Protein AF-0000000071013964 (afdb_homodimer)

Structure (mmCIF, N/CA/C/O backbone):
data_AF-0000000071013964-model_v1
#
loop_
_entity.id
_entity.type
_entity.pdbx_description
1 polymer Inositol-1-monophosphatase
#
loop_
_atom_site.group_PDB
_atom_site.id
_atom_site.type_symbol
_atom_site.label_atom_id
_atom_site.label_alt_id
_atom_site.label_comp_id
_atom_site.label_asym_id
_atom_site.label_entity_id
_atom_site.label_seq_id
_atom_site.pdbx_PDB_ins_code
_atom_site.Cartn_x
_atom_site.Cartn_y
_atom_site.Cartn_z
_atom_site.occupancy
_atom_site.B_iso_or_equiv
_atom_site.auth_seq_id
_atom_site.auth_comp_id
_atom_site.auth_asym_id
_atom_site.auth_atom_id
_atom_site.pdbx_PDB_model_num
ATOM 1 N N . MET A 1 1 ? 22.219 12.531 20.406 1 72.5 1 MET A N 1
ATOM 2 C CA . MET A 1 1 ? 20.984 11.828 20.094 1 72.5 1 MET A CA 1
ATOM 3 C C . MET A 1 1 ? 19.781 12.781 20.141 1 72.5 1 MET A C 1
ATOM 5 O O . MET A 1 1 ? 19.688 13.617 21.031 1 72.5 1 MET A O 1
ATOM 9 N N . VAL A 1 2 ? 19.031 12.922 19.094 1 85 2 VAL A N 1
ATOM 10 C CA . VAL A 1 2 ? 17.922 13.859 19.062 1 85 2 VAL A CA 1
ATOM 11 C C . VAL A 1 2 ? 16.906 13.484 20.141 1 85 2 VAL A C 1
ATOM 13 O O . VAL A 1 2 ? 16.688 12.297 20.406 1 85 2 VAL A O 1
ATOM 16 N N . SER A 1 3 ? 16.5 14.57 20.844 1 89.25 3 SER A N 1
ATOM 17 C CA . SER A 1 3 ? 15.508 14.32 21.875 1 89.25 3 SER A CA 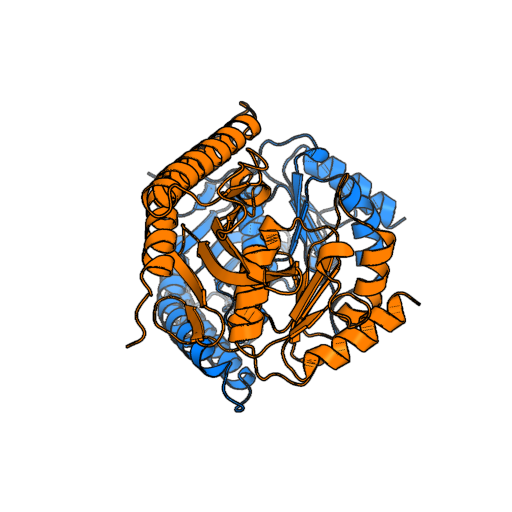1
ATOM 18 C C . SER A 1 3 ? 14.234 15.117 21.625 1 89.25 3 SER A C 1
ATOM 20 O O . SER A 1 3 ? 14.281 16.203 21.031 1 89.25 3 SER A O 1
ATOM 22 N N . HIS A 1 4 ? 13.141 14.602 22.031 1 92.69 4 HIS A N 1
ATOM 23 C CA . HIS A 1 4 ? 11.852 15.289 21.953 1 92.69 4 HIS A CA 1
ATOM 24 C C . HIS A 1 4 ? 11.836 16.547 22.812 1 92.69 4 HIS A C 1
ATOM 26 O O . HIS A 1 4 ? 12.352 16.531 23.938 1 92.69 4 HIS A O 1
ATOM 32 N N . SER A 1 5 ? 11.234 17.578 22.219 1 95.56 5 SER A N 1
ATOM 33 C CA . SER A 1 5 ? 10.836 18.703 23.078 1 95.56 5 SER A CA 1
ATOM 34 C C . SER A 1 5 ? 9.719 18.297 24.031 1 95.56 5 SER A C 1
ATOM 36 O O . SER A 1 5 ? 9.18 17.188 23.922 1 95.56 5 SER A O 1
ATOM 38 N N . GLY A 1 6 ? 9.445 19.188 24.922 1 96.75 6 GLY A N 1
ATOM 39 C CA . GLY A 1 6 ? 8.305 18.953 25.797 1 96.75 6 GLY A CA 1
ATOM 40 C C . GLY A 1 6 ? 7.008 18.734 25.031 1 96.75 6 GLY A C 1
ATOM 41 O O . GLY A 1 6 ? 6.234 17.828 25.344 1 96.75 6 GLY A O 1
ATOM 42 N N . LEU A 1 7 ? 6.816 19.562 24.047 1 97.62 7 LEU A N 1
ATOM 43 C CA . LEU A 1 7 ? 5.609 19.469 23.219 1 97.62 7 LEU A CA 1
ATOM 44 C C . LEU A 1 7 ? 5.562 18.156 22.453 1 97.62 7 LEU A C 1
ATOM 46 O O . LEU A 1 7 ? 4.523 17.5 22.406 1 97.62 7 LEU A O 1
ATOM 50 N N . MET A 1 8 ? 6.66 17.75 21.828 1 98.25 8 MET A N 1
ATOM 51 C CA . MET A 1 8 ? 6.719 16.5 21.062 1 98.25 8 MET A CA 1
ATOM 52 C C . MET A 1 8 ? 6.508 15.305 21.984 1 98.25 8 MET A C 1
ATOM 54 O O . MET A 1 8 ? 5.895 14.312 21.578 1 98.25 8 MET A O 1
ATOM 58 N N . THR A 1 9 ? 7 15.422 23.203 1 98.25 9 THR A N 1
ATOM 59 C CA . THR A 1 9 ? 6.801 14.359 24.172 1 98.25 9 THR A CA 1
ATOM 60 C C . THR A 1 9 ? 5.316 14.172 24.484 1 98.25 9 THR A C 1
ATOM 62 O O . THR A 1 9 ? 4.832 13.047 24.578 1 98.25 9 THR A O 1
ATOM 65 N N . ILE A 1 10 ? 4.641 15.297 24.625 1 98.38 10 ILE A N 1
ATOM 66 C CA . ILE A 1 10 ? 3.205 15.266 24.891 1 98.38 10 ILE A CA 1
ATOM 67 C C . ILE A 1 10 ? 2.484 14.609 23.719 1 98.38 10 ILE A C 1
ATOM 69 O O . ILE A 1 10 ? 1.631 13.742 23.906 1 98.38 10 ILE A O 1
ATOM 73 N N . MET A 1 11 ? 2.805 14.953 22.5 1 98.81 11 MET A N 1
ATOM 74 C CA . MET A 1 11 ? 2.178 14.414 21.297 1 98.81 11 MET A CA 1
ATOM 75 C C . MET A 1 11 ? 2.465 12.922 21.156 1 98.81 11 MET A C 1
ATOM 77 O O . MET A 1 11 ? 1.562 12.133 20.859 1 98.81 11 MET A O 1
ATOM 81 N N . ASP A 1 12 ? 3.713 12.578 21.375 1 98.56 12 ASP A N 1
ATOM 82 C CA . ASP A 1 12 ? 4.109 11.18 21.25 1 98.56 12 ASP A CA 1
ATOM 83 C C . ASP A 1 12 ? 3.4 10.32 22.297 1 98.56 12 ASP A C 1
ATOM 85 O O . ASP A 1 12 ? 2.951 9.211 21.984 1 98.56 12 ASP A O 1
ATOM 89 N N . ARG A 1 13 ? 3.338 10.789 23.5 1 98.38 13 ARG A N 1
ATOM 90 C CA . ARG A 1 13 ? 2.646 10.078 24.562 1 98.38 13 ARG A CA 1
ATOM 91 C C . ARG A 1 13 ? 1.179 9.859 24.219 1 98.38 13 ARG A C 1
ATOM 93 O O . ARG A 1 13 ? 0.635 8.773 24.453 1 98.38 13 ARG A O 1
ATOM 100 N N . ALA A 1 14 ? 0.566 10.883 23.688 1 98.81 14 ALA A N 1
ATOM 101 C CA . ALA A 1 14 ? -0.839 10.789 23.312 1 98.81 14 ALA A CA 1
ATOM 102 C C . ALA A 1 14 ? -1.042 9.719 22.234 1 98.81 14 ALA A C 1
ATOM 104 O O . ALA A 1 14 ? -1.934 8.875 22.359 1 98.81 14 ALA A O 1
ATOM 105 N N . ALA A 1 15 ? -0.219 9.719 21.203 1 98.81 15 ALA A N 1
ATOM 106 C CA . ALA A 1 15 ? -0.314 8.75 20.109 1 98.81 15 ALA A CA 1
ATOM 107 C C . ALA A 1 15 ? -0.082 7.328 20.625 1 98.81 15 ALA A C 1
ATOM 109 O O . ALA A 1 15 ? -0.814 6.406 20.25 1 98.81 15 ALA A O 1
ATOM 110 N N . ARG A 1 16 ? 0.883 7.195 21.5 1 98.31 16 ARG A N 1
ATOM 111 C CA . ARG A 1 16 ? 1.249 5.879 22 1 98.31 16 ARG A CA 1
ATOM 112 C C . ARG A 1 16 ? 0.186 5.34 22.953 1 98.31 16 ARG A C 1
ATOM 114 O O . ARG A 1 16 ? 0.039 4.125 23.109 1 98.31 16 ARG A O 1
ATOM 121 N N . LYS A 1 17 ? -0.471 6.219 23.578 1 98.44 17 LYS A N 1
ATOM 122 C CA . LYS A 1 17 ? -1.571 5.793 24.438 1 98.44 17 LYS A CA 1
ATOM 123 C C . LYS A 1 17 ? -2.771 5.336 23.609 1 98.44 17 LYS A C 1
ATOM 125 O O . LYS A 1 17 ? -3.479 4.402 23.984 1 98.44 17 LYS A O 1
ATOM 130 N N . ALA A 1 18 ? -3.027 5.973 22.484 1 98.56 18 ALA A N 1
ATOM 131 C CA . ALA A 1 18 ? -4.152 5.629 21.609 1 98.56 18 ALA A CA 1
ATOM 132 C C . ALA A 1 18 ? -3.84 4.398 20.766 1 98.56 18 ALA A C 1
ATOM 134 O O . ALA A 1 18 ? -4.742 3.635 20.406 1 98.56 18 ALA A O 1
ATOM 135 N N . GLY A 1 19 ? -2.607 4.125 20.453 1 98.31 19 GLY A N 1
ATOM 136 C CA . GLY A 1 19 ? -2.117 3.133 19.516 1 98.31 19 GLY A CA 1
ATOM 137 C C . GLY A 1 19 ? -2.527 1.717 19.875 1 98.31 19 GLY A C 1
ATOM 138 O O . GLY A 1 19 ? -3.072 0.993 19.031 1 98.31 19 GLY A O 1
ATOM 139 N N . PRO A 1 20 ? -2.359 1.321 21.141 1 97.94 20 PRO A N 1
ATOM 140 C CA . PRO A 1 20 ? -2.639 -0.063 21.531 1 97.94 20 PRO A CA 1
ATOM 141 C C . PRO A 1 20 ? -4.098 -0.454 21.312 1 97.94 20 PRO A C 1
ATOM 143 O O . PRO A 1 20 ? -4.383 -1.561 20.844 1 97.94 20 PRO A O 1
ATOM 146 N N . ARG A 1 21 ? -4.973 0.424 21.641 1 96.88 21 ARG A N 1
ATOM 147 C CA . ARG A 1 21 ? -6.379 0.096 21.453 1 96.88 21 ARG A CA 1
ATOM 148 C C . ARG A 1 21 ? -6.711 -0.008 19.969 1 96.88 21 ARG A C 1
ATOM 150 O O . ARG A 1 21 ? -7.492 -0.871 19.547 1 96.88 21 ARG A O 1
ATOM 157 N N . LEU A 1 22 ? -6.176 0.871 19.125 1 97.25 22 LEU A N 1
ATOM 158 C CA . LEU A 1 22 ? -6.367 0.771 17.672 1 97.25 22 LEU A CA 1
ATOM 159 C C . LEU A 1 22 ? -5.852 -0.565 17.156 1 97.25 22 LEU A C 1
ATOM 161 O O . LEU A 1 22 ? -6.488 -1.188 16.297 1 97.25 22 LEU A O 1
ATOM 165 N N . ARG A 1 23 ? -4.684 -1.005 17.672 1 96.88 23 ARG A N 1
ATOM 166 C CA . ARG A 1 23 ? -4.121 -2.293 17.266 1 96.88 23 ARG A CA 1
ATOM 167 C C . ARG A 1 23 ? -5.066 -3.436 17.625 1 96.88 23 ARG A C 1
ATOM 169 O O . ARG A 1 23 ? -5.277 -4.348 16.828 1 96.88 23 ARG A O 1
ATOM 176 N N . ARG A 1 24 ? -5.562 -3.365 18.828 1 95.38 24 ARG A N 1
ATOM 177 C CA . ARG A 1 24 ? -6.484 -4.398 19.281 1 95.38 24 ARG A CA 1
ATOM 178 C C . ARG A 1 24 ? -7.742 -4.426 18.422 1 95.38 24 ARG A C 1
ATOM 180 O O . ARG A 1 24 ? -8.195 -5.496 18 1 95.38 24 ARG A O 1
ATOM 187 N N . ASP A 1 25 ? -8.281 -3.238 18.234 1 94.44 25 ASP A N 1
ATOM 188 C CA . ASP A 1 25 ? -9.484 -3.137 17.422 1 94.44 25 ASP A CA 1
ATOM 189 C C . ASP A 1 25 ? -9.227 -3.643 16 1 94.44 25 ASP A C 1
ATOM 191 O O . ASP A 1 25 ? -10.094 -4.285 15.398 1 94.44 25 ASP A O 1
ATOM 195 N N . PHE A 1 26 ? -8.094 -3.381 15.43 1 95.62 26 PHE A N 1
ATOM 196 C CA . PHE A 1 26 ? -7.727 -3.838 14.094 1 95.62 26 PHE A CA 1
ATOM 197 C C . PHE A 1 26 ? -7.707 -5.359 14.023 1 95.62 26 PHE A C 1
ATOM 199 O O . PHE A 1 26 ? -8.195 -5.953 13.062 1 95.62 26 PHE A O 1
ATOM 206 N N . ASN A 1 27 ? -7.137 -5.961 15.008 1 91.5 27 ASN A N 1
ATOM 207 C CA . ASN A 1 27 ? -7.098 -7.418 15.07 1 91.5 27 ASN A CA 1
ATOM 208 C C . ASN A 1 27 ? -8.5 -8.016 15.117 1 91.5 27 ASN A C 1
ATOM 210 O O . ASN A 1 27 ? -8.758 -9.062 14.508 1 91.5 27 ASN A O 1
ATOM 214 N N . GLU A 1 28 ? -9.344 -7.312 15.805 1 87.81 28 GLU A N 1
ATOM 215 C CA . GLU A 1 28 ? -10.734 -7.758 15.883 1 87.81 28 GLU A CA 1
ATOM 216 C C . GLU A 1 28 ? -11.43 -7.637 14.531 1 87.81 28 GLU A C 1
ATOM 218 O O . GLU A 1 28 ? -12.172 -8.531 14.125 1 87.81 28 GLU A O 1
ATOM 223 N N . VAL A 1 29 ? -11.172 -6.566 13.883 1 85.69 29 VAL A N 1
ATOM 224 C CA . VAL A 1 29 ? -11.781 -6.316 12.586 1 85.69 29 VAL A CA 1
ATOM 225 C C . VAL A 1 29 ? -11.344 -7.391 11.586 1 85.69 29 VAL A C 1
ATOM 227 O O . VAL A 1 29 ? -12.148 -7.871 10.789 1 85.69 29 VAL A O 1
ATOM 230 N N . GLN A 1 30 ? -10.18 -7.758 11.578 1 81.94 30 GLN A N 1
ATOM 231 C CA . GLN A 1 30 ? -9.648 -8.789 10.695 1 81.94 30 GLN A CA 1
ATOM 232 C C . GLN A 1 30 ? -10.422 -10.094 10.844 1 81.94 30 GLN A C 1
ATOM 234 O O . GLN A 1 30 ? -10.656 -10.797 9.859 1 81.94 30 GLN A O 1
ATOM 239 N N . GLN A 1 31 ? -10.875 -10.289 12.016 1 75.75 31 GLN A N 1
ATOM 240 C CA . GLN A 1 31 ? -11.594 -11.531 12.289 1 75.75 31 GLN A CA 1
ATOM 241 C C . GLN A 1 31 ? -13.055 -11.438 11.844 1 75.75 31 GLN A C 1
ATOM 243 O O . GLN A 1 31 ? -13.688 -12.453 11.562 1 75.75 31 GLN A O 1
ATOM 248 N N . LEU A 1 32 ? -13.555 -10.148 11.758 1 67.75 32 LEU A N 1
ATOM 249 C CA . LEU A 1 32 ? -14.969 -9.922 11.461 1 67.75 32 LEU A CA 1
ATOM 250 C C . LEU A 1 32 ? -15.203 -9.875 9.953 1 67.75 32 LEU A C 1
ATOM 252 O O . LEU A 1 32 ? -16.344 -9.922 9.492 1 67.75 32 LEU A O 1
ATOM 256 N N . GLN A 1 33 ? -14.211 -9.672 9.148 1 62.28 33 GLN A N 1
ATOM 257 C CA . GLN A 1 33 ? -14.383 -9.531 7.711 1 62.28 33 GLN A CA 1
ATOM 258 C C . GLN A 1 33 ? -15.18 -10.695 7.133 1 62.28 33 GLN A C 1
ATOM 260 O O . GLN A 1 33 ? -15.852 -10.547 6.109 1 62.28 33 GLN A O 1
ATOM 265 N N . VAL A 1 34 ? -15.25 -11.781 7.871 1 55.03 34 VAL A N 1
ATOM 266 C CA . VAL A 1 34 ? -15.938 -12.969 7.391 1 55.03 34 VAL A CA 1
ATOM 267 C C . VAL A 1 34 ? -17.391 -12.953 7.879 1 55.03 34 VAL A C 1
ATOM 269 O O . VAL A 1 34 ? -18.234 -13.703 7.371 1 55.03 34 VAL A O 1
ATOM 272 N N . SER A 1 35 ? -17.562 -11.969 8.797 1 55.47 35 SER A N 1
ATOM 273 C CA . SER A 1 35 ? -18.906 -12.055 9.375 1 55.47 35 SER A CA 1
ATOM 274 C C . SER A 1 35 ? -19.828 -11 8.781 1 55.47 35 SER A C 1
ATOM 276 O O . SER A 1 35 ? -19.375 -10.008 8.211 1 55.47 35 SER A O 1
ATOM 278 N N . ARG A 1 36 ? -21.141 -11.25 8.586 1 48.19 36 ARG A N 1
ATOM 279 C CA . ARG A 1 36 ? -22.219 -10.414 8.078 1 48.19 36 ARG A CA 1
ATOM 280 C C . ARG A 1 36 ? -22.344 -9.125 8.883 1 48.19 36 ARG A C 1
ATOM 282 O O . ARG A 1 36 ? -23 -8.172 8.445 1 48.19 36 ARG A O 1
ATOM 289 N N . LYS A 1 37 ? -22.141 -9.023 10.203 1 51.19 37 LYS A N 1
ATOM 290 C CA . LYS A 1 37 ? -22.469 -7.766 10.875 1 51.19 37 LYS A CA 1
ATOM 291 C C . LYS A 1 37 ? -21.531 -6.652 10.43 1 51.19 37 LYS A C 1
ATOM 293 O O . LYS A 1 37 ? -20.297 -6.809 10.461 1 51.19 37 LYS A O 1
ATOM 298 N N . GLY A 1 38 ? -21.891 -5.82 9.492 1 56 38 GLY A N 1
ATOM 299 C CA . GLY A 1 38 ? -21.141 -4.801 8.781 1 56 38 GLY A CA 1
ATOM 300 C C . GLY A 1 38 ? -20.203 -4.02 9.68 1 56 38 GLY A C 1
ATOM 301 O O . GLY A 1 38 ? -20.594 -3.578 10.766 1 56 38 GLY A O 1
ATOM 302 N N . PRO A 1 39 ? -18.844 -3.996 9.422 1 61.12 39 PRO A N 1
ATOM 303 C CA . PRO A 1 39 ? -17.719 -3.471 10.18 1 61.12 39 PRO A CA 1
ATOM 304 C C . PRO A 1 39 ? -17.781 -1.956 10.359 1 61.12 39 PRO A C 1
ATOM 306 O O . PRO A 1 39 ? -16.969 -1.386 11.102 1 61.12 39 PRO A O 1
ATOM 309 N N . ALA A 1 40 ? -18.75 -1.324 9.836 1 66.88 40 ALA A N 1
ATOM 310 C CA . ALA A 1 40 ? -18.688 0.134 9.789 1 66.88 40 ALA A CA 1
ATOM 311 C C . ALA A 1 40 ? -18.859 0.737 11.18 1 66.88 40 ALA A C 1
ATOM 313 O O . ALA A 1 40 ? -18.141 1.664 11.555 1 66.88 40 ALA A O 1
ATOM 314 N N . ASP A 1 41 ? -19.703 0.182 11.875 1 77.25 41 ASP A N 1
ATOM 315 C CA . ASP A 1 41 ? -19.938 0.691 13.227 1 77.25 41 ASP A CA 1
ATOM 316 C C . ASP A 1 41 ? -18.703 0.469 14.109 1 77.25 41 ASP A C 1
ATOM 318 O O . ASP A 1 41 ? -18.391 1.31 14.953 1 77.25 41 ASP A O 1
ATOM 322 N N . PHE A 1 42 ? -18.047 -0.505 13.781 1 80.12 42 PHE A N 1
ATOM 323 C CA . PHE A 1 42 ? -16.875 -0.862 14.586 1 80.12 42 PHE A CA 1
ATOM 324 C C . PHE A 1 42 ? -15.75 0.129 14.352 1 80.12 42 PHE A C 1
ATOM 326 O O . PHE A 1 42 ? -15.133 0.61 15.312 1 80.12 42 PHE A O 1
ATOM 333 N N . VAL A 1 43 ? -15.562 0.469 13.195 1 85.81 43 VAL A N 1
ATOM 334 C CA . VAL A 1 43 ? -14.484 1.389 12.867 1 85.81 43 VAL A CA 1
ATOM 335 C C . VAL A 1 43 ? -14.812 2.785 13.383 1 85.81 43 VAL A C 1
ATOM 337 O O . VAL A 1 43 ? -13.93 3.512 13.844 1 85.81 43 VAL A O 1
ATOM 340 N N . SER A 1 44 ? -16.047 3.098 13.281 1 87.31 44 SER A N 1
ATOM 341 C CA . SER A 1 44 ? -16.484 4.383 13.828 1 87.31 44 SER A CA 1
ATOM 342 C C . SER A 1 44 ? -16.188 4.473 15.32 1 87.31 44 SER A C 1
ATOM 344 O O . SER A 1 44 ? -15.703 5.5 15.797 1 87.31 44 SER A O 1
ATOM 346 N N . MET A 1 45 ? -16.422 3.439 15.961 1 90.25 45 MET A N 1
ATOM 347 C CA . MET A 1 45 ? -16.156 3.404 17.406 1 90.25 45 MET A CA 1
ATOM 348 C C . MET A 1 45 ? -14.664 3.486 17.688 1 90.25 45 MET A C 1
ATOM 350 O O . MET A 1 45 ? -14.242 4.184 18.609 1 90.25 45 MET A O 1
ATOM 354 N N . ALA A 1 46 ? -13.922 2.734 16.891 1 92.88 46 ALA A N 1
ATOM 355 C CA . ALA A 1 46 ? -12.469 2.779 17.047 1 92.88 46 ALA A CA 1
ATOM 356 C C . ALA A 1 46 ? -11.938 4.191 16.844 1 92.88 46 ALA A C 1
ATOM 358 O O . ALA A 1 46 ? -11.078 4.66 17.594 1 92.88 46 ALA A O 1
ATOM 359 N N . ASP A 1 47 ? -12.469 4.836 15.852 1 94.19 47 ASP A N 1
ATOM 360 C CA . ASP A 1 47 ? -12.109 6.211 15.523 1 94.19 47 ASP A CA 1
ATOM 361 C C . ASP A 1 47 ? -12.438 7.156 16.672 1 94.19 47 ASP A C 1
ATOM 363 O O . ASP A 1 47 ? -11.602 7.965 17.078 1 94.19 47 ASP A O 1
ATOM 367 N N . GLN A 1 48 ? -13.586 7.062 17.188 1 95.5 48 GLN A N 1
ATOM 368 C CA . GLN A 1 48 ? -14.055 7.934 18.266 1 95.5 48 GLN A CA 1
ATOM 369 C C . GLN A 1 48 ? -13.25 7.707 19.547 1 95.5 48 GLN A C 1
ATOM 371 O O . GLN A 1 48 ? -12.883 8.664 20.219 1 95.5 48 GLN A O 1
ATOM 376 N N . ARG A 1 49 ? -12.984 6.504 19.844 1 96.44 49 ARG A N 1
ATOM 377 C CA . ARG A 1 49 ? -12.227 6.172 21.047 1 96.44 49 ARG A CA 1
ATOM 378 C C . ARG A 1 49 ? -10.797 6.691 20.953 1 96.44 49 ARG A C 1
ATOM 380 O O . ARG A 1 49 ? -10.258 7.23 21.922 1 96.44 49 ARG A O 1
ATOM 387 N N . ALA A 1 50 ? -10.234 6.477 19.781 1 98.12 50 ALA A N 1
ATOM 388 C CA . ALA A 1 50 ? -8.883 6.988 19.578 1 98.12 50 ALA A CA 1
ATOM 389 C C . ALA A 1 50 ? -8.844 8.508 19.734 1 98.12 50 ALA A C 1
ATOM 391 O O . ALA A 1 50 ? -7.945 9.047 20.391 1 98.12 50 ALA A O 1
ATOM 392 N N . GLU A 1 51 ? -9.82 9.188 19.156 1 98.19 51 GLU A N 1
ATOM 393 C CA . GLU A 1 51 ? -9.867 10.641 19.25 1 98.19 51 GLU A CA 1
ATOM 394 C C . GLU A 1 51 ? -10.039 11.102 20.703 1 98.19 51 GLU A C 1
ATOM 396 O O . GLU A 1 51 ? -9.422 12.078 21.125 1 98.19 51 GLU A O 1
ATOM 401 N N . GLN A 1 52 ? -10.867 10.398 21.406 1 98.12 52 GLN A N 1
ATOM 402 C CA . GLN A 1 52 ? -11.094 10.75 22.812 1 98.12 52 GLN A CA 1
ATOM 403 C C . GLN A 1 52 ? -9.812 10.633 23.625 1 98.12 52 GLN A C 1
ATOM 405 O O . GLN A 1 52 ? -9.5 11.508 24.438 1 98.12 52 GLN A O 1
ATOM 410 N N . THR A 1 53 ? -9.102 9.562 23.406 1 98.56 53 THR A N 1
ATOM 411 C CA . THR A 1 53 ? -7.836 9.367 24.094 1 98.56 53 THR A CA 1
ATOM 412 C C . THR A 1 53 ? -6.852 10.484 23.75 1 98.56 53 THR A C 1
ATOM 414 O O . THR A 1 53 ? -6.203 11.039 24.641 1 98.56 53 THR A O 1
ATOM 417 N N . LEU A 1 54 ? -6.777 10.82 22.5 1 98.81 54 LEU A N 1
ATOM 418 C CA . LEU A 1 54 ? -5.875 11.875 22.047 1 98.81 54 LEU A CA 1
ATOM 419 C C . LEU A 1 54 ? -6.273 13.219 22.656 1 98.81 54 LEU A C 1
ATOM 421 O O . LEU A 1 54 ? -5.418 13.961 23.141 1 98.81 54 LEU A O 1
ATOM 425 N N . PHE A 1 55 ? -7.531 13.5 22.625 1 98.56 55 PHE A N 1
ATOM 426 C CA . PHE A 1 55 ? -8.047 14.742 23.172 1 98.56 55 PHE A CA 1
ATOM 427 C C . PHE A 1 55 ? -7.695 14.875 24.656 1 98.56 55 PHE A C 1
ATOM 429 O O . PHE A 1 55 ? -7.207 15.922 25.078 1 98.56 55 PHE A O 1
ATOM 436 N N . GLU A 1 56 ? -7.906 13.82 25.391 1 98.5 56 GLU A N 1
ATOM 437 C CA . GLU A 1 56 ? -7.668 13.844 26.828 1 98.5 56 GLU A CA 1
ATOM 438 C C . GLU A 1 56 ? -6.188 14.031 27.141 1 98.5 56 GLU A C 1
ATOM 440 O O . GLU A 1 56 ? -5.82 14.867 27.969 1 98.5 56 GLU A O 1
ATOM 445 N N . GLU A 1 57 ? -5.359 13.312 26.453 1 98.56 57 GLU A N 1
ATOM 446 C CA . GLU A 1 57 ? -3.928 13.367 26.719 1 98.56 57 GLU A CA 1
ATOM 447 C C . GLU A 1 57 ? -3.344 14.719 26.312 1 98.56 57 GLU A C 1
ATOM 449 O O . GLU A 1 57 ? -2.541 15.305 27.047 1 98.56 57 GLU A O 1
ATOM 454 N N . LEU A 1 58 ? -3.727 15.195 25.188 1 98.81 58 LEU A N 1
ATOM 455 C CA . LEU A 1 58 ? -3.207 16.469 24.688 1 98.81 58 LEU A CA 1
ATOM 456 C C . LEU A 1 58 ? -3.715 17.625 25.547 1 98.81 58 LEU A C 1
ATOM 458 O O . LEU A 1 58 ? -2.965 18.562 25.844 1 98.81 58 LEU A O 1
ATOM 462 N N . SER A 1 59 ? -4.98 17.531 25.969 1 98.31 59 SER A N 1
ATOM 463 C CA . SER A 1 59 ? -5.566 18.562 26.812 1 98.31 59 SER A CA 1
ATOM 464 C C . SER A 1 59 ? -4.895 18.625 28.188 1 98.31 59 SER A C 1
ATOM 466 O O . SER A 1 59 ? -4.762 19.688 28.781 1 98.31 59 SER A O 1
ATOM 468 N N . ARG A 1 60 ? -4.535 17.484 28.672 1 98.06 60 ARG A N 1
ATOM 469 C CA . ARG A 1 60 ? -3.816 17.438 29.938 1 98.06 60 ARG A CA 1
ATOM 470 C C . ARG A 1 60 ? -2.473 18.141 29.844 1 98.06 60 ARG A C 1
ATOM 472 O O . ARG A 1 60 ? -2.053 18.828 30.781 1 98.06 60 ARG A O 1
ATOM 479 N N . GLY A 1 61 ? -1.834 18.016 28.734 1 97.94 61 GLY A N 1
ATOM 480 C CA . GLY A 1 61 ? -0.537 18.625 28.516 1 97.94 61 GLY A CA 1
ATOM 481 C C . GLY A 1 61 ? -0.628 20.109 28.203 1 97.94 61 GLY A C 1
ATOM 482 O O . GLY A 1 61 ? 0.253 20.891 28.578 1 97.94 61 GLY A O 1
ATOM 483 N N . ARG A 1 62 ? -1.749 20.453 27.453 1 98.12 62 ARG A N 1
ATOM 484 C CA . ARG A 1 62 ? -2.002 21.844 27.062 1 98.12 62 ARG A CA 1
ATOM 485 C C . ARG A 1 62 ? -3.475 22.203 27.234 1 98.12 62 ARG A C 1
ATOM 487 O O . ARG A 1 62 ? -4.215 22.297 26.266 1 98.12 62 ARG A O 1
ATOM 494 N N . PRO A 1 63 ? -3.881 22.516 28.438 1 97.62 63 PRO A N 1
ATOM 495 C CA . PRO A 1 63 ? -5.309 22.656 28.734 1 97.62 63 PRO A CA 1
ATOM 496 C C . PRO A 1 63 ? -5.945 23.844 28.031 1 97.62 63 PRO A C 1
ATOM 498 O O . PRO A 1 63 ? -7.152 23.844 27.781 1 97.62 63 PRO A O 1
ATOM 501 N N . ASP A 1 64 ? -5.199 24.828 27.641 1 97.31 64 ASP A N 1
ATOM 502 C CA . ASP A 1 64 ? -5.789 26.047 27.078 1 97.31 64 ASP A CA 1
ATOM 503 C C . ASP A 1 64 ? -5.738 26.031 25.547 1 97.31 64 ASP A C 1
ATOM 505 O O . ASP A 1 64 ? -6.23 26.953 24.906 1 97.31 64 ASP A O 1
ATOM 509 N N . TRP A 1 65 ? -5.172 25 24.953 1 98.19 65 TRP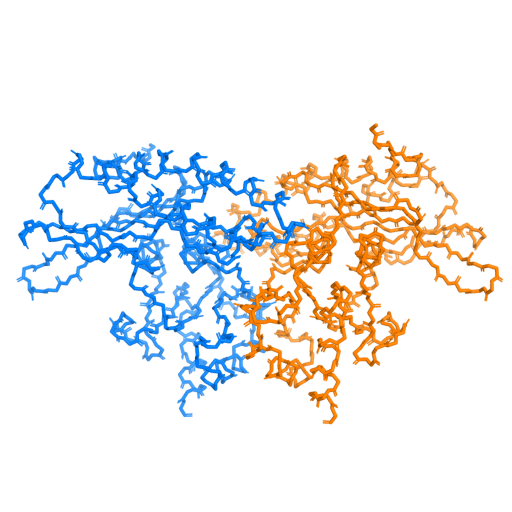 A N 1
ATOM 510 C CA . TRP A 1 65 ? -5.039 24.953 23.516 1 98.19 65 TRP A CA 1
ATOM 511 C C . TRP A 1 65 ? -6.328 24.453 22.859 1 98.19 65 TRP A C 1
ATOM 513 O O . TRP A 1 65 ? -7.055 23.641 23.438 1 98.19 65 TRP A O 1
ATOM 523 N N . GLY A 1 66 ? -6.691 24.984 21.75 1 98 66 GLY A N 1
ATOM 524 C CA . GLY A 1 66 ? -7.82 24.5 20.969 1 98 66 GLY A CA 1
ATOM 525 C C . GLY A 1 66 ? -7.496 23.266 20.141 1 98 66 GLY A C 1
ATOM 526 O O . GLY A 1 66 ? -6.371 22.766 20.188 1 98 66 GLY A O 1
ATOM 527 N N . PHE A 1 67 ? -8.555 22.75 19.484 1 98.44 67 PHE A N 1
ATOM 528 C CA . PHE A 1 67 ? -8.422 21.562 18.672 1 98.44 67 PHE A CA 1
ATOM 529 C C . PHE A 1 67 ? -9.164 21.734 17.344 1 98.44 67 PHE A C 1
ATOM 531 O O . PHE A 1 67 ? -10.203 22.391 17.297 1 98.44 67 PHE A O 1
ATOM 538 N N . LEU A 1 68 ? -8.641 21.234 16.312 1 98.12 68 LEU A N 1
ATOM 539 C CA . LEU A 1 68 ? -9.328 20.875 15.07 1 98.12 68 LEU A CA 1
ATOM 540 C C . LEU A 1 68 ? -9.219 19.375 14.805 1 98.12 68 LEU A C 1
ATOM 542 O O . LEU A 1 68 ? -8.148 18.875 14.453 1 98.12 68 LEU A O 1
ATOM 546 N N . MET A 1 69 ? -10.336 18.656 14.992 1 97.25 69 MET A N 1
ATOM 547 C CA . MET A 1 69 ? -10.305 17.188 14.922 1 97.25 69 MET A CA 1
ATOM 548 C C . MET A 1 69 ? -11.305 16.672 13.898 1 97.25 69 MET A C 1
ATOM 550 O O . MET A 1 69 ? -12.32 17.312 13.633 1 97.25 69 MET A O 1
ATOM 554 N N . GLU A 1 70 ? -11.07 15.516 13.328 1 92.44 70 GLU A N 1
ATOM 555 C CA . GLU A 1 70 ? -11.898 14.922 12.281 1 92.44 70 GLU A CA 1
ATOM 556 C C . GLU A 1 70 ? -13.305 14.617 12.797 1 92.44 70 GLU A C 1
ATOM 558 O O . GLU A 1 70 ? -14.297 15 12.172 1 92.44 70 GLU A O 1
ATOM 563 N N . GLU A 1 71 ? -13.391 13.969 13.961 1 87.75 71 GLU A N 1
ATOM 564 C CA . GLU A 1 71 ? -14.68 13.477 14.43 1 87.75 71 GLU A CA 1
ATOM 565 C C . GLU A 1 71 ? -15.461 14.562 15.164 1 87.75 71 GLU A C 1
ATOM 567 O O . GLU A 1 71 ? -16.625 14.82 14.852 1 87.75 71 GLU A O 1
ATOM 572 N N . ARG A 1 72 ? -14.766 15.312 16.109 1 91 72 ARG A N 1
ATOM 573 C CA . ARG A 1 72 ? -15.414 16.281 16.984 1 91 72 ARG A CA 1
ATOM 574 C C . ARG A 1 72 ? -15.461 17.656 16.328 1 91 72 ARG A C 1
ATOM 576 O O . ARG A 1 72 ? -16.219 18.531 16.766 1 91 72 ARG A O 1
ATOM 583 N N . GLY A 1 73 ? -14.688 17.828 15.352 1 94.38 73 GLY A N 1
ATOM 584 C CA . GLY A 1 73 ? -14.578 19.172 14.797 1 94.38 73 GLY A CA 1
ATOM 585 C C . GLY A 1 73 ? -13.695 20.078 15.625 1 94.38 73 GLY A C 1
ATOM 586 O O . GLY A 1 73 ? -12.656 19.656 16.141 1 94.38 73 GLY A O 1
ATOM 587 N N . GLU A 1 74 ? -14.164 21.328 15.641 1 96.62 74 GLU A N 1
ATOM 588 C CA . GLU A 1 74 ? -13.344 22.328 16.328 1 96.62 74 GLU A CA 1
ATOM 589 C C . GLU A 1 74 ? -13.719 22.438 17.797 1 96.62 74 GLU A C 1
ATOM 591 O O . GLU A 1 74 ? -14.898 22.422 18.141 1 96.62 74 GLU A O 1
ATOM 596 N N . VAL A 1 75 ? -12.727 22.406 18.641 1 97.19 75 VAL A N 1
ATOM 597 C CA . VAL A 1 75 ? -12.852 22.734 20.062 1 97.19 75 VAL A CA 1
ATOM 598 C C . VAL A 1 75 ? -12.07 24 20.375 1 97.19 75 VAL A C 1
ATOM 600 O O . VAL A 1 75 ? -10.844 24.031 20.25 1 97.19 75 VAL A O 1
ATOM 603 N N . ALA A 1 76 ? -12.773 24.984 20.797 1 96.62 76 ALA A N 1
ATOM 604 C CA . ALA A 1 76 ? -12.156 26.297 21.031 1 96.62 76 ALA A CA 1
ATOM 605 C C . ALA A 1 76 ? -11.227 26.25 22.25 1 96.62 76 ALA A C 1
ATOM 607 O O . ALA A 1 76 ? -11.547 25.609 23.25 1 96.62 76 ALA A O 1
ATOM 608 N N . GLY A 1 77 ? -10.102 26.844 22.109 1 96.38 77 GLY A N 1
ATOM 609 C CA . GLY A 1 77 ? -9.188 27.141 23.203 1 96.38 77 GLY A CA 1
ATOM 610 C C . GLY A 1 77 ? -8.859 28.609 23.328 1 96.38 77 GLY A C 1
ATOM 611 O O . GLY A 1 77 ? -9.648 29.469 22.922 1 96.38 77 GLY A O 1
ATOM 612 N N . ASP A 1 78 ? -7.828 28.891 24.047 1 96.38 78 ASP A N 1
ATOM 613 C CA . ASP A 1 78 ? -7.32 30.266 24.094 1 96.38 78 ASP A CA 1
ATOM 614 C C . ASP A 1 78 ? -6.871 30.719 22.703 1 96.38 78 ASP A C 1
ATOM 616 O O . ASP A 1 78 ? -5.965 30.125 22.109 1 96.38 78 ASP A O 1
ATOM 620 N N . PRO A 1 79 ? -7.52 31.75 22.172 1 92.38 79 PRO A N 1
ATOM 621 C CA . PRO A 1 79 ? -7.211 32.188 20.812 1 92.38 79 PRO A CA 1
ATOM 622 C C . PRO A 1 79 ? -5.77 32.656 20.656 1 92.38 79 PRO A C 1
ATOM 624 O O . PRO A 1 79 ? -5.277 32.812 19.531 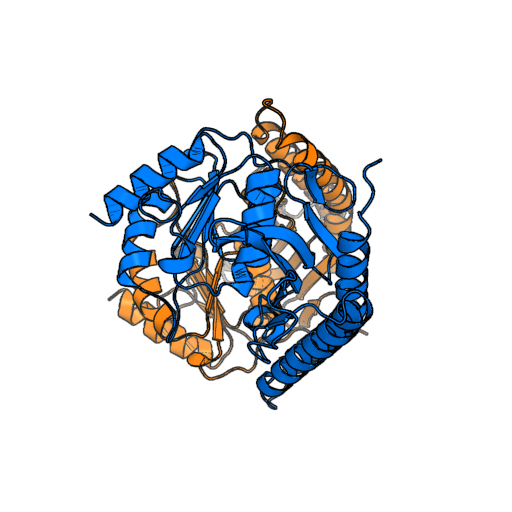1 92.38 79 PRO A O 1
ATOM 627 N N . ASN A 1 80 ? -5.094 32.938 21.781 1 93 80 ASN A N 1
ATOM 628 C CA . ASN A 1 80 ? -3.719 33.406 21.75 1 93 80 ASN A CA 1
ATOM 629 C C . ASN A 1 80 ? -2.719 32.281 21.891 1 93 80 ASN A C 1
ATOM 631 O O . ASN A 1 80 ? -1.515 32.5 22 1 93 80 ASN A O 1
ATOM 635 N N . LYS A 1 81 ? -3.277 31.047 21.891 1 96.25 81 LYS A N 1
ATOM 636 C CA . LYS A 1 81 ? -2.443 29.859 22.016 1 96.25 81 LYS A CA 1
ATOM 637 C C . LYS A 1 81 ? -2.549 28.984 20.766 1 96.25 81 LYS A C 1
ATOM 639 O O . LYS A 1 81 ? -3.482 29.125 19.969 1 96.25 81 LYS A O 1
ATOM 644 N N . PRO A 1 82 ? -1.59 28.141 20.594 1 97.44 82 PRO A N 1
ATOM 645 C CA . PRO A 1 82 ? -1.688 27.203 19.469 1 97.44 82 PRO A CA 1
ATOM 646 C C . PRO A 1 82 ? -2.881 26.266 19.594 1 97.44 82 PRO A C 1
ATOM 648 O O . PRO A 1 82 ? -3.535 26.219 20.641 1 97.44 82 PRO A O 1
ATOM 651 N N . ARG A 1 83 ? -3.17 25.562 18.516 1 98.06 83 ARG A N 1
ATOM 652 C CA . ARG A 1 83 ? -4.152 24.484 18.562 1 98.06 83 ARG A CA 1
ATOM 653 C C . ARG A 1 83 ? -3.568 23.188 18 1 98.06 83 ARG A C 1
ATOM 655 O O . ARG A 1 83 ? -2.629 23.219 17.203 1 98.06 83 ARG A O 1
ATOM 662 N N . PHE A 1 84 ? -4.164 22.094 18.422 1 98.81 84 PHE A N 1
ATOM 663 C CA . PHE A 1 84 ? -3.855 20.781 17.859 1 98.81 84 PHE A CA 1
ATOM 664 C C . PHE A 1 84 ? -4.754 20.484 16.656 1 98.81 84 PHE A C 1
ATOM 666 O O . PHE A 1 84 ? -5.941 20.812 16.672 1 98.81 84 PHE A O 1
ATOM 673 N N . ILE A 1 85 ? -4.211 19.922 15.641 1 98.81 85 ILE A N 1
ATOM 674 C CA . ILE A 1 85 ? -4.93 19.344 14.508 1 98.81 85 ILE A CA 1
ATOM 675 C C . ILE A 1 85 ? -4.77 17.828 14.523 1 98.81 85 ILE A C 1
ATOM 677 O O . ILE A 1 85 ? -3.648 17.312 14.461 1 98.81 85 ILE A O 1
ATOM 681 N N . VAL A 1 86 ? -5.93 17.078 14.57 1 98.81 86 VAL A N 1
ATOM 682 C CA . VAL A 1 86 ? -5.801 15.656 14.906 1 98.81 86 VAL A CA 1
ATOM 683 C C . VAL A 1 86 ? -6.645 14.82 13.945 1 98.81 86 VAL A C 1
ATOM 685 O O . VAL A 1 86 ? -7.828 15.102 13.75 1 98.81 86 VAL A O 1
ATOM 688 N N . ASP A 1 87 ? -6.059 13.898 13.289 1 98.69 87 ASP A N 1
ATOM 689 C CA . ASP A 1 87 ? -6.707 12.734 12.68 1 98.69 87 ASP A CA 1
ATOM 690 C C . ASP A 1 87 ? -6.414 11.461 13.469 1 98.69 87 ASP A C 1
ATOM 692 O O . ASP A 1 87 ? -5.297 10.938 13.422 1 98.69 87 ASP A O 1
ATOM 696 N N . PRO A 1 88 ? -7.367 10.953 14.18 1 98.56 88 PRO A N 1
ATOM 697 C CA . PRO A 1 88 ? -7.113 9.805 15.047 1 98.56 88 PRO A CA 1
ATOM 698 C C . PRO A 1 88 ? -6.875 8.516 14.258 1 98.56 88 PRO A C 1
ATOM 700 O O . PRO A 1 88 ? -6.262 7.578 14.773 1 98.56 88 PRO A O 1
ATOM 703 N N . LEU A 1 89 ? -7.406 8.492 13.055 1 97.94 89 LEU A N 1
ATOM 704 C CA . LEU A 1 89 ? -7.297 7.285 12.242 1 97.94 89 LEU A CA 1
ATOM 705 C C . LEU A 1 89 ? -7.336 7.625 10.758 1 97.94 89 LEU A C 1
ATOM 707 O O . LEU A 1 89 ? -8.398 7.559 10.125 1 97.94 89 LEU A O 1
ATOM 711 N N . ASP A 1 90 ? -6.203 7.93 10.227 1 98.12 90 ASP A N 1
ATOM 712 C CA . ASP A 1 90 ? -6.086 8.047 8.781 1 98.12 90 ASP A CA 1
ATOM 713 C C . ASP A 1 90 ? -5.922 6.672 8.133 1 98.12 90 ASP A C 1
ATOM 715 O O . ASP A 1 90 ? -5.027 5.91 8.5 1 98.12 90 ASP A O 1
ATOM 719 N N . GLY A 1 91 ? -6.695 6.391 7.113 1 97.5 91 GLY A N 1
ATOM 720 C CA . GLY A 1 91 ? -6.754 5.055 6.539 1 97.5 91 GLY A CA 1
ATOM 721 C C . GLY A 1 91 ? -7.902 4.223 7.082 1 97.5 91 GLY A C 1
ATOM 722 O O . GLY A 1 91 ? -7.742 3.027 7.34 1 97.5 91 GLY A O 1
ATOM 723 N N . THR A 1 92 ? -9.031 4.832 7.258 1 95.75 92 THR A N 1
ATOM 724 C CA . THR A 1 92 ? -10.211 4.188 7.828 1 95.75 92 THR A CA 1
ATOM 725 C C . THR A 1 92 ? -10.672 3.027 6.953 1 95.75 92 THR A C 1
ATOM 727 O O . THR A 1 92 ? -11.039 1.967 7.461 1 95.75 92 THR A O 1
ATOM 730 N N . SER A 1 93 ? -10.664 3.219 5.652 1 95.25 93 SER A N 1
ATOM 731 C CA . SER A 1 93 ? -11.055 2.131 4.758 1 95.25 93 SER A CA 1
ATOM 732 C C . SER A 1 93 ? -10.109 0.941 4.895 1 95.25 93 SER A C 1
ATOM 734 O O . SER A 1 93 ? -10.547 -0.211 4.883 1 95.25 93 SER A O 1
ATOM 736 N N . ASN A 1 94 ? -8.805 1.222 4.934 1 97.06 94 ASN A N 1
ATOM 737 C CA . ASN A 1 94 ? -7.84 0.156 5.184 1 97.06 94 ASN A CA 1
ATOM 738 C C . ASN A 1 94 ? -8.156 -0.594 6.473 1 97.06 94 ASN A C 1
ATOM 740 O O . ASN A 1 94 ? -8.18 -1.825 6.492 1 97.06 94 ASN A O 1
ATOM 744 N N . PHE A 1 95 ? -8.422 0.199 7.512 1 96.06 95 PHE A N 1
ATOM 745 C CA . PHE A 1 95 ? -8.734 -0.346 8.828 1 96.06 95 PHE A CA 1
ATOM 746 C C . PHE A 1 95 ? -9.953 -1.262 8.758 1 96.06 95 PHE A C 1
ATOM 748 O O . PHE A 1 95 ? -9.914 -2.391 9.25 1 96.06 95 PHE A O 1
ATOM 755 N N . LEU A 1 96 ? -10.922 -0.844 8.102 1 93.44 96 LEU A N 1
ATOM 756 C CA . LEU A 1 96 ? -12.195 -1.552 7.965 1 93.44 96 LEU A CA 1
ATOM 757 C C . LEU A 1 96 ? -12 -2.865 7.215 1 93.44 96 LEU A C 1
ATOM 759 O O . LEU A 1 96 ? -12.703 -3.846 7.484 1 93.44 96 LEU A O 1
ATOM 763 N N . HIS A 1 97 ? -11.031 -2.945 6.383 1 94.56 97 HIS A N 1
ATOM 764 C CA . HIS A 1 97 ? -10.852 -4.102 5.516 1 94.56 97 HIS A CA 1
ATOM 765 C C . HIS A 1 97 ? -9.703 -4.98 6 1 94.56 97 HIS A C 1
ATOM 767 O O . HIS A 1 97 ? -9.344 -5.961 5.34 1 94.56 97 HIS A O 1
ATOM 773 N N . GLY A 1 98 ? -9.062 -4.605 7.082 1 94.19 98 GLY A N 1
ATOM 774 C CA . GLY A 1 98 ? -7.977 -5.402 7.633 1 94.19 98 GLY A CA 1
ATOM 775 C C . GLY A 1 98 ? -6.66 -5.195 6.91 1 94.19 98 GLY A C 1
ATOM 776 O O . GLY A 1 98 ? -5.801 -6.078 6.918 1 94.19 98 GLY A O 1
ATOM 777 N N . ILE A 1 99 ? -6.523 -4.141 6.207 1 96.69 99 ILE A N 1
ATOM 778 C CA . ILE A 1 99 ? -5.254 -3.76 5.594 1 96.69 99 ILE A CA 1
ATOM 779 C C . ILE A 1 99 ? -4.395 -3.016 6.613 1 96.69 99 ILE A C 1
ATOM 781 O O . ILE A 1 99 ? -4.809 -1.991 7.156 1 96.69 99 ILE A O 1
ATOM 785 N N . PRO A 1 100 ? -3.213 -3.523 6.918 1 97.38 100 PRO A N 1
ATOM 786 C CA . PRO A 1 100 ? -2.402 -3.002 8.016 1 97.38 100 PRO A CA 1
ATOM 787 C C . PRO A 1 100 ? -1.623 -1.746 7.637 1 97.38 100 PRO A C 1
ATOM 789 O O . PRO A 1 100 ? -0.395 -1.718 7.746 1 97.38 100 PRO A O 1
ATOM 792 N N . HIS A 1 101 ? -2.322 -0.704 7.246 1 98.44 101 HIS A N 1
ATOM 793 C CA . HIS A 1 101 ? -1.715 0.546 6.801 1 98.44 101 HIS A CA 1
ATOM 794 C C . HIS A 1 101 ? -2.588 1.742 7.164 1 98.44 101 HIS A C 1
ATOM 796 O O . HIS A 1 101 ? -3.457 2.141 6.387 1 98.44 101 HIS A O 1
ATOM 802 N N . PHE A 1 102 ? -2.393 2.244 8.375 1 98.44 102 PHE A N 1
ATOM 803 C CA . PHE A 1 102 ? -3.113 3.396 8.906 1 98.44 102 PHE A CA 1
ATOM 804 C C . PHE A 1 102 ? -2.271 4.133 9.945 1 98.44 102 PHE A C 1
ATOM 806 O O . PHE A 1 102 ? -1.222 3.639 10.359 1 98.44 102 PHE A O 1
ATOM 813 N N . ALA A 1 103 ? -2.771 5.355 10.289 1 98.75 103 ALA A N 1
ATOM 814 C CA . ALA A 1 103 ? -1.914 6.125 11.188 1 98.75 103 ALA A CA 1
ATOM 815 C C . ALA A 1 103 ? -2.73 7.125 12 1 98.75 103 ALA A C 1
ATOM 817 O O . ALA A 1 103 ? -3.887 7.406 11.672 1 98.75 103 ALA A O 1
ATOM 818 N N . ILE A 1 104 ? -2.121 7.566 13.07 1 98.88 104 ILE A N 1
ATOM 819 C CA . ILE A 1 104 ? -2.533 8.75 13.82 1 98.88 104 ILE A CA 1
ATOM 820 C C . ILE A 1 104 ? -1.73 9.961 13.352 1 98.88 104 ILE A C 1
ATOM 822 O O . ILE A 1 104 ? -0.507 9.891 13.211 1 98.88 104 ILE A O 1
ATOM 826 N N . SER A 1 105 ? -2.422 11.055 13.07 1 98.94 105 SER A N 1
ATOM 827 C CA . SER A 1 105 ? -1.751 12.281 12.672 1 98.94 105 SER A CA 1
ATOM 828 C C . SER A 1 105 ? -2.062 13.422 13.633 1 98.94 105 SER A C 1
ATOM 830 O O . SER A 1 105 ? -3.229 13.688 13.93 1 98.94 105 SER A O 1
ATOM 832 N N . ILE A 1 106 ? -1.043 14.055 14.164 1 98.94 106 ILE A N 1
ATOM 833 C CA . ILE A 1 106 ? -1.165 15.195 15.078 1 98.94 106 ILE A CA 1
ATOM 834 C C . ILE A 1 106 ? -0.263 16.328 14.602 1 98.94 106 ILE A C 1
ATOM 836 O O . ILE A 1 106 ? 0.923 16.125 14.336 1 98.94 106 ILE A O 1
ATOM 840 N N . ALA A 1 107 ? -0.819 17.469 14.5 1 98.94 107 ALA A N 1
ATOM 841 C CA . ALA A 1 107 ? -0.037 18.672 14.188 1 98.94 107 ALA A CA 1
ATOM 842 C C . ALA A 1 107 ? -0.352 19.797 15.164 1 98.94 107 ALA A C 1
ATOM 844 O O . ALA A 1 107 ? -1.38 19.766 15.844 1 98.94 107 ALA A O 1
ATOM 845 N N . VAL A 1 108 ? 0.556 20.734 15.289 1 98.88 108 VAL A N 1
ATOM 846 C CA . VAL A 1 108 ? 0.346 21.969 16.047 1 98.88 108 VAL A CA 1
ATOM 847 C C . VAL A 1 108 ? 0.389 23.172 15.094 1 98.88 108 VAL A C 1
ATOM 849 O O . VAL A 1 108 ? 1.326 23.312 14.305 1 98.88 108 VAL A O 1
ATOM 852 N N . GLU A 1 109 ? -0.632 23.906 15.18 1 98.5 109 GLU A N 1
ATOM 853 C CA . GLU A 1 109 ? -0.729 25.125 14.383 1 98.5 109 GLU A CA 1
ATOM 854 C C . GLU A 1 109 ? -0.66 26.359 15.266 1 98.5 109 GLU A C 1
ATOM 856 O O . GLU A 1 109 ? -1.363 26.453 16.266 1 98.5 109 GLU A O 1
ATOM 861 N N . GLU A 1 110 ? 0.169 27.234 14.875 1 96.62 110 GLU A N 1
ATOM 862 C CA . GLU A 1 110 ? 0.331 28.5 15.594 1 96.62 110 GLU A CA 1
ATOM 863 C C . GLU A 1 110 ? -0.107 29.688 14.734 1 96.62 110 GLU A C 1
ATOM 865 O O . GLU A 1 110 ? 0.103 29.688 13.523 1 96.62 110 GLU A O 1
ATOM 870 N N . MET A 1 111 ? -0.677 30.609 15.414 1 90.94 111 MET A N 1
ATOM 871 C CA . MET A 1 111 ? -1.003 31.859 14.758 1 90.94 111 MET A CA 1
ATOM 872 C C . MET A 1 111 ? 0.159 32.844 14.859 1 90.94 111 MET A C 1
ATOM 874 O O . MET A 1 111 ? 0.655 33.125 15.953 1 90.94 111 MET A O 1
ATOM 878 N N . LEU A 1 112 ? 0.599 33.25 13.773 1 88.44 112 LEU A N 1
ATOM 879 C CA . LEU A 1 112 ? 1.696 34.219 13.742 1 88.44 112 LEU A CA 1
ATOM 880 C C . LEU A 1 112 ? 1.181 35.625 13.945 1 88.44 112 LEU A C 1
ATOM 882 O O . LEU A 1 112 ? -0.023 35.875 13.844 1 88.44 112 LEU A O 1
ATOM 886 N N . ALA A 1 113 ? 2.129 36.562 14.195 1 89.19 113 ALA A N 1
ATOM 887 C CA . ALA A 1 113 ? 1.815 37.969 14.469 1 89.19 113 ALA A CA 1
ATOM 888 C C . ALA A 1 113 ? 1.12 38.625 13.281 1 89.19 113 ALA A C 1
ATOM 890 O O . ALA A 1 113 ? 0.287 39.5 13.445 1 89.19 113 ALA A O 1
ATOM 891 N N . ASN A 1 114 ? 1.386 38.094 12.141 1 89.12 114 ASN A N 1
ATOM 892 C CA . ASN A 1 114 ? 0.832 38.688 10.922 1 89.12 114 ASN A CA 1
ATOM 893 C C . ASN A 1 114 ? -0.526 38.062 10.578 1 89.12 114 ASN A C 1
ATOM 895 O O . ASN A 1 114 ? -1.076 38.344 9.508 1 89.12 114 ASN A O 1
ATOM 899 N N . GLY A 1 115 ? -1.012 37.25 11.43 1 86.25 115 GLY A N 1
ATOM 900 C CA . GLY A 1 115 ? -2.336 36.656 11.234 1 86.25 115 GLY A CA 1
ATOM 901 C C . GLY A 1 115 ? -2.312 35.344 10.484 1 86.25 115 GLY A C 1
ATOM 902 O O . GLY A 1 115 ? -3.34 34.688 10.367 1 86.25 115 GLY A O 1
ATOM 903 N N . LYS A 1 116 ? -1.148 34.969 10.039 1 88.56 116 LYS A N 1
ATOM 904 C CA . LYS A 1 116 ? -1.034 33.719 9.305 1 88.56 116 LYS A CA 1
ATOM 905 C C . LYS A 1 116 ? -0.845 32.531 10.258 1 88.56 116 LYS A C 1
ATOM 907 O O . LYS A 1 116 ? -0.336 32.719 11.367 1 88.56 116 LYS A O 1
ATOM 912 N N . ARG A 1 117 ? -1.335 31.422 9.812 1 91.62 117 ARG A N 1
ATOM 913 C CA . ARG A 1 117 ? -1.169 30.203 10.594 1 91.62 117 ARG A CA 1
ATOM 914 C C . ARG A 1 117 ? -0.034 29.359 10.039 1 91.62 117 ARG A C 1
ATOM 916 O O . ARG A 1 117 ? 0.203 29.328 8.828 1 91.62 117 ARG A O 1
ATOM 923 N N . GLU A 1 118 ? 0.659 28.781 10.961 1 95.88 118 GLU A N 1
ATOM 924 C CA . GLU A 1 118 ? 1.768 27.922 10.539 1 95.88 118 GLU A CA 1
ATOM 925 C C . GLU A 1 118 ? 1.833 26.656 11.383 1 95.88 118 GLU A C 1
ATOM 927 O O . GLU A 1 118 ? 1.599 26.688 12.594 1 95.88 118 GLU A O 1
ATOM 932 N N . ILE A 1 119 ? 2.16 25.562 10.703 1 98.5 119 ILE A N 1
ATOM 933 C CA . ILE A 1 119 ? 2.396 24.312 11.422 1 98.5 119 ILE A CA 1
ATOM 934 C C . ILE A 1 119 ? 3.799 24.328 12.031 1 98.5 119 ILE A C 1
ATOM 936 O O . ILE A 1 119 ? 4.785 24.531 11.32 1 98.5 119 ILE A O 1
ATOM 940 N N . THR A 1 120 ? 3.898 24.031 13.328 1 98.44 120 THR A N 1
ATOM 941 C CA . THR A 1 120 ? 5.191 24.156 13.992 1 98.44 120 THR A CA 1
ATOM 942 C C . THR A 1 120 ? 5.664 22.797 14.508 1 98.44 120 THR A C 1
ATOM 944 O O . THR A 1 120 ? 6.84 22.625 14.828 1 98.44 120 THR A O 1
ATOM 947 N N . ALA A 1 121 ? 4.785 21.875 14.641 1 98.81 121 ALA A N 1
ATOM 948 C CA . ALA A 1 121 ? 5.105 20.5 15.039 1 98.81 121 ALA A CA 1
ATOM 949 C C . ALA A 1 121 ? 4.18 19.5 14.352 1 98.81 121 ALA A C 1
ATOM 951 O O . ALA A 1 121 ? 3.023 19.812 14.062 1 98.81 121 ALA A O 1
ATOM 952 N N . GLY A 1 122 ? 4.691 18.359 14.039 1 98.88 122 GLY A N 1
ATOM 953 C CA . GLY A 1 122 ? 3.926 17.297 13.406 1 98.88 122 GLY A CA 1
ATOM 954 C C . GLY A 1 122 ? 4.383 15.906 13.82 1 98.88 122 GLY A C 1
ATOM 955 O O . GLY A 1 122 ? 5.582 15.664 14 1 98.88 122 GLY A O 1
ATOM 956 N N . LEU A 1 123 ? 3.434 15.016 14.016 1 98.94 123 LEU A N 1
ATOM 957 C CA . LEU A 1 123 ? 3.67 13.617 14.352 1 98.94 123 LEU A CA 1
ATOM 958 C C . LEU A 1 123 ? 2.709 12.711 13.586 1 98.94 123 LEU A C 1
ATOM 960 O O . LEU A 1 123 ? 1.501 12.953 13.57 1 98.94 123 LEU A O 1
ATOM 964 N N . ILE A 1 124 ? 3.227 11.812 12.883 1 98.94 124 ILE A N 1
ATOM 965 C CA . ILE A 1 124 ? 2.469 10.727 12.258 1 98.94 124 ILE A CA 1
ATOM 966 C C . ILE A 1 124 ? 2.938 9.383 12.812 1 98.94 124 ILE A C 1
ATOM 968 O O . ILE A 1 124 ? 4.105 9.016 12.664 1 98.94 124 ILE A O 1
ATOM 972 N N . TYR A 1 125 ? 1.991 8.664 13.438 1 98.94 125 TYR A N 1
ATOM 973 C CA . TYR A 1 125 ? 2.326 7.43 14.141 1 98.94 125 TYR A CA 1
ATOM 974 C C . TYR A 1 125 ? 1.584 6.242 13.547 1 98.94 125 TYR A C 1
ATOM 976 O O . TYR A 1 125 ? 0.355 6.258 13.438 1 98.94 125 TYR A O 1
ATOM 984 N N . GLN A 1 126 ? 2.312 5.27 13.07 1 98.62 126 GLN A N 1
ATOM 985 C CA . GLN A 1 126 ? 1.753 4.012 12.586 1 98.62 126 GLN A CA 1
ATOM 986 C C . GLN A 1 126 ? 1.776 2.941 13.672 1 98.62 126 GLN A C 1
ATOM 988 O O . GLN A 1 126 ? 2.82 2.344 13.938 1 98.62 126 GLN A O 1
ATOM 993 N N . PRO A 1 127 ? 0.635 2.623 14.203 1 98 127 PRO A N 1
ATOM 994 C CA . PRO A 1 127 ? 0.583 1.79 15.406 1 98 127 PRO A CA 1
ATOM 995 C C . PRO A 1 127 ? 1.069 0.364 15.156 1 98 127 PRO A C 1
ATOM 997 O O . PRO A 1 127 ? 1.633 -0.265 16.062 1 98 127 PRO A O 1
ATOM 1000 N N . LEU A 1 128 ? 0.896 -0.147 14.016 1 97.19 128 LEU A N 1
ATOM 1001 C CA . LEU A 1 128 ? 1.188 -1.555 13.773 1 97.19 128 LEU A CA 1
ATOM 1002 C C . LEU A 1 128 ? 2.691 -1.786 13.656 1 97.19 128 LEU A C 1
ATOM 1004 O O . LEU A 1 128 ? 3.203 -2.811 14.117 1 97.19 128 LEU A O 1
ATOM 1008 N N . THR A 1 129 ? 3.42 -0.857 13.031 1 96.19 129 THR A N 1
ATOM 1009 C CA . THR A 1 129 ? 4.859 -1.001 12.859 1 96.19 129 THR A CA 1
ATOM 1010 C C . THR A 1 129 ? 5.613 -0.248 13.953 1 96.19 129 THR A C 1
ATOM 1012 O O . THR A 1 129 ? 6.832 -0.391 14.086 1 96.19 129 THR A O 1
ATOM 1015 N N . ASP A 1 130 ? 4.91 0.576 14.672 1 97.38 130 ASP A N 1
ATOM 1016 C CA . ASP A 1 130 ? 5.473 1.414 15.727 1 97.38 130 ASP A CA 1
ATOM 1017 C C . ASP A 1 130 ? 6.438 2.449 15.148 1 97.38 130 ASP A C 1
ATOM 1019 O O . ASP A 1 130 ? 7.434 2.797 15.781 1 97.38 130 ASP A O 1
ATOM 1023 N N . GLU A 1 131 ? 6.184 2.865 13.984 1 97.5 131 GLU A N 1
ATOM 1024 C CA . GLU A 1 131 ? 6.957 3.957 13.398 1 97.5 131 GLU A CA 1
ATOM 1025 C C . GLU A 1 131 ? 6.367 5.312 13.766 1 97.5 131 GLU A C 1
ATOM 1027 O O . GLU A 1 131 ? 5.176 5.555 13.57 1 97.5 131 GLU A O 1
ATOM 1032 N N . SER A 1 132 ? 7.211 6.105 14.32 1 98.38 132 SER A N 1
ATOM 1033 C CA . SER A 1 132 ? 6.836 7.469 14.688 1 98.38 132 SER A CA 1
ATOM 1034 C C . SER A 1 132 ? 7.609 8.492 13.859 1 98.38 132 SER A C 1
ATOM 1036 O O . SER A 1 132 ? 8.797 8.719 14.102 1 98.38 132 SER A O 1
ATOM 1038 N N . PHE A 1 133 ? 6.918 9.117 12.93 1 98.88 133 PHE A N 1
ATOM 1039 C CA . PHE A 1 133 ? 7.488 10.195 12.125 1 98.88 133 PHE A CA 1
ATOM 1040 C C . PHE A 1 133 ? 7.176 11.555 12.75 1 98.88 133 PHE A C 1
ATOM 1042 O O . PHE A 1 133 ? 6.027 11.844 13.086 1 98.88 133 PHE A O 1
ATOM 1049 N N . TRP A 1 134 ? 8.219 12.391 12.906 1 98.88 134 TRP A N 1
ATOM 1050 C CA . TRP A 1 134 ? 7.93 13.641 13.594 1 98.88 134 TRP A CA 1
ATOM 1051 C C . TRP A 1 134 ? 8.875 14.75 13.141 1 98.88 134 TRP A C 1
ATOM 1053 O O . TRP A 1 134 ? 9.945 14.477 12.594 1 98.88 134 TRP A O 1
ATOM 1063 N N . ALA A 1 135 ? 8.398 15.93 13.273 1 98.88 135 ALA A N 1
ATOM 1064 C CA . ALA A 1 135 ? 9.172 17.125 12.914 1 98.88 135 ALA A CA 1
ATOM 1065 C C . ALA A 1 135 ? 8.758 18.328 13.758 1 98.88 135 ALA A C 1
ATOM 1067 O O . ALA A 1 135 ? 7.602 18.422 14.164 1 98.88 135 ALA A O 1
ATOM 1068 N N . GLU A 1 136 ? 9.664 19.141 14.031 1 98.31 136 GLU A N 1
ATOM 1069 C CA . GLU A 1 136 ? 9.461 20.484 14.562 1 98.31 136 GLU A CA 1
ATOM 1070 C C . GLU A 1 136 ? 10.109 21.531 13.664 1 98.31 136 GLU A C 1
ATOM 1072 O O . GLU A 1 136 ? 11.203 21.312 13.133 1 98.31 136 GLU A O 1
ATOM 1077 N N . LYS A 1 137 ? 9.406 22.625 13.555 1 97.88 137 LYS A N 1
ATOM 1078 C CA . LYS A 1 137 ? 9.883 23.656 12.648 1 97.88 137 LYS A CA 1
ATOM 1079 C C . LYS A 1 137 ? 11.305 24.094 12.992 1 97.88 137 LYS A C 1
ATOM 1081 O O . LYS A 1 137 ? 11.586 24.453 14.133 1 97.88 137 LYS A O 1
ATOM 1086 N N . GLY A 1 138 ? 12.125 24 12 1 97.69 138 GLY A N 1
ATOM 1087 C CA . GLY A 1 138 ? 13.5 24.453 12.125 1 97.69 138 GLY A CA 1
ATOM 1088 C C . GLY A 1 138 ? 14.414 23.438 12.773 1 97.69 138 GLY A C 1
ATOM 1089 O O . GLY A 1 138 ? 15.609 23.672 12.938 1 97.69 138 GLY A O 1
ATOM 1090 N N . LYS A 1 139 ? 13.914 22.234 13.055 1 97.25 139 LYS A N 1
ATOM 1091 C CA . LYS A 1 139 ? 14.719 21.266 13.797 1 97.25 139 LYS A CA 1
ATOM 1092 C C . LYS A 1 139 ? 14.938 20 12.984 1 97.25 139 LYS A C 1
ATOM 1094 O O . LYS A 1 139 ? 15.656 19.094 13.422 1 97.25 139 LYS A O 1
ATOM 1099 N N . GLY A 1 140 ? 14.344 19.891 11.852 1 98 140 GLY A N 1
ATOM 1100 C CA . GLY A 1 140 ? 14.477 18.688 11.039 1 98 140 GLY A CA 1
ATOM 1101 C C . GLY A 1 140 ? 13.336 17.703 11.227 1 98 140 GLY A C 1
ATOM 1102 O O . GLY A 1 140 ? 12.383 18 11.945 1 98 140 GLY A O 1
ATOM 1103 N N . ALA A 1 141 ? 13.367 16.641 10.555 1 98.56 141 ALA A N 1
ATOM 1104 C CA . ALA A 1 141 ? 12.391 15.562 10.617 1 98.56 141 ALA A CA 1
ATOM 1105 C C . ALA A 1 141 ? 13.062 14.242 10.977 1 98.56 141 ALA A C 1
ATOM 1107 O O . ALA A 1 141 ? 14.219 14.008 10.641 1 98.56 141 ALA A O 1
ATOM 1108 N N . TRP A 1 142 ? 12.281 13.367 11.641 1 98.38 142 TRP A N 1
ATOM 1109 C CA . TRP A 1 142 ? 12.852 12.133 12.18 1 98.38 142 TRP A CA 1
ATOM 1110 C C . TRP A 1 142 ? 11.836 11 12.148 1 98.38 142 TRP A C 1
ATOM 1112 O O . TRP A 1 142 ? 10.625 11.242 12.18 1 98.38 142 TRP A O 1
ATOM 1122 N N . VAL A 1 143 ? 12.328 9.805 12.008 1 97.5 143 VAL A N 1
ATOM 1123 C CA . VAL A 1 143 ? 11.594 8.609 12.406 1 97.5 143 VAL A CA 1
ATOM 1124 C C . VAL A 1 143 ? 12.281 7.965 13.609 1 97.5 143 VAL A C 1
ATOM 1126 O O . VAL A 1 143 ? 13.469 7.645 13.555 1 97.5 143 VAL A O 1
ATOM 1129 N N . GLN A 1 144 ? 11.492 7.859 14.609 1 95.62 144 GLN A N 1
ATOM 1130 C CA . GLN A 1 144 ? 12.133 7.543 15.883 1 95.62 144 GLN A CA 1
ATOM 1131 C C . GLN A 1 144 ? 13.297 8.492 16.156 1 95.62 144 GLN A C 1
ATOM 1133 O O . GLN A 1 144 ? 13.102 9.703 16.266 1 95.62 144 GLN A O 1
ATOM 1138 N N . SER A 1 145 ? 14.547 8.031 16.125 1 95.38 145 SER A N 1
ATOM 1139 C CA . SER A 1 145 ? 15.695 8.891 16.406 1 95.38 145 SER A CA 1
ATOM 1140 C C . SER A 1 145 ? 16.578 9.055 15.18 1 95.38 145 SER A C 1
ATOM 1142 O O . SER A 1 145 ? 17.672 9.625 15.266 1 95.38 145 SER A O 1
ATOM 1144 N N . GLU A 1 146 ? 16.062 8.602 14.062 1 94.38 146 GLU A N 1
ATOM 1145 C CA . GLU A 1 146 ? 16.844 8.711 12.828 1 94.38 146 GLU A CA 1
ATOM 1146 C C . GLU A 1 146 ? 16.359 9.898 11.992 1 94.38 146 GLU A C 1
ATOM 1148 O O . GLU A 1 146 ? 15.172 10.055 11.742 1 94.38 146 GLU A O 1
ATOM 1153 N N . ARG A 1 147 ? 17.297 10.656 11.523 1 96 147 ARG A N 1
ATOM 1154 C CA . ARG A 1 147 ? 16.969 11.828 10.719 1 96 147 ARG A CA 1
ATOM 1155 C C . ARG A 1 147 ? 16.391 11.422 9.367 1 96 147 ARG A C 1
ATOM 1157 O O . ARG A 1 147 ? 16.859 10.469 8.75 1 96 147 ARG A O 1
ATOM 1164 N N . LEU A 1 148 ? 15.398 12.148 8.961 1 96.19 148 LEU A N 1
ATOM 1165 C CA . LEU A 1 148 ? 14.766 11.891 7.676 1 96.19 148 LEU A CA 1
ATOM 1166 C C . LEU A 1 148 ? 15.258 12.883 6.621 1 96.19 148 LEU A C 1
ATOM 1168 O O . LEU A 1 148 ? 15.539 14.039 6.934 1 96.19 148 LEU A O 1
ATOM 1172 N N . ARG A 1 149 ? 15.32 12.398 5.461 1 96.31 149 ARG A N 1
ATOM 1173 C CA . ARG A 1 149 ? 15.508 13.219 4.27 1 96.31 149 ARG A CA 1
ATOM 1174 C C . ARG A 1 149 ? 14.672 12.688 3.105 1 96.31 149 ARG A C 1
ATOM 1176 O O . ARG A 1 149 ? 14.531 11.477 2.941 1 96.31 149 ARG A O 1
ATOM 1183 N N . VAL A 1 150 ? 14.195 13.617 2.336 1 97.12 150 VAL A N 1
ATOM 1184 C CA . VAL A 1 150 ? 13.562 13.195 1.091 1 97.12 150 VAL A CA 1
ATOM 1185 C C . VAL A 1 150 ? 14.594 12.531 0.182 1 97.12 150 VAL A C 1
ATOM 1187 O O . VAL A 1 150 ? 15.805 12.711 0.372 1 97.12 150 VAL A O 1
ATOM 1190 N N . SER A 1 151 ? 14.102 11.773 -0.805 1 95 151 SER A N 1
ATOM 1191 C CA . SER A 1 151 ? 15 11.062 -1.708 1 95 151 SER A CA 1
ATOM 1192 C C . SER A 1 151 ? 15.867 12.031 -2.498 1 95 151 SER A C 1
ATOM 1194 O O . SER A 1 151 ? 15.508 13.195 -2.68 1 95 151 SER A O 1
ATOM 1196 N N . ALA A 1 152 ? 16.984 11.531 -2.992 1 93.19 152 ALA A N 1
ATOM 1197 C CA . ALA A 1 152 ? 17.891 12.344 -3.803 1 93.19 152 ALA A CA 1
ATOM 1198 C C . ALA A 1 152 ? 17.734 12.031 -5.285 1 93.19 152 ALA A C 1
ATOM 1200 O O . ALA A 1 152 ? 18.547 12.461 -6.109 1 93.19 152 ALA A O 1
ATOM 1201 N N . ARG A 1 153 ? 16.719 11.305 -5.598 1 93.12 153 ARG A N 1
ATOM 1202 C CA . ARG A 1 153 ? 16.516 10.922 -6.992 1 93.12 153 ARG A CA 1
ATOM 1203 C C . ARG A 1 153 ? 16.219 12.148 -7.859 1 93.12 153 ARG A C 1
ATOM 1205 O O . ARG A 1 153 ? 15.492 13.047 -7.445 1 93.12 153 ARG A O 1
ATOM 1212 N N . ARG A 1 154 ? 16.719 12.094 -9.07 1 95 154 ARG A N 1
ATOM 1213 C CA . ARG A 1 154 ? 16.609 13.266 -9.938 1 95 154 ARG A CA 1
ATOM 1214 C C . ARG A 1 154 ? 15.844 12.922 -11.211 1 95 154 ARG A C 1
ATOM 1216 O O . ARG A 1 154 ? 15.266 13.812 -11.852 1 95 154 ARG A O 1
ATOM 1223 N N . ASP A 1 155 ? 15.906 11.672 -11.617 1 95.94 155 ASP A N 1
ATOM 1224 C CA . ASP A 1 155 ? 15.273 11.242 -12.859 1 95.94 155 ASP A CA 1
ATOM 1225 C C . ASP A 1 155 ? 13.859 10.727 -12.602 1 95.94 155 ASP A C 1
ATOM 1227 O O . ASP A 1 155 ? 13.664 9.789 -11.828 1 95.94 155 ASP A O 1
ATOM 1231 N N . MET A 1 156 ? 12.906 11.297 -13.305 1 97.44 156 MET A N 1
ATOM 1232 C CA . MET A 1 156 ? 11.516 10.875 -13.172 1 97.44 156 MET A CA 1
ATOM 1233 C C . MET A 1 156 ? 11.375 9.383 -13.453 1 97.44 156 MET A C 1
ATOM 1235 O O . MET A 1 156 ? 10.562 8.703 -12.82 1 97.44 156 MET A O 1
ATOM 1239 N N . ALA A 1 157 ? 12.164 8.859 -14.359 1 97 157 ALA A N 1
ATOM 1240 C CA . ALA A 1 157 ? 12.07 7.465 -14.789 1 97 157 ALA A CA 1
ATOM 1241 C C . ALA A 1 157 ? 12.391 6.508 -13.648 1 97 157 ALA A C 1
ATOM 1243 O O . ALA A 1 157 ? 12.047 5.328 -13.695 1 97 157 ALA A O 1
ATOM 1244 N N . ASP A 1 158 ? 13.031 7.008 -12.602 1 95.06 158 ASP A N 1
ATOM 1245 C CA . ASP A 1 158 ? 13.406 6.191 -11.453 1 95.06 158 ASP A CA 1
ATOM 1246 C C . ASP A 1 158 ? 12.461 6.43 -10.273 1 95.06 158 ASP A C 1
ATOM 1248 O O . ASP A 1 158 ? 12.594 5.789 -9.234 1 95.06 158 ASP A O 1
ATOM 1252 N N . ALA A 1 159 ? 11.453 7.305 -10.406 1 97.19 159 ALA A N 1
ATOM 1253 C CA . ALA A 1 159 ? 10.68 7.82 -9.281 1 97.19 159 ALA A CA 1
ATOM 1254 C C . ALA A 1 159 ? 9.438 6.961 -9.031 1 97.19 159 ALA A C 1
ATOM 1256 O O . ALA A 1 159 ? 8.789 6.512 -9.977 1 97.19 159 ALA A O 1
ATOM 1257 N N . LEU A 1 160 ? 9.227 6.703 -7.836 1 98.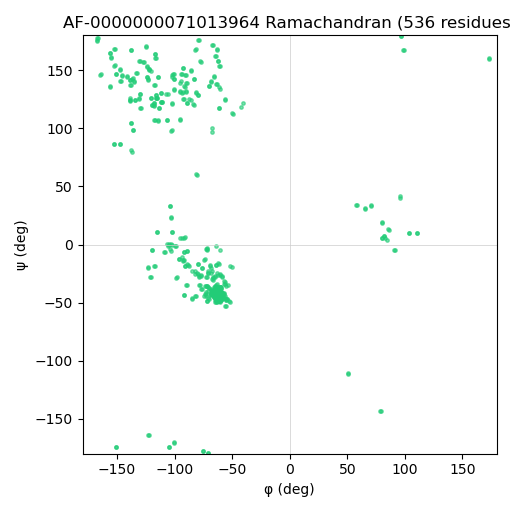12 160 LEU A N 1
ATOM 1258 C CA . LEU A 1 160 ? 7.965 6.121 -7.387 1 98.12 160 LEU A CA 1
ATOM 1259 C C . LEU A 1 160 ? 7.07 7.184 -6.754 1 98.12 160 LEU A C 1
ATOM 1261 O O . LEU A 1 160 ? 7.453 7.812 -5.762 1 98.12 160 LEU A O 1
ATOM 1265 N N . ILE A 1 161 ? 5.828 7.379 -7.328 1 98.88 161 ILE A N 1
ATOM 1266 C CA . ILE A 1 161 ? 4.98 8.508 -6.957 1 98.88 161 ILE A CA 1
ATOM 1267 C C . ILE A 1 161 ? 3.703 7.992 -6.297 1 98.88 161 ILE A C 1
ATOM 1269 O O . ILE A 1 161 ? 3.043 7.09 -6.816 1 98.88 161 ILE A O 1
ATOM 1273 N N . ALA A 1 162 ? 3.385 8.539 -5.121 1 98.88 162 ALA A N 1
ATOM 1274 C CA . ALA A 1 162 ? 2.148 8.188 -4.426 1 98.88 162 ALA A CA 1
ATOM 1275 C C . ALA A 1 162 ? 1.023 9.156 -4.793 1 98.88 162 ALA A C 1
ATOM 1277 O O . ALA A 1 162 ? 1.275 10.312 -5.133 1 98.88 162 ALA A O 1
ATOM 1278 N N . THR A 1 163 ? -0.185 8.656 -4.73 1 98.81 163 THR A N 1
ATOM 1279 C CA . THR A 1 163 ? -1.357 9.492 -4.965 1 98.81 163 THR A CA 1
ATOM 1280 C C . THR A 1 163 ? -2.59 8.898 -4.293 1 98.81 163 THR A C 1
ATOM 1282 O O . THR A 1 163 ? -2.525 7.805 -3.723 1 98.81 163 THR A O 1
ATOM 1285 N N . GLY A 1 164 ? -3.643 9.688 -4.16 1 98.5 164 GLY A N 1
ATOM 1286 C CA . GLY A 1 164 ? -4.984 9.172 -3.926 1 98.5 164 GLY A CA 1
ATOM 1287 C C . GLY A 1 164 ? -5.789 9 -5.199 1 98.5 164 GLY A C 1
ATOM 1288 O O . GLY A 1 164 ? -5.684 9.805 -6.125 1 98.5 164 GLY A O 1
ATOM 1289 N N . ILE A 1 165 ? -6.543 7.945 -5.273 1 98.62 165 ILE A N 1
ATOM 1290 C CA . ILE A 1 165 ? -7.344 7.641 -6.453 1 98.62 165 ILE A CA 1
ATOM 1291 C C . ILE A 1 165 ? -8.82 7.887 -6.148 1 98.62 165 ILE A C 1
ATOM 1293 O O . ILE A 1 165 ? -9.328 7.457 -5.113 1 98.62 165 ILE A O 1
ATOM 1297 N N . PRO A 1 166 ? -9.484 8.664 -7.062 1 98.38 166 PRO A N 1
ATOM 1298 C CA . PRO A 1 166 ? -10.914 8.883 -6.832 1 98.38 166 PRO A CA 1
ATOM 1299 C C . PRO A 1 166 ? -11.711 7.578 -6.844 1 98.38 166 PRO A C 1
ATOM 1301 O O . PRO A 1 166 ? -11.305 6.605 -7.477 1 98.38 166 PRO A O 1
ATOM 1304 N N . PHE A 1 167 ? -12.805 7.59 -6.16 1 97.56 167 PHE A N 1
ATOM 1305 C CA . PHE A 1 167 ? -13.695 6.441 -6.012 1 97.56 167 PHE A CA 1
ATOM 1306 C C . PHE A 1 167 ? -15.133 6.895 -5.801 1 97.56 167 PHE A C 1
ATOM 1308 O O . PHE A 1 167 ? -15.445 8.078 -5.961 1 97.56 167 PHE A O 1
ATOM 1315 N N . LEU A 1 168 ? -15.992 5.973 -5.543 1 96.94 168 LEU A N 1
ATOM 1316 C CA . LEU A 1 168 ? -17.422 6.27 -5.461 1 96.94 168 LEU A CA 1
ATOM 1317 C C . LEU A 1 168 ? -17.672 7.461 -4.539 1 96.94 168 LEU A C 1
ATOM 1319 O O . LEU A 1 168 ? -17.391 7.395 -3.342 1 96.94 168 LEU A O 1
ATOM 1323 N N . GLY A 1 169 ? -18.125 8.531 -5.129 1 94.88 169 GLY A N 1
ATOM 1324 C CA . GLY A 1 169 ? -18.547 9.688 -4.352 1 94.88 169 GLY A CA 1
ATOM 1325 C C . GLY A 1 169 ? -17.391 10.547 -3.887 1 94.88 169 GLY A C 1
ATOM 1326 O O . GLY A 1 169 ? -17.578 11.5 -3.125 1 94.88 169 GLY A O 1
ATOM 1327 N N . HIS A 1 170 ? -16.188 10.219 -4.332 1 95.75 170 HIS A N 1
ATOM 1328 C CA . HIS A 1 170 ? -15.031 10.93 -3.812 1 95.75 170 HIS A CA 1
ATOM 1329 C C . HIS A 1 170 ? -14.031 11.234 -4.922 1 95.75 170 HIS A C 1
ATOM 1331 O O . HIS A 1 170 ? -13.555 10.32 -5.602 1 95.75 170 HIS A O 1
ATOM 1337 N N . GLY A 1 171 ? -13.734 12.562 -5.008 1 95.19 171 GLY A N 1
ATOM 1338 C CA . GLY A 1 171 ? -12.648 12.961 -5.891 1 95.19 171 GLY A CA 1
ATOM 1339 C C . GLY A 1 171 ? -13.125 13.469 -7.238 1 95.19 171 GLY A C 1
ATOM 1340 O O . GLY A 1 171 ? -14.32 13.406 -7.539 1 95.19 171 GLY A O 1
ATOM 1341 N N . ASN A 1 172 ? -12.234 14.07 -7.961 1 97.06 172 ASN A N 1
ATOM 1342 C CA . ASN A 1 172 ? -12.43 14.578 -9.312 1 97.06 172 ASN A CA 1
ATOM 1343 C C . ASN A 1 172 ? -11.805 13.656 -10.359 1 97.06 172 ASN A C 1
ATOM 1345 O O . ASN A 1 172 ? -10.625 13.797 -10.688 1 97.06 172 ASN A O 1
ATOM 1349 N N . PHE A 1 173 ? -12.633 12.797 -10.969 1 98.06 173 PHE A N 1
ATOM 1350 C CA . PHE A 1 173 ? -12.156 11.758 -11.875 1 98.06 173 PHE A CA 1
ATOM 1351 C C . PHE A 1 173 ? -11.477 12.375 -13.094 1 98.06 173 PHE A C 1
ATOM 1353 O O . PHE A 1 173 ? -10.438 11.883 -13.547 1 98.06 173 PHE A O 1
ATOM 1360 N N . ALA A 1 174 ? -12.078 13.367 -13.578 1 97.62 174 ALA A N 1
ATOM 1361 C CA . ALA A 1 174 ? -11.523 14 -14.773 1 97.62 174 ALA A CA 1
ATOM 1362 C C . ALA A 1 174 ? -10.148 14.594 -14.484 1 97.62 174 ALA A C 1
ATOM 1364 O O . ALA A 1 174 ? -9.195 14.375 -15.242 1 97.62 174 ALA A O 1
ATOM 1365 N N . GLN A 1 175 ? -10.016 15.352 -13.422 1 98.06 175 GLN A N 1
ATOM 1366 C CA . GLN A 1 175 ? -8.75 15.961 -13.047 1 98.06 175 GLN A CA 1
ATOM 1367 C C . GLN A 1 175 ? -7.691 14.891 -12.773 1 98.06 175 GLN A C 1
ATOM 1369 O O . GLN A 1 175 ? -6.555 15 -13.242 1 98.06 175 GLN A O 1
ATOM 1374 N N . TRP A 1 176 ? -8.086 13.906 -12.047 1 98.44 176 TRP A N 1
ATOM 1375 C CA . TRP A 1 176 ? -7.152 12.836 -11.695 1 98.44 176 TRP A CA 1
ATOM 1376 C C . TRP A 1 176 ? -6.637 12.125 -12.945 1 98.44 176 TRP A C 1
ATOM 1378 O O . TRP A 1 176 ? -5.438 11.867 -13.062 1 98.44 176 TRP A O 1
ATOM 1388 N N . SER A 1 177 ? -7.543 11.852 -13.883 1 98.44 177 SER A N 1
ATOM 1389 C CA . SER A 1 177 ? -7.176 11.133 -15.102 1 98.44 177 SER A CA 1
ATOM 1390 C C . SER A 1 177 ? -6.207 11.938 -15.953 1 98.44 177 SER A C 1
ATOM 1392 O O . SER A 1 177 ? -5.305 11.383 -16.578 1 98.44 177 SER A O 1
ATOM 1394 N N . ARG A 1 178 ? -6.43 13.219 -15.969 1 98.31 178 ARG A N 1
ATOM 1395 C CA . ARG A 1 178 ? -5.512 14.086 -16.703 1 98.31 178 ARG A CA 1
ATOM 1396 C C . ARG A 1 178 ? -4.113 14.047 -16.094 1 98.31 178 ARG A C 1
ATOM 1398 O O . ARG A 1 178 ? -3.123 13.898 -16.828 1 98.31 178 ARG A O 1
ATOM 1405 N N . ILE A 1 179 ? -4.047 14.211 -14.82 1 98.75 179 ILE A N 1
ATOM 1406 C CA . ILE A 1 179 ? -2.754 14.211 -14.141 1 98.75 179 ILE A CA 1
ATOM 1407 C C . ILE A 1 179 ? -2.092 12.844 -14.297 1 98.75 179 ILE A C 1
ATOM 1409 O O . ILE A 1 179 ? -0.907 12.75 -14.625 1 98.75 179 ILE A O 1
ATOM 1413 N N . PHE A 1 180 ? -2.908 11.805 -14.102 1 98.75 180 PHE A N 1
ATOM 1414 C CA . PHE A 1 180 ? -2.422 10.438 -14.273 1 98.75 180 PHE A CA 1
ATOM 1415 C C . PHE A 1 180 ? -1.828 10.25 -15.656 1 98.75 180 PHE A C 1
ATOM 1417 O O . PHE A 1 180 ? -0.735 9.695 -15.805 1 98.75 180 PHE A O 1
ATOM 1424 N N . GLY A 1 181 ? -2.502 10.664 -16.625 1 98.5 181 GLY A N 1
ATOM 1425 C CA . GLY A 1 181 ? -2.059 10.516 -18 1 98.5 181 GLY A CA 1
ATOM 1426 C C . GLY A 1 181 ? -0.738 11.211 -18.281 1 98.5 181 GLY A C 1
ATOM 1427 O O . GLY A 1 181 ? 0.017 10.789 -19.156 1 98.5 181 GLY A O 1
ATOM 1428 N N . ALA A 1 182 ? -0.419 12.227 -17.531 1 98.69 182 ALA A N 1
ATOM 1429 C CA . ALA A 1 182 ? 0.812 12.992 -17.719 1 98.69 182 ALA A CA 1
ATOM 1430 C C . ALA A 1 182 ? 1.954 12.406 -16.906 1 98.69 182 ALA A C 1
ATOM 1432 O O . ALA A 1 182 ? 3.105 12.398 -17.344 1 98.69 182 ALA A O 1
ATOM 1433 N N . VAL A 1 183 ? 1.674 11.883 -15.727 1 98.81 183 VAL A N 1
ATOM 1434 C CA . VAL A 1 183 ? 2.701 11.516 -14.758 1 98.81 183 VAL A CA 1
ATOM 1435 C C . VAL A 1 183 ? 3.098 10.055 -14.953 1 98.81 183 VAL A C 1
ATOM 1437 O O . VAL A 1 183 ? 4.285 9.734 -15.016 1 98.81 183 VAL A O 1
ATOM 1440 N N . ALA A 1 184 ? 2.131 9.18 -15.141 1 98.75 184 ALA A N 1
ATOM 1441 C CA . ALA A 1 184 ? 2.35 7.738 -15.078 1 98.75 184 ALA A CA 1
ATOM 1442 C C . ALA A 1 184 ? 3.336 7.289 -16.156 1 98.75 184 ALA A C 1
ATOM 1444 O O . ALA A 1 184 ? 4.227 6.48 -15.883 1 98.75 184 ALA A O 1
ATOM 1445 N N . PRO A 1 185 ? 3.264 7.855 -17.359 1 98.56 185 PRO A N 1
ATOM 1446 C CA . PRO A 1 185 ? 4.188 7.395 -18.406 1 98.56 185 PRO A CA 1
ATOM 1447 C C . PRO A 1 185 ? 5.621 7.855 -18.156 1 98.56 185 PRO A C 1
ATOM 1449 O O . PRO A 1 185 ? 6.531 7.453 -18.891 1 98.56 185 PRO A O 1
ATOM 1452 N N . GLU A 1 186 ? 5.863 8.672 -17.125 1 98.62 186 GLU A N 1
ATOM 1453 C CA . GLU A 1 186 ? 7.18 9.273 -16.922 1 98.62 186 GLU A CA 1
ATOM 1454 C C . GLU A 1 186 ? 7.895 8.664 -15.727 1 98.62 186 GLU A C 1
ATOM 1456 O O . GLU A 1 186 ? 9.062 8.969 -15.477 1 98.62 186 GLU A O 1
ATOM 1461 N N . VAL A 1 187 ? 7.246 7.84 -15 1 98.69 187 VAL A N 1
ATOM 1462 C CA . VAL A 1 187 ? 7.805 7.445 -13.711 1 98.69 187 VAL A CA 1
ATOM 1463 C C . VAL A 1 187 ? 7.918 5.926 -13.641 1 98.69 187 VAL A C 1
ATOM 1465 O O . VAL A 1 187 ? 7.367 5.215 -14.484 1 98.69 187 VAL A O 1
ATOM 1468 N N . ALA A 1 188 ? 8.617 5.422 -12.578 1 97.31 188 ALA A N 1
ATOM 1469 C CA . ALA A 1 188 ? 8.883 3.998 -12.398 1 97.31 188 ALA A CA 1
ATOM 1470 C C . ALA A 1 188 ? 7.664 3.281 -11.82 1 97.31 188 ALA A C 1
ATOM 1472 O O . ALA A 1 188 ? 7.578 2.053 -11.867 1 97.31 188 ALA A O 1
ATOM 1473 N N . GLY A 1 189 ? 6.746 4.109 -11.266 1 98.38 189 GLY A N 1
ATOM 1474 C CA . GLY A 1 189 ? 5.535 3.51 -10.734 1 98.38 189 GLY A CA 1
ATOM 1475 C C . GLY A 1 189 ? 4.66 4.496 -9.984 1 98.38 189 GLY A C 1
ATOM 1476 O O . GLY A 1 189 ? 5.121 5.566 -9.586 1 98.38 189 GLY A O 1
ATOM 1477 N N . ILE A 1 190 ? 3.402 4.145 -9.844 1 98.75 190 ILE A N 1
ATOM 1478 C CA . ILE A 1 190 ? 2.406 4.879 -9.062 1 98.75 190 ILE A CA 1
ATOM 1479 C C . ILE A 1 190 ? 1.913 4.008 -7.91 1 98.75 190 ILE A C 1
ATOM 1481 O O . ILE A 1 190 ? 1.72 2.801 -8.07 1 98.75 190 ILE A O 1
ATOM 1485 N N . ARG A 1 191 ? 1.786 4.594 -6.742 1 98.88 191 ARG A N 1
ATOM 1486 C CA . ARG A 1 191 ? 1.282 3.871 -5.578 1 98.88 191 ARG A CA 1
ATOM 1487 C C . ARG A 1 191 ? 0.065 4.57 -4.984 1 98.88 191 ARG A C 1
ATOM 1489 O O . ARG A 1 191 ? -0.008 5.801 -4.977 1 98.88 191 ARG A O 1
ATOM 1496 N N . ARG A 1 192 ? -0.833 3.814 -4.52 1 98.88 192 ARG A N 1
ATOM 1497 C CA . ARG A 1 192 ? -2 4.199 -3.73 1 98.88 192 ARG A CA 1
ATOM 1498 C C . ARG A 1 192 ? -2.205 3.25 -2.557 1 98.88 192 ARG A C 1
ATOM 1500 O O . ARG A 1 192 ? -2.906 2.244 -2.68 1 98.88 192 ARG A O 1
ATOM 1507 N N . PHE A 1 193 ? -1.731 3.688 -1.349 1 98.69 193 PHE A N 1
ATOM 1508 C CA . PHE A 1 193 ? -1.761 2.803 -0.19 1 98.69 193 PHE A CA 1
ATOM 1509 C C . PHE A 1 193 ? -2.971 3.1 0.687 1 98.69 193 PHE A C 1
ATOM 1511 O O . PHE A 1 193 ? -3.385 2.26 1.489 1 98.69 193 PHE A O 1
ATOM 1518 N N . GLY A 1 194 ? -3.49 4.309 0.718 1 98.5 194 GLY A N 1
ATOM 1519 C CA . GLY A 1 194 ? -4.801 4.508 1.312 1 98.5 194 GLY A CA 1
ATOM 1520 C C . GLY A 1 194 ? -4.754 5.27 2.623 1 98.5 194 GLY A C 1
ATOM 1521 O O . GLY A 1 194 ? -5.75 5.336 3.346 1 98.5 194 GLY A O 1
ATOM 1522 N N . ALA A 1 195 ? -3.586 5.84 2.963 1 98.69 195 ALA A N 1
ATOM 1523 C CA . ALA A 1 195 ? -3.418 6.742 4.098 1 98.69 195 ALA A CA 1
ATOM 1524 C C . ALA A 1 195 ? -2.527 7.926 3.73 1 98.69 195 ALA A C 1
ATOM 1526 O O . ALA A 1 195 ? -1.303 7.797 3.68 1 98.69 195 ALA A O 1
ATOM 1527 N N . ALA A 1 196 ? -3.168 9.078 3.533 1 98.69 196 ALA A N 1
ATOM 1528 C CA . ALA A 1 196 ? -2.477 10.25 3.004 1 98.69 196 ALA A CA 1
ATOM 1529 C C . ALA A 1 196 ? -1.369 10.711 3.949 1 98.69 196 ALA A C 1
ATOM 1531 O O . ALA A 1 196 ? -0.292 11.109 3.504 1 98.69 196 ALA A O 1
ATOM 1532 N N . SER A 1 197 ? -1.66 10.688 5.258 1 98.81 197 SER A N 1
ATOM 1533 C CA . SER A 1 197 ? -0.645 11.086 6.227 1 98.81 197 SER A CA 1
ATOM 1534 C C . SER A 1 197 ? 0.612 10.234 6.094 1 98.81 197 SER A C 1
ATOM 1536 O O . SER A 1 197 ? 1.728 10.758 6.078 1 98.81 197 SER A O 1
ATOM 1538 N N . LEU A 1 198 ? 0.453 8.93 5.898 1 98.81 198 LEU A N 1
ATOM 1539 C CA . LEU A 1 198 ? 1.597 8.039 5.742 1 98.81 198 LEU A CA 1
ATOM 1540 C C . LEU A 1 198 ? 2.271 8.25 4.395 1 98.81 198 LEU A C 1
ATOM 1542 O O . LEU A 1 198 ? 3.492 8.125 4.277 1 98.81 198 LEU A O 1
ATOM 1546 N N . ASP A 1 199 ? 1.468 8.531 3.355 1 98.88 199 ASP A N 1
ATOM 1547 C CA . ASP A 1 199 ? 2.082 8.859 2.074 1 98.88 199 ASP A CA 1
ATOM 1548 C C . ASP A 1 199 ? 3.037 10.047 2.211 1 98.88 199 ASP A C 1
ATOM 1550 O O . ASP A 1 199 ? 4.16 10.008 1.701 1 98.88 199 ASP A O 1
ATOM 1554 N N . LEU A 1 200 ? 2.576 11.055 2.893 1 98.94 200 LEU A N 1
ATOM 1555 C CA . LEU A 1 200 ? 3.398 12.242 3.068 1 98.94 200 LEU A CA 1
ATOM 1556 C C . LEU A 1 200 ? 4.609 11.945 3.941 1 98.94 200 LEU A C 1
ATOM 1558 O O . LEU A 1 200 ? 5.719 12.398 3.65 1 98.94 200 LEU A O 1
ATOM 1562 N N . ALA A 1 201 ? 4.41 11.156 4.996 1 98.94 201 ALA A N 1
ATOM 1563 C CA . ALA A 1 201 ? 5.527 10.75 5.844 1 98.94 201 ALA A CA 1
ATOM 1564 C C . ALA A 1 201 ? 6.562 9.969 5.043 1 98.94 201 ALA A C 1
ATOM 1566 O O . ALA A 1 201 ? 7.77 10.117 5.266 1 98.94 201 ALA A O 1
ATOM 1567 N N . TRP A 1 202 ? 6.105 9.164 4.113 1 98.69 202 TRP A N 1
ATOM 1568 C CA . TRP A 1 202 ? 7 8.312 3.33 1 98.69 202 TRP A CA 1
ATOM 1569 C C . TRP A 1 202 ? 7.719 9.125 2.256 1 98.69 202 TRP A C 1
ATOM 1571 O O . TRP A 1 202 ? 8.82 8.773 1.835 1 98.69 202 TRP A O 1
ATOM 1581 N N . VAL A 1 203 ? 7.105 10.227 1.82 1 98.69 203 VAL A N 1
ATOM 1582 C CA . VAL A 1 203 ? 7.855 11.172 0.999 1 98.69 203 VAL A CA 1
ATOM 1583 C C . VAL A 1 203 ? 8.992 11.781 1.82 1 98.69 203 VAL A C 1
ATOM 1585 O O . VAL A 1 203 ? 10.133 11.844 1.363 1 98.69 203 VAL A O 1
ATOM 1588 N N . ALA A 1 204 ? 8.648 12.219 3.035 1 98.69 204 ALA A N 1
ATOM 1589 C CA . ALA A 1 204 ? 9.656 12.805 3.92 1 98.69 204 ALA A CA 1
ATOM 1590 C C . ALA A 1 204 ? 10.781 11.812 4.199 1 98.69 204 ALA A C 1
ATOM 1592 O O . ALA A 1 204 ? 11.93 12.211 4.402 1 98.69 204 ALA A O 1
ATOM 1593 N N . ALA A 1 205 ? 10.477 10.555 4.137 1 97.5 205 ALA A N 1
ATOM 1594 C CA . ALA A 1 205 ? 11.43 9.5 4.477 1 97.5 205 ALA A CA 1
ATOM 1595 C C . ALA A 1 205 ? 12.195 9.031 3.24 1 97.5 205 ALA A C 1
ATOM 1597 O O . ALA A 1 205 ? 13.055 8.156 3.33 1 97.5 205 ALA A O 1
ATOM 1598 N N . GLY A 1 206 ? 11.82 9.5 2.119 1 96.5 206 GLY A N 1
ATOM 1599 C CA . GLY A 1 206 ? 12.508 9.133 0.893 1 96.5 206 GLY A CA 1
ATOM 1600 C C . GLY A 1 206 ? 12.055 7.801 0.332 1 96.5 206 GLY A C 1
ATOM 1601 O O . GLY A 1 206 ? 12.664 7.273 -0.599 1 96.5 206 GLY A O 1
ATOM 1602 N N . ARG A 1 207 ? 11.008 7.211 0.922 1 96.69 207 ARG A N 1
ATOM 1603 C CA . ARG A 1 207 ? 10.43 5.988 0.37 1 96.69 207 ARG A CA 1
ATOM 1604 C C . ARG A 1 207 ? 9.672 6.273 -0.922 1 96.69 207 ARG A C 1
ATOM 1606 O O . ARG A 1 207 ? 9.812 5.543 -1.905 1 96.69 207 ARG A O 1
ATOM 1613 N N . PHE A 1 208 ? 8.812 7.293 -0.889 1 98.12 208 PHE A N 1
ATOM 1614 C CA . PHE A 1 208 ? 8.258 7.867 -2.107 1 98.12 208 PHE A CA 1
ATOM 1615 C C . PHE A 1 208 ? 9.078 9.062 -2.572 1 98.12 208 PHE A C 1
ATOM 1617 O O . PHE A 1 208 ? 9.586 9.828 -1.751 1 98.12 208 PHE A O 1
ATOM 1624 N N . ASP A 1 209 ? 9.141 9.234 -3.887 1 97.69 209 ASP A N 1
ATOM 1625 C CA . ASP A 1 209 ? 9.891 10.352 -4.457 1 97.69 209 ASP A CA 1
ATOM 1626 C C . ASP A 1 209 ? 8.992 11.57 -4.641 1 97.69 209 ASP A C 1
ATOM 1628 O O . ASP A 1 209 ? 9.484 12.688 -4.809 1 97.69 209 ASP A O 1
ATOM 1632 N N . GLY A 1 210 ? 7.734 11.289 -4.633 1 98.75 210 GLY A N 1
ATOM 1633 C CA . GLY A 1 210 ? 6.758 12.359 -4.777 1 98.75 210 GLY A CA 1
ATOM 1634 C C . GLY A 1 210 ? 5.344 11.922 -4.453 1 98.75 210 GLY A C 1
ATOM 1635 O O . GLY A 1 210 ? 5.102 10.75 -4.164 1 98.75 210 GLY A O 1
ATOM 1636 N N . PHE A 1 211 ? 4.461 12.883 -4.484 1 98.94 211 PHE A N 1
ATOM 1637 C CA . PHE A 1 211 ? 3.062 12.727 -4.102 1 98.94 211 PHE A CA 1
ATOM 1638 C C . PHE A 1 211 ? 2.193 13.781 -4.77 1 98.94 211 PHE A C 1
ATOM 1640 O O . PHE A 1 211 ? 2.582 14.953 -4.852 1 98.94 211 PHE A O 1
ATOM 1647 N N . TRP A 1 212 ? 1.029 13.344 -5.297 1 98.88 212 TRP A N 1
ATOM 1648 C CA . TRP A 1 212 ? -0.007 14.312 -5.633 1 98.88 212 TRP A CA 1
ATOM 1649 C C . TRP A 1 212 ? -1.384 13.805 -5.215 1 98.88 212 TRP A C 1
ATOM 1651 O O . TRP A 1 212 ? -1.684 12.617 -5.352 1 98.88 212 TRP A O 1
ATOM 1661 N N . GLU A 1 213 ? -2.188 14.664 -4.645 1 98.75 213 GLU A N 1
ATOM 1662 C CA . GLU A 1 213 ? -3.572 14.352 -4.309 1 98.75 213 GLU A CA 1
ATOM 1663 C C . GLU A 1 213 ? -4.367 15.625 -4.02 1 98.75 213 GLU A C 1
ATOM 1665 O O . GLU A 1 213 ? -3.811 16.609 -3.545 1 98.75 213 GLU A O 1
ATOM 1670 N N . SER A 1 214 ? -5.637 15.578 -4.379 1 98.06 214 SER A N 1
ATOM 1671 C CA . SER A 1 214 ? -6.52 16.703 -4.078 1 98.06 214 SER A CA 1
ATOM 1672 C C . SER A 1 214 ? -7.645 16.281 -3.139 1 98.06 214 SER A C 1
ATOM 1674 O O . SER A 1 214 ? -7.824 15.094 -2.869 1 98.06 214 SER A O 1
ATOM 1676 N N . ASP A 1 215 ? -8.289 17.234 -2.551 1 97.38 215 ASP A N 1
ATOM 1677 C CA . ASP A 1 215 ? -9.508 17.078 -1.757 1 97.38 215 ASP A CA 1
ATOM 1678 C C . ASP A 1 215 ? -9.211 16.375 -0.439 1 97.38 215 ASP A C 1
ATOM 1680 O O . ASP A 1 215 ? -9.984 15.508 -0.006 1 97.38 215 ASP A O 1
ATOM 1684 N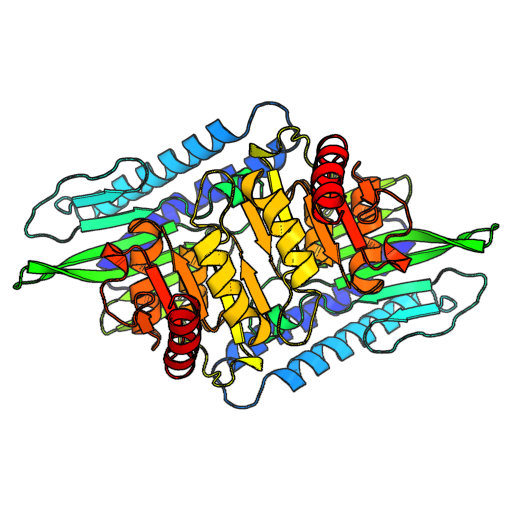 N . LEU A 1 216 ? -8.047 16.625 0.075 1 97.62 216 LEU A N 1
ATOM 1685 C CA . LEU A 1 216 ? -7.68 16.125 1.401 1 97.62 216 LEU A CA 1
ATOM 1686 C C . LEU A 1 216 ? -8.062 17.141 2.477 1 97.62 216 LEU A C 1
ATOM 1688 O O . LEU A 1 216 ? -8.078 18.344 2.223 1 97.62 216 LEU A O 1
ATOM 1692 N N . LYS A 1 217 ? -8.43 16.641 3.59 1 97.31 217 LYS A N 1
ATOM 1693 C CA . LYS A 1 217 ? -8.734 17.5 4.738 1 97.31 217 LYS A CA 1
ATOM 1694 C C . LYS A 1 217 ? -7.453 17.984 5.406 1 97.31 217 LYS A C 1
ATOM 1696 O O . LYS A 1 217 ? -6.395 17.375 5.262 1 97.31 217 LYS A O 1
ATOM 1701 N N . TYR A 1 218 ? -7.617 19.062 6.094 1 98 218 TYR A N 1
ATOM 1702 C CA . TYR A 1 218 ? -6.473 19.719 6.715 1 98 218 TYR A CA 1
ATOM 1703 C C . TYR A 1 218 ? -5.785 18.797 7.711 1 98 218 TYR A C 1
ATOM 1705 O O . TYR A 1 218 ? -4.555 18.75 7.777 1 98 218 TYR A O 1
ATOM 1713 N N . TRP A 1 219 ? -6.547 17.953 8.469 1 98.31 219 TRP A N 1
ATOM 1714 C CA . TRP A 1 219 ? -5.98 17.047 9.469 1 98.31 219 TRP A CA 1
ATOM 1715 C C . TRP A 1 219 ? -5.285 15.867 8.805 1 98.31 219 TRP A C 1
ATOM 1717 O O . TRP A 1 219 ? -4.508 15.156 9.445 1 98.31 219 TRP A O 1
ATOM 1727 N N . ASP A 1 220 ? -5.469 15.625 7.52 1 97.81 220 ASP A N 1
ATOM 1728 C CA . ASP A 1 220 ? -4.785 14.578 6.766 1 97.81 220 ASP A CA 1
ATOM 1729 C C . ASP A 1 220 ? -3.371 15.016 6.383 1 97.81 220 ASP A C 1
ATOM 1731 O O . ASP A 1 220 ? -2.492 14.172 6.176 1 97.81 220 ASP A O 1
ATOM 1735 N N . VAL A 1 221 ? -3.16 16.359 6.293 1 98.62 221 VAL A N 1
ATOM 1736 C CA . VAL A 1 221 ? -1.964 16.781 5.57 1 98.62 221 VAL A CA 1
ATOM 1737 C C . VAL A 1 221 ? -1.094 17.656 6.473 1 98.62 221 VAL A C 1
ATOM 1739 O O . VAL A 1 221 ? 0.1 17.828 6.219 1 98.62 221 VAL A O 1
ATOM 1742 N N . ALA A 1 222 ? -1.626 18.234 7.535 1 98.81 222 ALA A N 1
ATOM 1743 C CA . ALA A 1 222 ? -0.94 19.25 8.32 1 98.81 222 ALA A CA 1
ATOM 1744 C C . ALA A 1 222 ? 0.408 18.75 8.82 1 98.81 222 ALA A C 1
ATOM 1746 O O . ALA A 1 222 ? 1.441 19.375 8.594 1 98.81 222 ALA A O 1
ATOM 1747 N N . ALA A 1 223 ? 0.436 17.609 9.469 1 98.94 223 ALA A N 1
ATOM 1748 C CA . ALA A 1 223 ? 1.681 17.062 9.992 1 98.94 223 ALA A CA 1
ATOM 1749 C C . ALA A 1 223 ? 2.637 16.688 8.859 1 98.94 223 ALA A C 1
ATOM 1751 O O . ALA A 1 223 ? 3.836 16.969 8.938 1 98.94 223 ALA A O 1
ATOM 1752 N N . GLY A 1 224 ? 2.084 16.078 7.82 1 98.94 224 GLY A N 1
ATOM 1753 C CA . GLY A 1 224 ? 2.896 15.602 6.711 1 98.94 224 GLY A CA 1
ATOM 1754 C C . GLY A 1 224 ? 3.584 16.734 5.957 1 98.94 224 GLY A C 1
ATOM 1755 O O . GLY A 1 224 ? 4.715 16.562 5.496 1 98.94 224 GLY A O 1
ATOM 1756 N N . MET A 1 225 ? 2.914 17.844 5.801 1 98.81 225 MET A N 1
ATOM 1757 C CA . MET A 1 225 ? 3.502 19 5.117 1 98.81 225 MET A CA 1
ATOM 1758 C C . MET A 1 225 ? 4.762 19.469 5.832 1 98.81 225 MET A C 1
ATOM 1760 O O . MET A 1 225 ? 5.777 19.75 5.195 1 98.81 225 MET A O 1
ATOM 1764 N N . LEU A 1 226 ? 4.711 19.547 7.168 1 98.88 226 LEU A N 1
ATOM 1765 C CA . LEU A 1 226 ? 5.883 19.969 7.926 1 98.88 226 LEU A CA 1
ATOM 1766 C C . LEU A 1 226 ? 6.992 18.922 7.824 1 98.88 226 LEU A C 1
ATOM 1768 O O . LEU A 1 226 ? 8.164 19.281 7.676 1 98.88 226 LEU A O 1
ATOM 1772 N N . LEU A 1 227 ? 6.633 17.641 7.934 1 98.94 227 LEU A N 1
ATOM 1773 C CA . LEU A 1 227 ? 7.609 16.562 7.812 1 98.94 227 LEU A CA 1
ATOM 1774 C C . LEU A 1 227 ? 8.414 16.703 6.523 1 98.94 227 LEU A C 1
ATOM 1776 O O . LEU A 1 227 ? 9.641 16.641 6.539 1 98.94 227 LEU A O 1
ATOM 1780 N N . ILE A 1 228 ? 7.719 16.906 5.426 1 98.94 228 ILE A N 1
ATOM 1781 C CA . ILE A 1 228 ? 8.367 16.969 4.125 1 98.94 228 ILE A CA 1
ATOM 1782 C C . ILE A 1 228 ? 9.289 18.188 4.062 1 98.94 228 ILE A C 1
ATOM 1784 O O . ILE A 1 228 ? 10.438 18.078 3.635 1 98.94 228 ILE A O 1
ATOM 1788 N N . LYS A 1 229 ? 8.797 19.312 4.523 1 98.75 229 LYS A N 1
ATOM 1789 C CA . LYS A 1 229 ? 9.602 20.531 4.504 1 98.75 229 LYS A CA 1
ATOM 1790 C C . LYS A 1 229 ? 10.867 20.359 5.336 1 98.75 229 LYS A C 1
ATOM 1792 O O . LYS A 1 229 ? 11.969 20.672 4.871 1 98.75 229 LYS A O 1
ATOM 1797 N N . GLU A 1 230 ? 10.734 19.859 6.578 1 98.75 230 GLU A N 1
ATOM 1798 C CA . GLU A 1 230 ? 11.859 19.703 7.5 1 98.75 230 GLU A CA 1
ATOM 1799 C C . GLU A 1 230 ? 12.805 18.609 7.027 1 98.75 230 GLU A C 1
ATOM 1801 O O . GLU A 1 230 ? 13.961 18.547 7.457 1 98.75 230 GLU A O 1
ATOM 1806 N N . ALA A 1 231 ? 12.344 17.734 6.133 1 98.44 231 ALA A N 1
ATOM 1807 C CA . ALA A 1 231 ? 13.172 16.688 5.555 1 98.44 231 ALA A CA 1
ATOM 1808 C C . ALA A 1 231 ? 13.883 17.172 4.297 1 98.44 231 ALA A C 1
ATOM 1810 O O . ALA A 1 231 ? 14.672 16.438 3.695 1 98.44 231 ALA A O 1
ATOM 1811 N N . GLY A 1 232 ? 13.57 18.359 3.885 1 98.44 232 GLY A N 1
ATOM 1812 C CA . GLY A 1 232 ? 14.273 18.953 2.76 1 98.44 232 GLY A CA 1
ATOM 1813 C C . GLY A 1 232 ? 13.461 18.938 1.476 1 98.44 232 GLY A C 1
ATOM 1814 O O . GLY A 1 232 ? 13.992 19.219 0.397 1 98.44 232 GLY A O 1
ATOM 1815 N N . GLY A 1 233 ? 12.18 18.594 1.565 1 98.69 233 GLY A N 1
ATOM 1816 C CA . GLY A 1 233 ? 11.32 18.578 0.389 1 98.69 233 GLY A CA 1
ATOM 1817 C C . GLY A 1 233 ? 10.438 19.812 0.28 1 98.69 233 GLY A C 1
ATOM 1818 O O . GLY A 1 233 ? 10.617 20.781 1.023 1 98.69 233 GLY A O 1
ATOM 1819 N N . PHE A 1 234 ? 9.484 19.734 -0.701 1 98.69 234 PHE A N 1
ATOM 1820 C CA . PHE A 1 234 ? 8.586 20.844 -0.974 1 98.69 234 PHE A CA 1
ATOM 1821 C C . PHE A 1 234 ? 7.145 20.359 -1.082 1 98.69 234 PHE A C 1
ATOM 1823 O O . PHE A 1 234 ? 6.895 19.219 -1.503 1 98.69 234 PHE A O 1
ATOM 1830 N N . VAL A 1 235 ? 6.285 21.203 -0.686 1 98.75 235 VAL A N 1
ATOM 1831 C CA . VAL A 1 235 ? 4.855 20.984 -0.871 1 98.75 235 VAL A CA 1
ATOM 1832 C C . VAL A 1 235 ? 4.219 22.234 -1.481 1 98.75 235 VAL A C 1
ATOM 1834 O O . VAL A 1 235 ? 4.391 23.344 -0.964 1 98.75 235 VAL A O 1
ATOM 1837 N N . THR A 1 236 ? 3.514 22.109 -2.594 1 98.62 236 THR A N 1
ATOM 1838 C CA . THR A 1 236 ? 2.828 23.203 -3.266 1 98.62 236 THR A CA 1
ATOM 1839 C C . THR A 1 236 ? 1.444 22.766 -3.74 1 98.62 236 THR A C 1
ATOM 1841 O O . THR A 1 236 ? 1.091 21.594 -3.643 1 98.62 236 THR A O 1
ATOM 1844 N N . ASP A 1 237 ? 0.646 23.75 -4.133 1 98.44 237 ASP A N 1
ATOM 1845 C CA . ASP A 1 237 ? -0.551 23.391 -4.891 1 98.44 237 ASP A CA 1
ATOM 1846 C C . ASP A 1 237 ? -0.201 23.016 -6.324 1 98.44 237 ASP A C 1
ATOM 1848 O O . ASP A 1 237 ? 0.976 22.922 -6.68 1 98.44 237 ASP A O 1
ATOM 1852 N N . TYR A 1 238 ? -1.171 22.688 -7.207 1 98.25 238 TYR A N 1
ATOM 1853 C CA . TYR A 1 238 ? -0.931 22.219 -8.562 1 98.25 238 TYR A CA 1
ATOM 1854 C C . TYR A 1 238 ? -0.437 23.344 -9.461 1 98.25 238 TYR A C 1
ATOM 1856 O O . TYR A 1 238 ? -0.004 23.109 -10.586 1 98.25 238 TYR A O 1
ATOM 1864 N N . ARG A 1 239 ? -0.38 24.547 -8.883 1 96.12 239 ARG A N 1
ATOM 1865 C CA . ARG A 1 239 ? 0.099 25.719 -9.617 1 96.12 239 ARG A CA 1
ATOM 1866 C C . ARG A 1 239 ? 1.487 26.125 -9.133 1 96.12 239 ARG A C 1
ATOM 1868 O O . ARG A 1 239 ? 2.053 27.109 -9.625 1 96.12 239 ARG A O 1
ATOM 1875 N N . GLY A 1 240 ? 1.979 25.422 -8.227 1 96.62 240 GLY A N 1
ATOM 1876 C CA . GLY A 1 240 ? 3.311 25.688 -7.703 1 96.62 240 GLY A CA 1
ATOM 1877 C C . GLY A 1 240 ? 3.316 26.734 -6.594 1 96.62 240 GLY A C 1
ATOM 1878 O O . GLY A 1 240 ? 4.379 27.188 -6.176 1 96.62 240 GLY A O 1
ATOM 1879 N N . GLY A 1 241 ? 2.156 27.047 -6.082 1 96.62 241 GLY A N 1
ATOM 1880 C CA . GLY A 1 241 ? 2.055 28.062 -5.062 1 96.62 241 GLY A CA 1
ATOM 1881 C C . GLY A 1 241 ? 1.833 27.5 -3.67 1 96.62 241 GLY A C 1
ATOM 1882 O O . GLY A 1 241 ? 1.854 26.281 -3.477 1 96.62 241 GLY A O 1
ATOM 1883 N N . ASP A 1 242 ? 1.626 28.375 -2.727 1 95.62 242 ASP A N 1
ATOM 1884 C CA . ASP A 1 242 ? 1.573 28 -1.318 1 95.62 242 ASP A CA 1
ATOM 1885 C C . ASP A 1 242 ? 0.133 27.969 -0.811 1 95.62 242 ASP A C 1
ATOM 1887 O O . ASP A 1 242 ? -0.109 28.094 0.392 1 95.62 242 ASP A O 1
ATOM 1891 N N . GLN A 1 243 ? -0.844 27.797 -1.737 1 96.62 243 GLN A N 1
ATOM 1892 C CA . GLN A 1 243 ? -2.25 27.781 -1.345 1 96.62 243 GLN A CA 1
ATOM 1893 C C . GLN A 1 243 ? -2.812 26.359 -1.348 1 96.62 243 GLN A C 1
ATOM 1895 O O . GLN A 1 243 ? -3.959 26.156 -1.747 1 96.62 243 GLN A O 1
ATOM 1900 N N . MET A 1 244 ? -1.997 25.422 -1.022 1 96.12 244 MET A N 1
ATOM 1901 C CA . MET A 1 244 ? -2.385 24.016 -1.115 1 96.12 244 MET A CA 1
ATOM 1902 C C . MET A 1 244 ? -3.568 23.719 -0.201 1 96.12 244 MET A C 1
ATOM 1904 O O . MET A 1 244 ? -4.48 22.969 -0.578 1 96.12 244 MET A O 1
ATOM 1908 N N . VAL A 1 245 ? -3.631 24.281 0.993 1 96.44 245 VAL A N 1
ATOM 1909 C CA . VAL A 1 245 ? -4.699 24.016 1.947 1 96.44 245 VAL A CA 1
ATOM 1910 C C . VAL A 1 245 ? -6.004 24.625 1.456 1 96.44 245 VAL A C 1
ATOM 1912 O O . VAL A 1 245 ? -7.047 23.969 1.449 1 96.44 245 VAL A O 1
ATOM 1915 N N . ALA A 1 246 ? -5.941 25.859 1.024 1 96 246 ALA A N 1
ATOM 1916 C CA . ALA A 1 246 ? -7.129 26.562 0.534 1 96 246 ALA A CA 1
ATOM 1917 C C . ALA A 1 246 ? -7.688 25.875 -0.714 1 96 246 ALA A C 1
ATOM 1919 O O . ALA A 1 246 ? -8.906 25.797 -0.889 1 96 246 ALA A O 1
ATOM 1920 N N . ARG A 1 247 ? -6.816 25.359 -1.565 1 96.88 247 ARG A N 1
ATOM 1921 C CA . ARG A 1 247 ? -7.227 24.781 -2.834 1 96.88 247 ARG A CA 1
ATOM 1922 C C . ARG A 1 247 ? -7.453 23.281 -2.691 1 96.88 247 ARG A C 1
ATOM 1924 O O . ARG A 1 247 ? -8 22.641 -3.592 1 96.88 247 ARG A O 1
ATOM 1931 N N . LYS A 1 248 ? -6.984 22.734 -1.598 1 97.88 248 LYS A N 1
ATOM 1932 C CA . LYS A 1 248 ? -7.039 21.297 -1.347 1 97.88 248 LYS A CA 1
ATOM 1933 C C . LYS A 1 248 ? -6.312 20.516 -2.439 1 97.88 248 LYS A C 1
ATOM 1935 O O . LYS A 1 248 ? -6.828 19.516 -2.949 1 97.88 248 LYS A O 1
ATOM 1940 N N . GLU A 1 249 ? -5.266 21.109 -2.943 1 98.12 249 GLU A N 1
ATOM 1941 C CA . GLU A 1 249 ? -4.348 20.5 -3.904 1 98.12 249 GLU A CA 1
ATOM 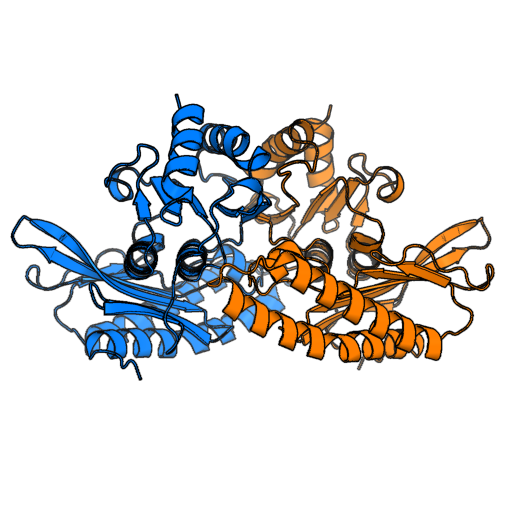1942 C C . GLU A 1 249 ? -2.947 20.359 -3.318 1 98.12 249 GLU A C 1
ATOM 1944 O O . GLU A 1 249 ? -2.361 21.344 -2.859 1 98.12 249 GLU A O 1
ATOM 1949 N N . PHE A 1 250 ? -2.436 19.172 -3.361 1 98.81 250 PHE A N 1
ATOM 1950 C CA . PHE A 1 250 ? -1.142 18.938 -2.732 1 98.81 250 PHE A CA 1
ATOM 1951 C C . PHE A 1 250 ? -0.194 18.219 -3.689 1 98.81 250 PHE A C 1
ATOM 1953 O O . PHE A 1 250 ? -0.493 17.125 -4.164 1 98.81 250 PHE A O 1
ATOM 1960 N N . LEU A 1 251 ? 0.874 18.844 -4.023 1 98.88 251 LEU A N 1
ATOM 1961 C CA . LEU A 1 251 ? 2.016 18.312 -4.762 1 98.88 251 LEU A CA 1
ATOM 1962 C C . LEU A 1 251 ? 3.281 18.375 -3.912 1 98.88 251 LEU A C 1
ATOM 1964 O O . LEU A 1 251 ? 3.643 19.422 -3.389 1 98.88 251 LEU A O 1
ATOM 1968 N N . ALA A 1 252 ? 3.9 17.234 -3.686 1 98.94 252 ALA A N 1
ATOM 1969 C CA . ALA A 1 252 ? 5.09 17.188 -2.84 1 98.94 252 ALA A CA 1
ATOM 1970 C C . ALA A 1 252 ? 6.18 16.328 -3.477 1 98.94 252 ALA A C 1
ATOM 1972 O O . ALA A 1 252 ? 5.891 15.297 -4.086 1 98.94 252 ALA A O 1
ATOM 1973 N N . ALA A 1 253 ? 7.422 16.75 -3.375 1 98.69 253 ALA A N 1
ATOM 1974 C CA . ALA A 1 253 ? 8.57 16 -3.869 1 98.69 253 ALA A CA 1
ATOM 1975 C C . ALA A 1 253 ? 9.883 16.578 -3.334 1 98.69 253 ALA A C 1
ATOM 1977 O O . ALA A 1 253 ? 9.867 17.469 -2.48 1 98.69 253 ALA A O 1
ATOM 1978 N N . ASN A 1 254 ? 10.969 15.914 -3.711 1 97.06 254 ASN A N 1
ATOM 1979 C CA . ASN A 1 254 ? 12.273 16.5 -3.424 1 97.06 254 ASN A CA 1
ATOM 1980 C C . ASN A 1 254 ? 12.547 17.719 -4.297 1 97.06 254 ASN A C 1
ATOM 1982 O O . ASN A 1 254 ? 11.672 18.156 -5.047 1 97.06 254 ASN A O 1
ATOM 1986 N N . ASP A 1 255 ? 13.633 18.328 -4.188 1 94.31 255 ASP A N 1
ATOM 1987 C CA . ASP A 1 255 ? 13.93 19.625 -4.793 1 94.31 255 ASP A CA 1
ATOM 1988 C C . ASP A 1 255 ? 13.945 19.531 -6.316 1 94.31 255 ASP A C 1
ATOM 1990 O O . ASP A 1 255 ? 13.414 20.406 -7.008 1 94.31 255 ASP A O 1
ATOM 1994 N N . VAL A 1 256 ? 14.477 18.438 -6.824 1 96.62 256 VAL A N 1
ATOM 1995 C CA . VAL A 1 256 ? 14.625 18.297 -8.266 1 96.62 256 VAL A CA 1
ATOM 1996 C C . VAL A 1 256 ? 13.305 17.844 -8.883 1 96.62 256 VAL A C 1
ATOM 1998 O O . VAL A 1 256 ? 12.836 18.422 -9.867 1 96.62 256 VAL A O 1
ATOM 2001 N N . LEU A 1 257 ? 12.695 16.906 -8.273 1 98.31 257 LEU A N 1
ATOM 2002 C CA . LEU A 1 257 ? 11.5 16.297 -8.859 1 98.31 257 LEU A CA 1
ATOM 2003 C C . LEU A 1 257 ? 10.289 17.219 -8.688 1 98.31 257 LEU A C 1
ATOM 2005 O O . LEU A 1 257 ? 9.32 17.125 -9.445 1 98.31 257 LEU A O 1
ATOM 2009 N N . GLN A 1 258 ? 10.344 18.156 -7.758 1 98.69 258 GLN A N 1
ATOM 2010 C CA . GLN A 1 258 ? 9.227 19.062 -7.539 1 98.69 258 GLN A CA 1
ATOM 2011 C C . GLN A 1 258 ? 8.93 19.875 -8.797 1 98.69 258 GLN A C 1
ATOM 2013 O O . GLN A 1 258 ? 7.777 19.984 -9.211 1 98.69 258 GLN A O 1
ATOM 2018 N N . SER A 1 259 ? 9.938 20.391 -9.359 1 98.19 259 SER A N 1
ATOM 2019 C CA . SER A 1 259 ? 9.758 21.219 -10.547 1 98.19 259 SER A CA 1
ATOM 2020 C C . SER A 1 259 ? 9.273 20.391 -11.734 1 98.19 259 SER A C 1
ATOM 2022 O O . SER A 1 259 ? 8.414 20.828 -12.5 1 98.19 259 SER A O 1
ATOM 2024 N N . LYS A 1 260 ? 9.805 19.219 -11.883 1 98.62 260 LYS A N 1
ATOM 2025 C CA . LYS A 1 260 ? 9.438 18.344 -12.992 1 98.62 260 LYS A CA 1
ATOM 2026 C C . LYS A 1 260 ? 7.984 17.875 -12.867 1 98.62 260 LYS A C 1
ATOM 2028 O O . LYS A 1 260 ? 7.234 17.891 -13.844 1 98.62 260 LYS A O 1
ATOM 2033 N N . MET A 1 261 ? 7.617 17.516 -11.688 1 98.69 261 MET A N 1
ATOM 2034 C CA . MET A 1 261 ? 6.246 17.094 -11.422 1 98.69 261 MET A CA 1
ATOM 2035 C C . MET A 1 261 ? 5.273 18.25 -11.633 1 98.69 261 MET A C 1
ATOM 2037 O O . MET A 1 261 ? 4.199 18.078 -12.211 1 98.69 261 MET A O 1
ATOM 2041 N N . HIS A 1 262 ? 5.664 19.391 -11.133 1 98.56 262 HIS A N 1
ATOM 2042 C CA . HIS A 1 262 ? 4.816 20.562 -11.297 1 98.56 262 HIS A CA 1
ATOM 2043 C C . HIS A 1 262 ? 4.57 20.859 -12.773 1 98.56 262 HIS A C 1
ATOM 2045 O O . HIS A 1 262 ? 3.438 21.125 -13.172 1 98.56 262 HIS A O 1
ATOM 2051 N N . LYS A 1 263 ? 5.578 20.781 -13.531 1 98.31 263 LYS A N 1
ATOM 2052 C CA . LYS A 1 263 ? 5.457 21.047 -14.961 1 98.31 263 LYS A CA 1
ATOM 2053 C C . LYS A 1 263 ? 4.496 20.078 -15.625 1 98.31 263 LYS A C 1
ATOM 2055 O O . LYS A 1 263 ? 3.635 20.469 -16.406 1 98.31 263 LYS A O 1
ATOM 2060 N N . LEU A 1 264 ? 4.645 18.797 -15.297 1 98.5 264 LEU A N 1
ATOM 2061 C CA . LEU A 1 264 ? 3.766 17.781 -15.852 1 98.5 264 LEU A CA 1
ATOM 2062 C C . LEU A 1 264 ? 2.314 18.031 -15.469 1 98.5 264 LEU A C 1
ATOM 2064 O O . LEU A 1 264 ? 1.42 17.984 -16.312 1 98.5 264 LEU A O 1
ATOM 2068 N N . ILE A 1 265 ? 2.088 18.344 -14.203 1 98.62 265 ILE A N 1
ATOM 2069 C CA . ILE A 1 265 ? 0.739 18.453 -13.664 1 98.62 265 ILE A CA 1
ATOM 2070 C C . ILE A 1 265 ? 0.095 19.75 -14.172 1 98.62 265 ILE A C 1
ATOM 2072 O O . ILE A 1 265 ? -1.059 19.734 -14.609 1 98.62 265 ILE A O 1
ATOM 2076 N N . ALA A 1 266 ? 0.867 20.812 -14.133 1 97.62 266 ALA A N 1
ATOM 2077 C CA . ALA A 1 266 ? 0.356 22.078 -14.656 1 97.62 266 ALA A CA 1
ATOM 2078 C C . ALA A 1 266 ? 0 21.953 -16.141 1 97.62 266 ALA A C 1
ATOM 2080 O O . ALA A 1 266 ? -1.018 22.484 -16.578 1 97.62 266 ALA A O 1
ATOM 2081 N N . GLY A 1 267 ? 0.836 21.266 -16.875 1 97.69 267 GLY A N 1
ATOM 2082 C CA . GLY A 1 267 ? 0.56 21.047 -18.297 1 97.69 267 GLY A CA 1
ATOM 2083 C C . GLY A 1 267 ? -0.692 20.219 -18.531 1 97.69 267 GLY A C 1
ATOM 2084 O O . GLY A 1 267 ? -1.448 20.5 -19.469 1 97.69 267 GLY A O 1
ATOM 2085 N N . ALA A 1 268 ? -0.898 19.25 -17.688 1 97.88 268 ALA A N 1
ATOM 2086 C CA . ALA A 1 268 ? -2.043 18.359 -17.812 1 97.88 268 ALA A CA 1
ATOM 2087 C C . ALA A 1 268 ? -3.35 19.094 -17.516 1 97.88 268 ALA A C 1
ATOM 2089 O O . ALA A 1 268 ? -4.414 18.703 -18 1 97.88 268 ALA A O 1
ATOM 2090 N N . LEU A 1 269 ? -3.285 20.172 -16.75 1 97.19 269 LEU A N 1
ATOM 2091 C CA . LEU A 1 269 ? -4.492 20.828 -16.266 1 97.19 269 LEU A CA 1
ATOM 2092 C C . LEU A 1 269 ? -4.777 22.094 -17.062 1 97.19 269 LEU A C 1
ATOM 2094 O O . LEU A 1 269 ? -5.758 22.797 -16.797 1 97.19 269 LEU A O 1
ATOM 2098 N N . ARG A 1 270 ? -3.861 22.422 -17.938 1 90.38 270 ARG A N 1
ATOM 2099 C CA . ARG A 1 270 ? -4.141 23.516 -18.859 1 90.38 270 ARG A CA 1
ATOM 2100 C C . ARG A 1 270 ? -5.199 23.109 -19.891 1 90.38 270 ARG A C 1
ATOM 2102 O O . ARG A 1 270 ? -5.242 21.953 -20.328 1 90.38 270 ARG A O 1
ATOM 2109 N N . MET B 1 1 ? -5.328 -28.953 14.352 1 73 1 MET B N 1
ATOM 2110 C CA . MET B 1 1 ? -4.473 -27.875 13.859 1 73 1 MET B CA 1
ATOM 2111 C C . MET B 1 1 ? -3.916 -28.203 12.477 1 73 1 MET B C 1
ATOM 2113 O O . MET B 1 1 ? -3.508 -29.328 12.227 1 73 1 MET B O 1
ATOM 2117 N N . VAL B 1 2 ? -4.117 -27.391 11.484 1 85.25 2 VAL B N 1
ATOM 2118 C CA . VAL B 1 2 ? -3.648 -27.688 10.133 1 85.25 2 VAL B CA 1
ATOM 2119 C C . VAL B 1 2 ? -2.127 -27.812 10.133 1 85.25 2 VAL B C 1
ATOM 2121 O O . VAL B 1 2 ? -1.44 -27.094 10.859 1 85.25 2 VAL B O 1
ATOM 2124 N N . SER B 1 3 ? -1.73 -28.875 9.43 1 89.25 3 SER B N 1
ATOM 2125 C CA . SER B 1 3 ? -0.286 -29.062 9.344 1 89.25 3 SER B CA 1
ATOM 2126 C C . SER B 1 3 ? 0.186 -29.078 7.895 1 89.25 3 SER B C 1
ATOM 2128 O O . SER B 1 3 ? -0.562 -29.484 6.996 1 89.25 3 SER B O 1
ATOM 2130 N N . HIS B 1 4 ? 1.366 -28.656 7.656 1 92.88 4 HIS B N 1
ATOM 2131 C CA . HIS B 1 4 ? 1.991 -28.703 6.34 1 92.88 4 HIS B CA 1
ATOM 2132 C C . HIS B 1 4 ? 2.193 -30.141 5.871 1 92.88 4 HIS B C 1
ATOM 2134 O O . HIS B 1 4 ? 2.572 -31 6.656 1 92.88 4 HIS B O 1
ATOM 2140 N N . SER B 1 5 ? 1.898 -30.312 4.574 1 95.75 5 SER B N 1
ATOM 2141 C CA . SER B 1 5 ? 2.4 -31.516 3.932 1 95.75 5 SER B CA 1
ATOM 2142 C C . SER B 1 5 ? 3.92 -31.5 3.83 1 95.75 5 SER B C 1
ATOM 2144 O O . SER B 1 5 ? 4.559 -30.5 4.152 1 95.75 5 SER B O 1
ATOM 2146 N N . GLY B 1 6 ? 4.434 -32.625 3.416 1 96.81 6 GLY B N 1
ATOM 2147 C CA . GLY B 1 6 ? 5.867 -32.656 3.164 1 96.81 6 GLY B CA 1
ATOM 2148 C C . GLY B 1 6 ? 6.32 -31.625 2.146 1 96.81 6 GLY B C 1
ATOM 2149 O O . GLY B 1 6 ? 7.336 -30.953 2.344 1 96.81 6 GLY B O 1
ATOM 2150 N N . LEU B 1 7 ? 5.559 -31.516 1.111 1 97.62 7 LEU B N 1
ATOM 2151 C CA . LEU B 1 7 ? 5.875 -30.562 0.048 1 97.62 7 LEU B CA 1
ATOM 2152 C C . LEU B 1 7 ? 5.797 -29.125 0.559 1 97.62 7 LEU B C 1
ATOM 2154 O O . LEU B 1 7 ? 6.688 -28.328 0.286 1 97.62 7 LEU B O 1
ATOM 2158 N N . MET B 1 8 ? 4.742 -28.781 1.294 1 98.25 8 MET B N 1
ATOM 2159 C CA . MET B 1 8 ? 4.578 -27.422 1.834 1 98.25 8 MET B CA 1
ATOM 2160 C C . MET B 1 8 ? 5.691 -27.094 2.824 1 98.25 8 MET B C 1
ATOM 2162 O O . MET B 1 8 ? 6.148 -25.953 2.895 1 98.25 8 MET B O 1
ATOM 2166 N N . THR B 1 9 ? 6.129 -28.109 3.549 1 98.31 9 THR B N 1
ATOM 2167 C CA . THR B 1 9 ? 7.23 -27.938 4.484 1 98.31 9 THR B CA 1
ATOM 2168 C C . THR B 1 9 ? 8.508 -27.547 3.748 1 98.31 9 THR B C 1
ATOM 2170 O O . THR B 1 9 ? 9.25 -26.656 4.188 1 98.31 9 THR B O 1
ATOM 2173 N N . ILE B 1 10 ? 8.734 -28.219 2.637 1 98.38 10 ILE B N 1
ATOM 2174 C CA . ILE B 1 10 ? 9.898 -27.938 1.81 1 98.38 10 ILE B CA 1
ATOM 2175 C C . ILE B 1 10 ? 9.82 -26.5 1.298 1 98.38 10 ILE B C 1
ATOM 2177 O O . ILE B 1 10 ? 10.805 -25.75 1.368 1 98.38 10 ILE B O 1
ATOM 2181 N N . MET B 1 11 ? 8.695 -26.062 0.82 1 98.81 11 MET B N 1
ATOM 2182 C CA . MET B 1 11 ? 8.492 -24.719 0.277 1 98.81 11 MET B CA 1
ATOM 2183 C C . MET B 1 11 ? 8.648 -23.672 1.364 1 98.81 11 MET B C 1
ATOM 2185 O O . MET B 1 11 ? 9.32 -22.656 1.156 1 98.81 11 MET B O 1
ATOM 2189 N N . ASP B 1 12 ? 8.047 -23.938 2.48 1 98.56 12 ASP B N 1
ATOM 2190 C CA . ASP B 1 12 ? 8.117 -23 3.596 1 98.56 12 ASP B CA 1
ATOM 2191 C C . ASP B 1 12 ? 9.555 -22.844 4.09 1 98.56 12 ASP B C 1
ATOM 2193 O O . ASP B 1 12 ? 10 -21.734 4.383 1 98.56 12 ASP B O 1
ATOM 2197 N N . ARG B 1 13 ? 10.25 -23.922 4.215 1 98.38 13 ARG B N 1
ATOM 2198 C CA . ARG B 1 13 ? 11.641 -23.891 4.641 1 98.38 13 ARG B CA 1
ATOM 2199 C C . ARG B 1 13 ? 12.492 -23.078 3.674 1 98.38 13 ARG B C 1
ATOM 2201 O O . ARG B 1 13 ? 13.344 -22.297 4.102 1 98.38 13 ARG B O 1
ATOM 2208 N N . ALA B 1 14 ? 12.25 -23.266 2.408 1 98.81 14 ALA B N 1
ATOM 2209 C CA . ALA B 1 14 ? 12.992 -22.531 1.394 1 98.81 14 ALA B CA 1
ATOM 2210 C C . ALA B 1 14 ? 12.75 -21.031 1.526 1 98.81 14 ALA B C 1
ATOM 2212 O O . ALA B 1 14 ? 13.695 -20.234 1.527 1 98.81 14 ALA B O 1
ATOM 2213 N N . ALA B 1 15 ? 11.508 -20.625 1.67 1 98.81 15 ALA B N 1
ATOM 2214 C CA . ALA B 1 15 ? 11.141 -19.219 1.8 1 98.81 15 ALA B CA 1
ATOM 2215 C C . ALA B 1 15 ? 11.75 -18.609 3.062 1 98.81 15 ALA B C 1
ATOM 2217 O O . ALA B 1 15 ? 12.289 -17.5 3.029 1 98.81 15 ALA B O 1
ATOM 2218 N N . ARG B 1 16 ? 11.703 -19.359 4.129 1 98.38 16 ARG B N 1
ATOM 2219 C CA . ARG B 1 16 ? 12.188 -18.875 5.414 1 98.38 16 ARG B CA 1
ATOM 2220 C C . ARG B 1 16 ? 13.711 -18.781 5.434 1 98.38 16 ARG B C 1
ATOM 2222 O O . ARG B 1 16 ? 14.281 -17.984 6.176 1 98.38 16 ARG B O 1
ATOM 2229 N N . LYS B 1 17 ? 14.312 -19.594 4.668 1 98.5 17 LYS B N 1
ATOM 2230 C CA . LYS B 1 17 ? 15.766 -19.516 4.551 1 98.5 17 LYS B CA 1
ATOM 2231 C C . LYS B 1 17 ? 16.172 -18.297 3.729 1 98.5 17 LYS B C 1
ATOM 2233 O O . LYS B 1 17 ? 17.203 -17.672 4.008 1 98.5 17 LYS B O 1
ATOM 2238 N N . ALA B 1 18 ? 15.414 -17.938 2.715 1 98.56 18 ALA B N 1
ATOM 2239 C CA . ALA B 1 18 ? 15.719 -16.797 1.855 1 98.56 18 ALA B CA 1
ATOM 2240 C C . ALA B 1 18 ? 15.32 -15.492 2.52 1 98.56 18 ALA B C 1
ATOM 2242 O O . ALA B 1 18 ? 15.938 -14.453 2.279 1 98.56 18 ALA B O 1
ATOM 2243 N N . GLY B 1 19 ? 14.352 -15.477 3.389 1 98.31 19 GLY B N 1
ATOM 2244 C CA . GLY B 1 19 ? 13.695 -14.328 3.982 1 98.31 19 GLY B CA 1
ATOM 2245 C C . GLY B 1 19 ? 14.641 -13.438 4.762 1 98.31 19 GLY B C 1
ATOM 2246 O O . GLY B 1 19 ? 14.688 -12.227 4.539 1 98.31 19 GLY B O 1
ATOM 2247 N N . PRO B 1 20 ? 15.484 -14.016 5.613 1 97.94 20 PRO B N 1
ATOM 2248 C CA . PRO B 1 20 ? 16.344 -13.211 6.473 1 97.94 20 PRO B CA 1
ATOM 2249 C C . PRO B 1 20 ? 17.328 -12.344 5.68 1 97.94 20 PRO B C 1
ATOM 2251 O O . PRO B 1 20 ? 17.547 -11.18 6.02 1 97.94 20 PRO B O 1
ATOM 2254 N N . ARG B 1 21 ? 17.875 -12.906 4.672 1 96.88 21 ARG B N 1
ATOM 2255 C CA . ARG B 1 21 ? 18.812 -12.117 3.879 1 96.88 21 ARG B CA 1
ATOM 2256 C C . ARG B 1 21 ? 18.094 -10.992 3.145 1 96.88 21 ARG B C 1
ATOM 2258 O O . ARG B 1 21 ? 18.625 -9.883 3.025 1 96.88 21 ARG B O 1
ATOM 2265 N N . LEU B 1 22 ? 16.906 -11.234 2.607 1 97.25 22 LEU B N 1
ATOM 2266 C CA . LEU B 1 22 ? 16.125 -10.18 1.98 1 97.25 22 LEU B CA 1
ATOM 2267 C C . LEU B 1 22 ? 15.82 -9.062 2.973 1 97.25 22 LEU B C 1
ATOM 2269 O O . LEU B 1 22 ? 15.883 -7.879 2.619 1 97.25 22 LEU B O 1
ATOM 2273 N N . ARG B 1 23 ? 15.492 -9.438 4.227 1 96.88 23 ARG B N 1
ATOM 2274 C CA . ARG B 1 23 ? 15.234 -8.445 5.266 1 96.88 23 ARG B CA 1
ATOM 2275 C C . ARG B 1 23 ? 16.469 -7.59 5.523 1 96.88 23 ARG B C 1
ATOM 2277 O O . ARG B 1 23 ? 16.359 -6.367 5.656 1 96.88 23 ARG B O 1
ATOM 2284 N N . ARG B 1 24 ? 17.578 -8.25 5.613 1 95.38 24 ARG B N 1
ATOM 2285 C CA . ARG B 1 24 ? 18.828 -7.535 5.848 1 95.38 24 ARG B CA 1
ATOM 2286 C C . ARG B 1 24 ? 19.125 -6.578 4.699 1 95.38 24 ARG B C 1
ATOM 2288 O O . ARG B 1 24 ? 19.5 -5.426 4.926 1 95.38 24 ARG B O 1
ATOM 2295 N N . ASP B 1 25 ? 19.016 -7.137 3.51 1 94.56 25 ASP B N 1
ATOM 2296 C CA . ASP B 1 25 ? 19.281 -6.316 2.33 1 94.56 25 ASP B CA 1
ATOM 2297 C C . ASP B 1 25 ? 18.328 -5.129 2.268 1 94.56 25 ASP B C 1
ATOM 2299 O O . ASP B 1 25 ? 18.719 -4.027 1.871 1 94.56 25 ASP B O 1
ATOM 2303 N N . PHE B 1 26 ? 17.078 -5.293 2.629 1 95.56 26 PHE B N 1
ATOM 2304 C CA . PHE B 1 26 ? 16.094 -4.227 2.643 1 95.56 26 PHE B CA 1
ATOM 2305 C C . PHE B 1 26 ? 16.5 -3.119 3.605 1 95.56 26 PHE B C 1
ATOM 2307 O O . PHE B 1 26 ? 16.375 -1.935 3.285 1 95.56 26 PHE B O 1
ATOM 2314 N N . ASN B 1 27 ? 16.938 -3.502 4.75 1 91.44 27 ASN B N 1
ATOM 2315 C CA . ASN B 1 27 ? 17.391 -2.529 5.734 1 91.44 27 ASN B CA 1
ATOM 2316 C C . ASN B 1 27 ? 18.562 -1.715 5.211 1 91.44 27 ASN B C 1
ATOM 2318 O O . ASN B 1 27 ? 18.672 -0.516 5.477 1 91.44 27 ASN B O 1
ATOM 2322 N N . GLU B 1 28 ? 19.375 -2.395 4.473 1 87.81 28 GLU B N 1
ATOM 2323 C CA . GLU B 1 28 ? 20.531 -1.714 3.877 1 87.81 28 GLU B CA 1
ATOM 2324 C C . GLU B 1 28 ? 20.078 -0.718 2.809 1 87.81 28 GLU B C 1
ATOM 2326 O O . GLU B 1 28 ? 20.609 0.393 2.73 1 87.81 28 GLU B O 1
ATOM 2331 N N . VAL B 1 29 ? 19.156 -1.122 2.037 1 85.62 29 VAL B N 1
ATOM 2332 C CA . VAL B 1 29 ? 18.641 -0.274 0.964 1 85.62 29 VAL B CA 1
ATOM 2333 C C . VAL B 1 29 ? 18.031 0.993 1.553 1 85.62 29 VAL B C 1
ATOM 2335 O O . VAL B 1 29 ? 18.203 2.088 1.014 1 85.62 29 VAL B O 1
ATOM 2338 N N . GLN B 1 30 ? 17.344 0.914 2.555 1 81.75 30 GLN B N 1
ATOM 2339 C CA . GLN B 1 30 ? 16.719 2.055 3.221 1 81.75 30 GLN B CA 1
ATOM 2340 C C . GLN B 1 30 ? 17.75 3.098 3.613 1 81.75 30 GLN B C 1
ATOM 2342 O O . GLN B 1 30 ? 17.5 4.301 3.525 1 81.75 30 GLN B O 1
ATOM 2347 N N . GLN B 1 31 ? 18.891 2.598 3.896 1 75.44 31 GLN B N 1
ATOM 2348 C CA . GLN B 1 31 ? 19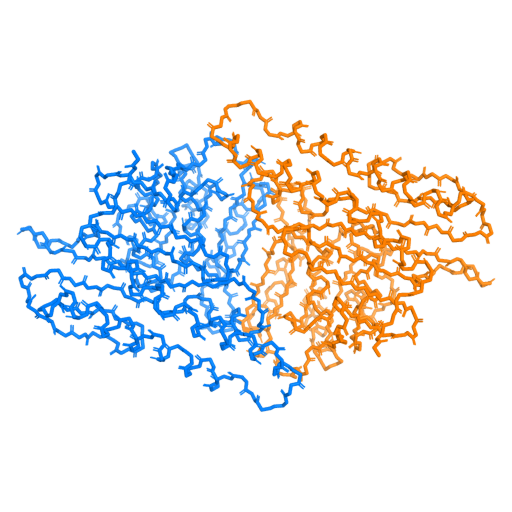.953 3.496 4.332 1 75.44 31 GLN B CA 1
ATOM 2349 C C . GLN B 1 31 ? 20.641 4.148 3.139 1 75.44 31 GLN B C 1
ATOM 2351 O O . GLN B 1 31 ? 21.203 5.242 3.258 1 75.44 31 GLN B O 1
ATOM 2356 N N . LEU B 1 32 ? 20.578 3.432 1.944 1 67.19 32 LEU B N 1
ATOM 2357 C CA . LEU B 1 32 ? 21.281 3.895 0.757 1 67.19 32 LEU B CA 1
ATOM 2358 C C . LEU B 1 32 ? 20.453 4.918 -0.008 1 67.19 32 LEU B C 1
ATOM 2360 O O . LEU B 1 32 ? 20.984 5.652 -0.847 1 67.19 32 LEU B O 1
ATOM 2364 N N . GLN B 1 33 ? 19.156 4.977 0.11 1 61.78 33 GLN B N 1
ATOM 2365 C CA . GLN B 1 33 ? 18.297 5.883 -0.644 1 61.78 33 GLN B CA 1
ATOM 2366 C C . GLN B 1 33 ? 18.812 7.316 -0.573 1 61.78 33 GLN B C 1
ATOM 2368 O O . GLN B 1 33 ? 18.578 8.109 -1.487 1 61.78 33 GLN B O 1
ATOM 2373 N N . VAL B 1 34 ? 19.641 7.574 0.411 1 54.5 34 VAL B N 1
ATOM 2374 C CA . VAL B 1 34 ? 20.172 8.922 0.567 1 54.5 34 VAL B CA 1
ATOM 2375 C C . VAL B 1 34 ? 21.484 9.055 -0.188 1 54.5 34 VAL B C 1
ATOM 2377 O O . VAL B 1 34 ? 21.938 10.164 -0.469 1 54.5 34 VAL B O 1
ATOM 2380 N N . SER B 1 35 ? 21.938 7.832 -0.537 1 54.41 35 SER B N 1
ATOM 2381 C CA . SER B 1 35 ? 23.266 7.945 -1.108 1 54.41 35 SER B CA 1
ATOM 2382 C C . SER B 1 35 ? 23.234 7.836 -2.629 1 54.41 35 SER B C 1
ATOM 2384 O O . SER B 1 35 ? 22.25 7.348 -3.197 1 54.41 35 SER B O 1
ATOM 2386 N N . ARG B 1 36 ? 24.078 8.555 -3.426 1 47.91 36 ARG B N 1
ATOM 2387 C CA . ARG B 1 36 ? 24.266 8.609 -4.871 1 47.91 36 ARG B CA 1
ATOM 2388 C C . ARG B 1 36 ? 24.5 7.219 -5.445 1 47.91 36 ARG B C 1
ATOM 2390 O O . ARG B 1 36 ? 24.422 7.016 -6.656 1 47.91 36 ARG B O 1
ATOM 2397 N N . LYS B 1 37 ? 25.172 6.219 -4.832 1 51.09 37 LYS B N 1
ATOM 2398 C CA . LYS B 1 37 ? 25.484 5.004 -5.582 1 51.09 37 LYS B CA 1
ATOM 2399 C C . LYS B 1 37 ? 24.219 4.223 -5.91 1 51.09 37 LYS B C 1
ATOM 2401 O O . LYS B 1 37 ? 23.375 3.996 -5.035 1 51.09 37 LYS B O 1
ATOM 2406 N N . GLY B 1 38 ? 23.641 4.293 -7.121 1 55.88 38 GLY B N 1
ATOM 2407 C CA . GLY B 1 38 ? 22.359 3.854 -7.641 1 55.88 38 GLY B CA 1
ATOM 2408 C C . GLY B 1 38 ? 21.953 2.469 -7.16 1 55.88 38 GLY B C 1
ATOM 2409 O O . GLY B 1 38 ? 22.75 1.534 -7.223 1 55.88 38 GLY B O 1
ATOM 2410 N N . PRO B 1 39 ? 20.828 2.279 -6.422 1 61.31 39 PRO B N 1
ATOM 2411 C CA . PRO B 1 39 ? 20.281 1.115 -5.727 1 61.31 39 PRO B CA 1
ATOM 2412 C C . PRO B 1 39 ? 19.984 -0.049 -6.672 1 61.31 39 PRO B C 1
ATOM 2414 O O . PRO B 1 39 ? 19.719 -1.167 -6.215 1 61.31 39 PRO B O 1
ATOM 2417 N N . ALA B 1 40 ? 20.125 0.067 -7.898 1 66.69 40 ALA B N 1
ATOM 2418 C CA . ALA B 1 40 ? 19.625 -0.947 -8.82 1 66.69 40 ALA B CA 1
ATOM 2419 C C . ALA B 1 40 ? 20.469 -2.211 -8.773 1 66.69 40 ALA B C 1
ATOM 2421 O O . ALA B 1 40 ? 19.953 -3.324 -8.758 1 66.69 40 ALA B O 1
ATOM 2422 N N . ASP B 1 41 ? 21.688 -1.999 -8.695 1 77.44 41 ASP B N 1
ATOM 2423 C CA . ASP B 1 41 ? 22.578 -3.15 -8.641 1 77.44 41 ASP B CA 1
ATOM 2424 C C . ASP B 1 41 ? 22.391 -3.936 -7.344 1 77.44 41 ASP B C 1
ATOM 2426 O O . ASP B 1 41 ? 22.469 -5.164 -7.34 1 77.44 41 ASP B O 1
ATOM 2430 N N . PHE B 1 42 ? 22 -3.244 -6.426 1 79.81 42 PHE B N 1
ATOM 2431 C CA . PHE B 1 42 ? 21.828 -3.859 -5.113 1 79.81 42 PHE B CA 1
ATOM 2432 C C . PHE B 1 42 ? 20.594 -4.754 -5.094 1 79.81 42 PHE B C 1
ATOM 2434 O O . PHE B 1 42 ? 20.656 -5.895 -4.629 1 79.81 42 PHE B O 1
ATOM 2441 N N . VAL B 1 43 ? 19.609 -4.305 -5.648 1 85.62 43 VAL B N 1
ATOM 2442 C CA . VAL B 1 43 ? 18.359 -5.066 -5.656 1 85.62 43 VAL B CA 1
ATOM 2443 C C . VAL B 1 43 ? 18.5 -6.285 -6.566 1 85.62 43 VAL B C 1
ATOM 2445 O O . VAL B 1 43 ? 17.984 -7.355 -6.27 1 85.62 43 VAL B O 1
ATOM 2448 N N . SER B 1 44 ? 19.203 -6.055 -7.613 1 87.25 44 SER B N 1
ATOM 2449 C CA . SER B 1 44 ? 19.469 -7.176 -8.508 1 87.25 44 SER B CA 1
ATOM 2450 C C . SER B 1 44 ? 20.219 -8.289 -7.793 1 87.25 44 SER B C 1
ATOM 2452 O O . SER B 1 44 ? 19.891 -9.469 -7.941 1 87.25 44 SER B O 1
ATOM 2454 N N . MET B 1 45 ? 21.109 -7.906 -7.031 1 90.25 45 MET B N 1
ATOM 2455 C CA . MET B 1 45 ? 21.891 -8.883 -6.277 1 90.25 45 MET B CA 1
ATOM 2456 C C . MET B 1 45 ? 21.031 -9.578 -5.23 1 90.25 45 MET B C 1
ATOM 2458 O O . MET B 1 45 ? 21.125 -10.789 -5.039 1 90.25 45 MET B O 1
ATOM 2462 N N . ALA B 1 46 ? 20.219 -8.773 -4.566 1 92.75 46 ALA B N 1
ATOM 2463 C CA . ALA B 1 46 ? 19.312 -9.344 -3.576 1 92.75 46 ALA B CA 1
ATOM 2464 C C . ALA B 1 46 ? 18.375 -10.359 -4.215 1 92.75 46 ALA B C 1
ATOM 2466 O O . ALA B 1 46 ? 18.125 -11.43 -3.652 1 92.75 46 ALA B O 1
ATOM 2467 N N . ASP B 1 47 ? 17.891 -10.023 -5.367 1 94 47 ASP B N 1
ATOM 2468 C CA . ASP B 1 47 ? 17.016 -10.891 -6.145 1 94 47 ASP B CA 1
ATOM 2469 C C . ASP B 1 47 ? 17.703 -12.195 -6.512 1 94 47 ASP B C 1
ATOM 2471 O O . ASP B 1 47 ? 17.156 -13.273 -6.316 1 94 47 ASP B O 1
ATOM 2475 N N . GLN B 1 48 ? 18.859 -12.109 -7.012 1 95.5 48 GLN B N 1
ATOM 2476 C CA . GLN B 1 48 ? 19.625 -13.273 -7.453 1 95.5 48 GLN B CA 1
ATOM 2477 C C . GLN B 1 48 ? 19.984 -14.172 -6.277 1 95.5 48 GLN B C 1
ATOM 2479 O O . GLN B 1 48 ? 19.891 -15.398 -6.379 1 95.5 48 GLN B O 1
ATOM 2484 N N . ARG B 1 49 ? 20.375 -13.602 -5.211 1 96.44 49 ARG B N 1
ATOM 2485 C CA . ARG B 1 49 ? 20.75 -14.375 -4.023 1 96.44 49 ARG B CA 1
ATOM 2486 C C . ARG B 1 49 ? 19.531 -15.109 -3.455 1 96.44 49 ARG B C 1
ATOM 2488 O O . ARG B 1 49 ? 19.641 -16.281 -3.064 1 96.44 49 ARG B O 1
ATOM 2495 N N . ALA B 1 50 ? 18.438 -14.383 -3.406 1 98.12 50 ALA B N 1
ATOM 2496 C CA . ALA B 1 50 ? 17.219 -15.023 -2.928 1 98.12 50 ALA B CA 1
ATOM 2497 C C . ALA B 1 50 ? 16.828 -16.203 -3.812 1 98.12 50 ALA B C 1
ATOM 2499 O O . ALA B 1 50 ? 16.484 -17.281 -3.312 1 98.12 50 ALA B O 1
ATOM 2500 N N . GLU B 1 51 ? 16.938 -16.016 -5.117 1 98.12 51 GLU B N 1
ATOM 2501 C CA . GLU B 1 51 ? 16.578 -17.094 -6.043 1 98.12 51 GLU B CA 1
ATOM 2502 C C . GLU B 1 51 ? 17.516 -18.281 -5.887 1 98.12 51 GLU B C 1
ATOM 2504 O O . GLU B 1 51 ? 17.062 -19.438 -5.938 1 98.12 51 GLU B O 1
ATOM 2509 N N . GLN B 1 52 ? 18.766 -18 -5.711 1 98.12 52 GLN B N 1
ATOM 2510 C CA . GLN B 1 52 ? 19.734 -19.078 -5.531 1 98.12 52 GLN B CA 1
ATOM 2511 C C . GLN B 1 52 ? 19.422 -19.906 -4.293 1 98.12 52 GLN B C 1
ATOM 2513 O O . GLN B 1 52 ? 19.469 -21.141 -4.332 1 98.12 52 GLN B O 1
ATOM 2518 N N . THR B 1 53 ? 19.125 -19.234 -3.223 1 98.56 53 THR B N 1
ATOM 2519 C CA . THR B 1 53 ? 18.766 -19.922 -1.986 1 98.56 53 THR B CA 1
ATOM 2520 C C . THR B 1 53 ? 17.516 -20.781 -2.189 1 98.56 53 THR B C 1
ATOM 2522 O O . THR B 1 53 ? 17.484 -21.938 -1.772 1 98.56 53 THR B O 1
ATOM 2525 N N . LEU B 1 54 ? 16.531 -20.234 -2.859 1 98.81 54 LEU B N 1
ATOM 2526 C CA . LEU B 1 54 ? 15.297 -20.953 -3.121 1 98.81 54 LEU B CA 1
ATOM 2527 C C . LEU B 1 54 ? 15.555 -22.172 -4.008 1 98.81 54 LEU B C 1
ATOM 2529 O O . LEU B 1 54 ? 15.07 -23.266 -3.723 1 98.81 54 LEU B O 1
ATOM 2533 N N . PHE B 1 55 ? 16.328 -21.969 -5.02 1 98.56 55 PHE B N 1
ATOM 2534 C CA . PHE B 1 55 ? 16.672 -23.047 -5.945 1 98.56 55 PHE B CA 1
ATOM 2535 C C . PHE B 1 55 ? 17.359 -24.203 -5.219 1 98.56 55 PHE B C 1
ATOM 2537 O O . PHE B 1 55 ? 16.984 -25.359 -5.395 1 98.56 55 PHE B O 1
ATOM 2544 N N . GLU B 1 56 ? 18.312 -23.859 -4.391 1 98.5 56 GLU B N 1
ATOM 2545 C CA . GLU B 1 56 ? 19.094 -24.875 -3.684 1 98.5 56 GLU B CA 1
ATOM 2546 C C . GLU B 1 56 ? 18.219 -25.656 -2.703 1 98.5 56 GLU B C 1
ATOM 2548 O O . GLU B 1 56 ? 18.25 -26.891 -2.674 1 98.5 56 GLU B O 1
ATOM 2553 N N . GLU B 1 57 ? 17.422 -24.953 -1.959 1 98.56 57 GLU B N 1
ATOM 2554 C CA . GLU B 1 57 ? 16.594 -25.609 -0.946 1 98.56 57 GLU B CA 1
ATOM 2555 C C . GLU B 1 57 ? 15.516 -26.469 -1.587 1 98.56 57 GLU B C 1
ATOM 2557 O O . GLU B 1 57 ? 15.266 -27.594 -1.143 1 98.56 57 GLU B O 1
ATOM 2562 N N . LEU B 1 58 ? 14.883 -25.969 -2.594 1 98.75 58 LEU B N 1
ATOM 2563 C CA . LEU B 1 58 ? 13.82 -26.719 -3.26 1 98.75 58 LEU B CA 1
ATOM 2564 C C . LEU B 1 58 ? 14.383 -27.922 -3.996 1 98.75 58 LEU B C 1
ATOM 2566 O O . LEU B 1 58 ? 13.781 -29 -3.984 1 98.75 58 LEU B O 1
ATOM 2570 N N . SER B 1 59 ? 15.555 -27.734 -4.613 1 98.31 59 SER B N 1
ATOM 2571 C CA . SER B 1 59 ? 16.203 -28.828 -5.332 1 98.31 59 SER B CA 1
ATOM 2572 C C . SER B 1 59 ? 16.625 -29.953 -4.383 1 98.31 59 SER B C 1
ATOM 2574 O O . SER B 1 59 ? 16.594 -31.125 -4.75 1 98.31 59 SER B O 1
ATOM 2576 N N . ARG B 1 60 ? 17.031 -29.578 -3.223 1 98 60 ARG B N 1
ATOM 2577 C CA . ARG B 1 60 ? 17.391 -30.562 -2.219 1 98 60 ARG B CA 1
ATOM 2578 C C . ARG B 1 60 ? 16.188 -31.422 -1.834 1 98 60 ARG B C 1
ATOM 2580 O O . ARG B 1 60 ? 16.312 -32.625 -1.624 1 98 60 ARG B O 1
ATOM 2587 N N . GLY B 1 61 ? 15.055 -30.812 -1.758 1 97.94 61 GLY B N 1
ATOM 2588 C CA . GLY B 1 61 ? 13.836 -31.5 -1.387 1 97.94 61 GLY B CA 1
ATOM 2589 C C . GLY B 1 61 ? 13.242 -32.312 -2.523 1 97.94 61 GLY B C 1
ATOM 2590 O O . GLY B 1 61 ? 12.656 -33.375 -2.299 1 97.94 61 GLY B O 1
ATOM 2591 N N . ARG B 1 62 ? 13.422 -31.734 -3.785 1 98.12 62 ARG B N 1
ATOM 2592 C CA . ARG B 1 62 ? 12.922 -32.375 -4.992 1 98.12 62 ARG B CA 1
ATOM 2593 C C . ARG B 1 62 ? 13.945 -32.312 -6.125 1 98.12 62 ARG B C 1
ATOM 2595 O O . ARG B 1 62 ? 13.773 -31.516 -7.062 1 98.12 62 ARG B O 1
ATOM 2602 N N . PRO B 1 63 ? 14.906 -33.156 -6.125 1 97.62 63 PRO B N 1
ATOM 2603 C CA . PRO B 1 63 ? 16.047 -33 -7.035 1 97.62 63 PRO B CA 1
ATOM 2604 C C . PRO B 1 63 ? 15.656 -33.219 -8.5 1 97.62 63 PRO B C 1
ATOM 2606 O O . PRO B 1 63 ? 16.328 -32.688 -9.391 1 97.62 63 PRO B O 1
ATOM 2609 N N . ASP B 1 64 ? 14.586 -33.875 -8.797 1 97.31 64 ASP B N 1
ATOM 2610 C CA . ASP B 1 64 ? 14.25 -34.188 -10.18 1 97.31 64 ASP B CA 1
ATOM 2611 C C . ASP B 1 64 ? 13.219 -33.219 -10.734 1 97.31 64 ASP B C 1
ATOM 2613 O O . ASP B 1 64 ? 12.844 -33.281 -11.906 1 97.31 64 ASP B O 1
ATOM 2617 N N . TRP B 1 65 ? 12.758 -32.281 -9.93 1 98.19 65 TRP B N 1
ATOM 2618 C CA . TRP B 1 65 ? 11.719 -31.344 -10.383 1 98.19 65 TRP B CA 1
ATOM 2619 C C . TRP B 1 65 ? 12.328 -30.188 -11.164 1 98.19 65 TRP B C 1
ATOM 2621 O O . TRP B 1 65 ? 13.453 -29.766 -10.891 1 98.19 65 TRP B O 1
ATOM 2631 N N . GLY B 1 66 ? 11.688 -29.734 -12.18 1 98 66 GLY B N 1
ATOM 2632 C CA . GLY B 1 66 ? 12.094 -28.547 -12.922 1 98 66 GLY B CA 1
ATOM 2633 C C . GLY B 1 66 ? 11.703 -27.25 -12.242 1 98 66 GLY B C 1
ATOM 2634 O O . GLY B 1 66 ? 11.109 -27.266 -11.164 1 98 66 GLY B O 1
ATOM 2635 N N . PHE B 1 67 ? 12.148 -26.156 -12.867 1 98.44 67 PHE B N 1
ATOM 2636 C CA . PHE B 1 67 ? 11.875 -24.828 -12.336 1 98.44 67 PHE B CA 1
ATOM 2637 C C . PHE B 1 67 ? 11.469 -23.875 -13.445 1 98.44 67 PHE B C 1
ATOM 2639 O O . PHE B 1 67 ? 11.953 -23.984 -14.578 1 98.44 67 PHE B O 1
ATOM 2646 N N . LEU B 1 68 ? 10.57 -23.016 -13.195 1 98.06 68 LEU B N 1
ATOM 2647 C CA . LEU B 1 68 ? 10.344 -21.766 -13.898 1 98.06 68 LEU B CA 1
ATOM 2648 C C . LEU B 1 68 ? 10.555 -20.562 -12.969 1 98.06 68 LEU B C 1
ATOM 2650 O O . LEU B 1 68 ? 9.734 -20.312 -12.086 1 98.06 68 LEU B O 1
ATOM 2654 N N . MET B 1 69 ? 11.664 -19.844 -13.172 1 97.25 69 MET B N 1
ATOM 2655 C CA . MET B 1 69 ? 12.039 -18.797 -12.242 1 97.25 69 MET B CA 1
ATOM 2656 C C . MET B 1 69 ? 12.211 -17.469 -12.961 1 97.25 69 MET B C 1
ATOM 2658 O O . MET B 1 69 ? 12.539 -17.438 -14.148 1 97.25 69 MET B O 1
ATOM 2662 N N . GLU B 1 70 ? 12.023 -16.344 -12.305 1 92.31 70 GLU B N 1
ATOM 2663 C CA . GLU B 1 70 ? 12.086 -15.008 -12.875 1 92.31 70 GLU B CA 1
ATOM 2664 C C . GLU B 1 70 ? 13.484 -14.688 -13.398 1 92.31 70 GLU B C 1
ATOM 2666 O O . GLU B 1 70 ? 13.641 -14.258 -14.539 1 92.31 70 GLU B O 1
ATOM 2671 N N . GLU B 1 71 ? 14.516 -14.961 -12.578 1 87.62 71 GLU B N 1
ATOM 2672 C CA . GLU B 1 71 ? 15.859 -14.523 -12.922 1 87.62 71 GLU B CA 1
ATOM 2673 C C . GLU B 1 71 ? 16.547 -15.523 -13.836 1 87.62 71 GLU B C 1
ATOM 2675 O O . GLU B 1 71 ? 17.062 -15.156 -14.898 1 87.62 71 GLU B O 1
ATOM 2680 N N . ARG B 1 72 ? 16.469 -16.844 -13.492 1 90.88 72 ARG B N 1
ATOM 2681 C CA . ARG B 1 72 ? 17.203 -17.906 -14.188 1 90.88 72 ARG B CA 1
ATOM 2682 C C . ARG B 1 72 ? 16.391 -18.438 -15.367 1 90.88 72 ARG B C 1
ATOM 2684 O O . ARG B 1 72 ? 16.938 -19.094 -16.25 1 90.88 72 ARG B O 1
ATOM 2691 N N . GLY B 1 73 ? 15.156 -18.172 -15.359 1 94.38 73 GLY B N 1
ATOM 2692 C CA . GLY B 1 73 ? 14.312 -18.797 -16.375 1 94.38 73 GLY B CA 1
ATOM 2693 C C . GLY B 1 73 ? 13.961 -20.234 -16.047 1 94.38 73 GLY B C 1
ATOM 2694 O O . GLY B 1 73 ? 13.711 -20.578 -14.891 1 94.38 73 GLY B O 1
ATOM 2695 N N . GLU B 1 74 ? 13.922 -20.984 -17.156 1 96.62 74 GLU B N 1
ATOM 2696 C CA . GLU B 1 74 ? 13.5 -22.375 -16.984 1 96.62 74 GLU B CA 1
ATOM 2697 C C . GLU B 1 74 ? 14.688 -23.281 -16.719 1 96.62 74 GLU B C 1
ATOM 2699 O O . GLU B 1 74 ? 15.734 -23.141 -17.375 1 96.62 74 GLU B O 1
ATOM 2704 N N . VAL B 1 75 ? 14.57 -24.109 -15.719 1 97.19 75 VAL B N 1
ATOM 2705 C CA . VAL B 1 75 ? 15.492 -25.219 -15.453 1 97.19 75 VAL B CA 1
ATOM 2706 C C . VAL B 1 75 ? 14.773 -26.547 -15.633 1 97.19 75 VAL B C 1
ATOM 2708 O O . VAL B 1 75 ? 13.836 -26.859 -14.898 1 97.19 75 VAL B O 1
ATOM 2711 N N . ALA B 1 76 ? 15.242 -27.297 -16.562 1 96.62 76 ALA B N 1
ATOM 2712 C CA . ALA B 1 76 ? 14.57 -28.562 -16.906 1 96.62 76 ALA B CA 1
ATOM 2713 C C . ALA B 1 76 ? 14.742 -29.578 -15.789 1 96.62 76 ALA B C 1
ATOM 2715 O O . ALA B 1 76 ? 15.82 -29.688 -15.195 1 96.62 76 ALA B O 1
ATOM 2716 N N . GLY B 1 77 ? 13.68 -30.25 -15.484 1 96.38 77 GLY B N 1
ATOM 2717 C CA . GLY B 1 77 ? 13.68 -31.438 -14.641 1 96.38 77 GLY B CA 1
ATOM 2718 C C . GLY B 1 77 ? 13.094 -32.656 -15.32 1 96.38 77 GLY B C 1
ATOM 2719 O O . GLY B 1 77 ? 13.102 -32.75 -16.547 1 96.38 77 GLY B O 1
ATOM 2720 N N . ASP B 1 78 ? 12.781 -33.625 -14.531 1 96.44 78 ASP B N 1
ATOM 2721 C CA . ASP B 1 78 ? 12.039 -34.781 -15.062 1 96.44 78 ASP B CA 1
ATOM 2722 C C . ASP B 1 78 ? 10.68 -34.344 -15.602 1 96.44 78 ASP B C 1
ATOM 2724 O O . ASP B 1 78 ? 9.844 -33.812 -14.852 1 96.44 78 ASP B O 1
ATOM 2728 N N . PRO B 1 79 ? 10.469 -34.531 -16.906 1 92.31 79 PRO B N 1
ATOM 2729 C CA . PRO B 1 79 ? 9.219 -34.062 -17.516 1 92.31 79 PRO B CA 1
ATOM 2730 C C . PRO B 1 79 ? 7.984 -34.75 -16.922 1 92.31 79 PRO B C 1
ATOM 2732 O O . PRO B 1 79 ? 6.863 -34.25 -17.125 1 92.31 79 PRO B O 1
ATOM 2735 N N . ASN B 1 80 ? 8.164 -35.844 -16.219 1 93 80 ASN B N 1
ATOM 2736 C CA . ASN B 1 80 ? 7.051 -36.594 -15.641 1 93 80 ASN B CA 1
ATOM 2737 C C . ASN B 1 80 ? 6.812 -36.188 -14.188 1 93 80 ASN B C 1
ATOM 2739 O O . ASN B 1 80 ? 5.984 -36.781 -13.508 1 93 80 ASN B O 1
ATOM 2743 N N . LYS B 1 81 ? 7.57 -35.156 -13.766 1 96.25 81 LYS B N 1
ATOM 2744 C CA . LYS B 1 81 ? 7.438 -34.625 -12.406 1 96.25 81 LYS B CA 1
ATOM 2745 C C . LYS B 1 81 ? 6.953 -33.188 -12.398 1 96.25 81 LYS B C 1
ATOM 2747 O O . LYS B 1 81 ? 7.035 -32.5 -13.422 1 96.25 81 LYS B O 1
ATOM 2752 N N . PRO B 1 82 ? 6.445 -32.781 -11.297 1 97.44 82 PRO B N 1
ATOM 2753 C CA . PRO B 1 82 ? 6.059 -31.375 -11.195 1 97.44 82 PRO B CA 1
ATOM 2754 C C . PRO B 1 82 ? 7.246 -30.438 -11.328 1 97.44 82 PRO B C 1
ATOM 2756 O O . PRO B 1 82 ? 8.398 -30.875 -11.328 1 97.44 82 PRO B O 1
ATOM 2759 N N . ARG B 1 83 ? 6.949 -29.172 -11.5 1 98.06 83 ARG B N 1
ATOM 2760 C CA . ARG B 1 83 ? 7.984 -28.141 -11.438 1 98.06 83 ARG B CA 1
ATOM 2761 C C . ARG B 1 83 ? 7.605 -27.047 -10.445 1 98.06 83 ARG B C 1
ATOM 2763 O O . ARG B 1 83 ? 6.426 -26.828 -10.156 1 98.06 83 ARG B O 1
ATOM 2770 N N . PHE B 1 84 ? 8.625 -26.344 -9.969 1 98.81 84 PHE B N 1
ATOM 2771 C CA . PHE B 1 84 ? 8.438 -25.156 -9.148 1 98.81 84 PHE B CA 1
ATOM 2772 C C . PHE B 1 84 ? 8.359 -23.906 -10.016 1 98.81 84 PHE B C 1
ATOM 2774 O O . PHE B 1 84 ? 9.078 -23.797 -11.008 1 98.81 84 PHE B O 1
ATOM 2781 N N . ILE B 1 85 ? 7.48 -23.031 -9.695 1 98.81 85 ILE B N 1
ATOM 2782 C CA . ILE B 1 85 ? 7.41 -21.672 -10.234 1 98.81 85 ILE B CA 1
ATOM 2783 C C . ILE B 1 85 ? 7.773 -20.656 -9.148 1 98.81 85 ILE B C 1
ATOM 2785 O O . ILE B 1 85 ? 7.117 -20.594 -8.109 1 98.81 85 ILE B O 1
ATOM 2789 N N . VAL B 1 86 ? 8.828 -19.812 -9.422 1 98.81 86 VAL B N 1
ATOM 2790 C CA . VAL B 1 86 ? 9.391 -19.062 -8.297 1 98.81 86 VAL B CA 1
ATOM 2791 C C . VAL B 1 86 ? 9.602 -17.609 -8.688 1 98.81 86 VAL B C 1
ATOM 2793 O O . VAL B 1 86 ? 10.203 -17.312 -9.727 1 98.81 86 VAL B O 1
ATOM 2796 N N . ASP B 1 87 ? 9.047 -16.719 -7.957 1 98.69 87 ASP B N 1
ATOM 2797 C CA . ASP B 1 87 ? 9.438 -15.312 -7.883 1 98.69 87 ASP B CA 1
ATOM 2798 C C . ASP B 1 87 ? 10.148 -15.008 -6.562 1 98.69 87 ASP B C 1
ATOM 2800 O O . ASP B 1 87 ? 9.508 -14.945 -5.512 1 98.69 87 ASP B O 1
ATOM 2804 N N . PRO B 1 88 ? 11.422 -14.805 -6.59 1 98.56 88 PRO B N 1
ATOM 2805 C CA . PRO B 1 88 ? 12.164 -14.625 -5.34 1 98.56 88 PRO B CA 1
ATOM 2806 C C . PRO B 1 88 ? 11.867 -13.289 -4.668 1 98.56 88 PRO B C 1
ATOM 2808 O O . PRO B 1 88 ? 12.07 -13.141 -3.461 1 98.56 88 PRO B O 1
ATOM 2811 N N . LEU B 1 89 ? 11.445 -12.344 -5.484 1 97.94 89 LEU B N 1
ATOM 2812 C CA . LEU B 1 89 ? 11.195 -11 -4.961 1 97.94 89 LEU B CA 1
ATOM 2813 C C . LEU B 1 89 ? 10.141 -10.281 -5.789 1 97.94 89 LEU B C 1
ATOM 2815 O O . LEU B 1 89 ? 10.477 -9.508 -6.691 1 97.94 89 LEU B O 1
ATOM 2819 N N . ASP B 1 90 ? 8.93 -10.492 -5.441 1 98.06 90 ASP B N 1
ATOM 2820 C CA . ASP B 1 90 ? 7.855 -9.68 -6.008 1 98.06 90 ASP B CA 1
ATOM 2821 C C . ASP B 1 90 ? 7.734 -8.352 -5.273 1 98.06 90 ASP B C 1
ATOM 2823 O O . ASP B 1 90 ? 7.59 -8.32 -4.051 1 98.06 90 ASP B O 1
ATOM 2827 N N . GLY B 1 91 ? 7.684 -7.266 -5.996 1 97.56 91 GLY B N 1
ATOM 2828 C CA . GLY B 1 91 ? 7.754 -5.938 -5.406 1 97.56 91 GLY B CA 1
ATOM 2829 C C . GLY B 1 91 ? 9.156 -5.359 -5.41 1 97.56 91 GLY B C 1
ATOM 2830 O O . GLY B 1 91 ? 9.578 -4.734 -4.434 1 97.56 91 GLY B O 1
ATOM 2831 N N . THR B 1 92 ? 9.859 -5.543 -6.48 1 95.75 92 THR B N 1
ATOM 2832 C CA . THR B 1 92 ? 11.242 -5.105 -6.609 1 95.75 92 THR B CA 1
ATOM 2833 C C . THR B 1 92 ? 11.344 -3.586 -6.508 1 95.75 92 THR B C 1
ATOM 2835 O O . THR B 1 92 ? 12.258 -3.059 -5.867 1 95.75 92 THR B O 1
ATOM 2838 N N . SER B 1 93 ? 10.43 -2.883 -7.145 1 95.25 93 SER B N 1
ATOM 2839 C CA . SER B 1 93 ? 10.438 -1.427 -7.047 1 95.25 93 SER B CA 1
ATOM 2840 C C . SER B 1 93 ? 10.234 -0.968 -5.609 1 95.25 93 SER B C 1
ATOM 2842 O O . SER B 1 93 ? 10.875 -0.015 -5.16 1 95.25 93 SER B O 1
ATOM 2844 N N . ASN B 1 94 ? 9.266 -1.589 -4.918 1 97.12 94 ASN B N 1
ATOM 2845 C CA . ASN B 1 94 ? 9.086 -1.295 -3.502 1 97.12 94 ASN B CA 1
ATOM 2846 C C . ASN B 1 94 ? 10.383 -1.501 -2.719 1 97.12 94 ASN B C 1
ATOM 2848 O O . ASN B 1 94 ? 10.781 -0.637 -1.938 1 97.12 94 ASN B O 1
ATOM 2852 N N . PHE B 1 95 ? 11.016 -2.635 -2.992 1 96.06 95 PHE B N 1
ATOM 2853 C CA . PHE B 1 95 ? 12.258 -3.004 -2.328 1 96.06 95 PHE B CA 1
ATOM 2854 C C . PHE B 1 95 ? 13.328 -1.947 -2.562 1 96.06 95 PHE B C 1
ATOM 2856 O O . PHE B 1 95 ? 13.969 -1.486 -1.615 1 96.06 95 PHE B O 1
ATOM 2863 N N . LEU B 1 96 ? 13.445 -1.519 -3.734 1 93.31 96 LEU B N 1
ATOM 2864 C CA . LEU B 1 96 ? 14.445 -0.549 -4.164 1 93.31 96 LEU B CA 1
ATOM 2865 C C . LEU B 1 96 ? 14.219 0.801 -3.488 1 93.31 96 LEU B C 1
ATOM 2867 O O . LEU B 1 96 ? 15.172 1.528 -3.211 1 93.31 96 LEU B O 1
ATOM 2871 N N . HIS B 1 97 ? 13.023 1.095 -3.135 1 94.62 97 HIS B N 1
ATOM 2872 C CA . HIS B 1 97 ? 12.672 2.412 -2.613 1 94.62 97 HIS B CA 1
ATOM 2873 C C . HIS B 1 97 ? 12.469 2.369 -1.103 1 94.62 97 HIS B C 1
ATOM 2875 O O . HIS B 1 97 ? 12.094 3.373 -0.494 1 94.62 97 HIS B O 1
ATOM 2881 N N . GLY B 1 98 ? 12.625 1.206 -0.498 1 94.19 98 GLY B N 1
ATOM 2882 C CA . GLY B 1 98 ? 12.477 1.08 0.943 1 94.19 98 GLY B CA 1
ATOM 2883 C C . GLY B 1 98 ? 11.031 0.997 1.394 1 94.19 98 GLY B C 1
ATOM 2884 O O . GLY B 1 98 ? 10.711 1.332 2.537 1 94.19 98 GLY B O 1
ATOM 2885 N N . ILE B 1 99 ? 10.156 0.678 0.522 1 96.75 99 ILE B N 1
ATOM 2886 C CA . ILE B 1 99 ? 8.758 0.417 0.87 1 96.75 99 ILE B CA 1
ATOM 2887 C C . ILE B 1 99 ? 8.617 -1.021 1.362 1 96.75 99 ILE B C 1
ATOM 2889 O O . ILE B 1 99 ? 8.945 -1.967 0.645 1 96.75 99 ILE B O 1
ATOM 2893 N N . PRO B 1 100 ? 8.156 -1.212 2.592 1 97.38 100 PRO B N 1
ATOM 2894 C CA . PRO B 1 100 ? 8.172 -2.533 3.225 1 97.38 100 PRO B CA 1
ATOM 2895 C C . PRO B 1 100 ? 7 -3.408 2.781 1 97.38 100 PRO B C 1
ATOM 2897 O O . PRO B 1 100 ? 6.215 -3.867 3.617 1 97.38 100 PRO B O 1
ATOM 2900 N N . HIS B 1 101 ? 6.906 -3.686 1.497 1 98.44 101 HIS B N 1
ATOM 2901 C CA . HIS B 1 101 ? 5.82 -4.469 0.923 1 98.44 101 HIS B CA 1
ATOM 2902 C C . HIS B 1 101 ? 6.297 -5.281 -0.278 1 98.44 101 HIS B C 1
ATOM 2904 O O . HIS B 1 101 ? 6.262 -4.797 -1.412 1 98.44 101 HIS B O 1
ATOM 2910 N N . PHE B 1 102 ? 6.816 -6.469 0.005 1 98.44 102 PHE B N 1
ATOM 2911 C CA . PHE B 1 102 ? 7.309 -7.398 -1.002 1 98.44 102 PHE B CA 1
ATOM 2912 C C . PHE B 1 102 ? 7.188 -8.836 -0.517 1 98.44 102 PHE B C 1
ATOM 2914 O O . PHE B 1 102 ? 6.887 -9.078 0.655 1 98.44 102 PHE B O 1
ATOM 2921 N N . ALA B 1 103 ? 7.387 -9.773 -1.498 1 98.75 103 ALA B N 1
ATOM 2922 C CA . ALA B 1 103 ? 7.152 -11.156 -1.075 1 98.75 103 ALA B CA 1
ATOM 2923 C C . ALA B 1 103 ? 7.945 -12.133 -1.939 1 98.75 103 ALA B C 1
ATOM 2925 O O . ALA B 1 103 ? 8.438 -11.766 -3.008 1 98.75 103 ALA B O 1
ATOM 2926 N N . ILE B 1 104 ? 8.102 -13.312 -1.396 1 98.88 104 ILE B N 1
ATOM 2927 C CA . ILE B 1 104 ? 8.523 -14.5 -2.133 1 98.88 104 ILE B CA 1
ATOM 2928 C C . ILE B 1 104 ? 7.293 -15.297 -2.562 1 98.88 104 ILE B C 1
ATOM 2930 O O . ILE B 1 104 ? 6.379 -15.523 -1.765 1 98.88 104 ILE B O 1
ATOM 2934 N N . SER B 1 105 ? 7.254 -15.688 -3.834 1 98.94 105 SER B N 1
ATOM 2935 C CA . SER B 1 105 ? 6.156 -16.5 -4.34 1 98.94 105 SER B CA 1
ATOM 2936 C C . SER B 1 105 ? 6.66 -17.828 -4.895 1 98.94 105 SER B C 1
ATOM 2938 O O . SER B 1 105 ? 7.582 -17.859 -5.711 1 98.94 105 SER B O 1
ATOM 2940 N N . ILE B 1 106 ? 6.117 -18.922 -4.414 1 98.94 106 ILE B N 1
ATOM 2941 C CA . ILE B 1 106 ? 6.453 -20.266 -4.867 1 98.94 106 ILE B CA 1
ATOM 2942 C C . ILE B 1 106 ? 5.176 -21.031 -5.188 1 98.94 106 ILE B C 1
ATOM 2944 O O . ILE B 1 106 ? 4.25 -21.078 -4.375 1 98.94 106 ILE B O 1
ATOM 2948 N N . ALA B 1 107 ? 5.148 -21.609 -6.332 1 98.94 107 ALA B N 1
ATOM 2949 C CA . ALA B 1 107 ? 4.043 -22.484 -6.703 1 98.94 107 ALA B CA 1
ATOM 2950 C C . ALA B 1 107 ? 4.559 -23.812 -7.258 1 98.94 107 ALA B C 1
ATOM 2952 O O . ALA B 1 107 ? 5.723 -23.922 -7.648 1 98.94 107 ALA B O 1
ATOM 2953 N N . VAL B 1 108 ? 3.725 -24.828 -7.207 1 98.88 108 VAL B N 1
ATOM 2954 C CA . VAL B 1 108 ? 3.992 -26.109 -7.84 1 98.88 108 VAL B CA 1
ATOM 2955 C C . VAL B 1 108 ? 2.975 -26.359 -8.953 1 98.88 108 VAL B C 1
ATOM 2957 O O . VAL B 1 108 ? 1.768 -26.25 -8.734 1 98.88 108 VAL B O 1
ATOM 2960 N N . GLU B 1 109 ? 3.506 -26.625 -10.07 1 98.5 109 GLU B N 1
ATOM 2961 C CA . GLU B 1 109 ? 2.676 -26.953 -11.227 1 98.5 109 GLU B CA 1
ATOM 2962 C C . GLU B 1 109 ? 2.83 -28.406 -11.641 1 98.5 109 GLU B C 1
ATOM 2964 O O . GLU B 1 109 ? 3.951 -28.906 -11.766 1 98.5 109 GLU B O 1
ATOM 2969 N N . GLU B 1 110 ? 1.742 -29.016 -11.805 1 96.62 110 GLU B N 1
ATOM 2970 C CA . GLU B 1 110 ? 1.721 -30.422 -12.227 1 96.62 110 GLU B CA 1
ATOM 2971 C C . GLU B 1 110 ? 1.098 -30.562 -13.617 1 96.62 110 GLU B C 1
ATOM 2973 O O . GLU B 1 110 ? 0.154 -29.844 -13.953 1 96.62 110 GLU B O 1
ATOM 2978 N N . MET B 1 111 ? 1.654 -31.484 -14.312 1 91 111 MET B N 1
ATOM 2979 C CA . MET B 1 111 ? 1.063 -31.844 -15.594 1 91 111 MET B CA 1
ATOM 2980 C C . MET B 1 111 ? 0.028 -32.938 -15.422 1 91 111 MET B C 1
ATOM 2982 O O . MET B 1 111 ? 0.318 -34 -14.828 1 91 111 MET B O 1
ATOM 2986 N N . LEU B 1 112 ? -1.11 -32.656 -15.812 1 88.38 112 LEU B N 1
ATOM 2987 C CA . LEU B 1 112 ? -2.182 -33.656 -15.727 1 88.38 112 LEU B CA 1
ATOM 2988 C C . LEU B 1 112 ? -2.123 -34.625 -16.906 1 88.38 112 LEU B C 1
ATOM 2990 O O . LEU B 1 112 ? -1.433 -34.375 -17.891 1 88.38 112 LEU B O 1
ATOM 2994 N N . ALA B 1 113 ? -2.908 -35.719 -16.781 1 89.25 113 ALA B N 1
ATOM 2995 C CA . ALA B 1 113 ? -2.936 -36.781 -17.781 1 89.25 113 ALA B CA 1
ATOM 2996 C C . ALA B 1 113 ? -3.439 -36.281 -19.125 1 89.25 113 ALA B C 1
ATOM 2998 O O . ALA B 1 113 ? -3.027 -36.75 -20.172 1 89.25 113 ALA B O 1
ATOM 2999 N N . ASN B 1 114 ? -4.188 -35.25 -19.062 1 89.19 114 ASN B N 1
ATOM 3000 C CA . ASN B 1 114 ? -4.785 -34.719 -20.281 1 89.19 114 ASN B CA 1
ATOM 3001 C C . ASN B 1 114 ? -3.891 -33.656 -20.906 1 89.19 114 ASN B C 1
ATOM 3003 O O . ASN B 1 114 ? -4.297 -32.969 -21.859 1 89.19 114 ASN B O 1
ATOM 3007 N N . GLY B 1 115 ? -2.742 -33.469 -20.375 1 86.25 115 GLY B N 1
ATOM 3008 C CA . GLY B 1 115 ? -1.782 -32.531 -20.953 1 86.25 115 GLY B CA 1
ATOM 3009 C C . GLY B 1 115 ? -1.895 -31.125 -20.391 1 86.25 115 GLY B C 1
ATOM 3010 O O . GLY B 1 115 ? -1.064 -30.266 -20.688 1 86.25 115 GLY B O 1
ATOM 3011 N N . LYS B 1 116 ? -2.877 -30.938 -19.562 1 88.5 116 LYS B N 1
ATOM 3012 C CA . LYS B 1 116 ? -3.055 -29.625 -18.953 1 88.5 116 LYS B CA 1
ATOM 3013 C C . LYS B 1 116 ? -2.201 -29.469 -17.703 1 88.5 116 LYS B C 1
ATOM 3015 O O . LYS B 1 116 ? -1.86 -30.453 -17.047 1 88.5 116 LYS B O 1
ATOM 3020 N N . ARG B 1 117 ? -1.824 -28.25 -17.469 1 91.62 117 ARG B N 1
ATOM 3021 C CA . ARG B 1 117 ? -1.056 -27.938 -16.266 1 91.62 117 ARG B CA 1
ATOM 3022 C C . ARG B 1 117 ? -1.947 -27.328 -15.188 1 91.62 117 ARG B C 1
ATOM 3024 O O . ARG B 1 117 ? -2.906 -26.625 -15.5 1 91.62 117 ARG B O 1
ATOM 3031 N N . GLU B 1 118 ? -1.647 -27.719 -14 1 95.88 118 GLU B N 1
ATOM 3032 C CA . GLU B 1 118 ? -2.426 -27.203 -12.883 1 95.88 118 GLU B CA 1
ATOM 3033 C C . GLU B 1 118 ? -1.53 -26.859 -11.695 1 95.88 118 GLU B C 1
ATOM 3035 O O . GLU B 1 118 ? -0.582 -27.594 -11.398 1 95.88 118 GLU B O 1
ATOM 3040 N N . ILE B 1 119 ? -1.872 -25.766 -11.047 1 98.5 119 ILE B N 1
ATOM 3041 C CA . ILE B 1 119 ? -1.179 -25.422 -9.812 1 98.5 119 ILE B CA 1
ATOM 3042 C C . ILE B 1 119 ? -1.746 -26.25 -8.656 1 98.5 119 ILE B C 1
ATOM 3044 O O . ILE B 1 119 ? -2.955 -26.234 -8.414 1 98.5 119 ILE B O 1
ATOM 3048 N N . THR B 1 120 ? -0.876 -26.906 -7.898 1 98.44 120 THR B N 1
ATOM 3049 C CA . THR B 1 120 ? -1.362 -27.812 -6.859 1 98.44 120 THR B CA 1
ATOM 3050 C C . THR B 1 120 ? -0.935 -27.328 -5.477 1 98.44 120 THR B C 1
ATOM 3052 O O . THR B 1 120 ? -1.479 -27.766 -4.465 1 98.44 120 THR B O 1
ATOM 3055 N N . ALA B 1 121 ? 0.044 -26.484 -5.406 1 98.81 121 ALA B N 1
ATOM 3056 C CA . ALA B 1 121 ? 0.502 -25.875 -4.16 1 98.81 121 ALA B CA 1
ATOM 3057 C C . ALA B 1 121 ? 0.991 -24.453 -4.395 1 98.81 121 ALA B C 1
ATOM 3059 O O . ALA B 1 121 ? 1.496 -24.141 -5.477 1 98.81 121 ALA B O 1
ATOM 3060 N N . GLY B 1 122 ? 0.773 -23.609 -3.457 1 98.88 122 GLY B N 1
ATOM 3061 C CA . GLY B 1 122 ? 1.211 -22.219 -3.523 1 98.88 122 GLY B CA 1
ATOM 3062 C C . GLY B 1 122 ? 1.591 -21.641 -2.17 1 98.88 122 GLY B C 1
ATOM 3063 O O . GLY B 1 122 ? 0.954 -21.953 -1.16 1 98.88 122 GLY B O 1
ATOM 3064 N N . LEU B 1 123 ? 2.641 -20.859 -2.15 1 98.94 123 LEU B N 1
ATOM 3065 C CA . LEU B 1 123 ? 3.125 -20.156 -0.966 1 98.94 123 LEU B CA 1
ATOM 3066 C C . LEU B 1 123 ? 3.559 -18.734 -1.314 1 98.94 123 LEU B C 1
ATOM 3068 O O . LEU B 1 123 ? 4.301 -18.516 -2.275 1 98.94 123 LEU B O 1
ATOM 3072 N N . ILE B 1 124 ? 3.006 -17.797 -0.671 1 98.94 124 ILE B N 1
ATOM 3073 C CA . ILE B 1 124 ? 3.447 -16.406 -0.72 1 98.94 124 ILE B CA 1
ATOM 3074 C C . ILE B 1 124 ? 3.898 -15.969 0.668 1 98.94 124 ILE B C 1
ATOM 3076 O O . ILE B 1 124 ? 3.107 -15.969 1.614 1 98.94 124 ILE B O 1
ATOM 3080 N N . TYR B 1 125 ? 5.184 -15.57 0.75 1 98.94 125 TYR B N 1
ATOM 3081 C CA . TYR B 1 125 ? 5.793 -15.258 2.039 1 98.94 125 TYR B CA 1
ATOM 3082 C C . TYR B 1 125 ? 6.27 -13.812 2.078 1 98.94 125 TYR B C 1
ATOM 3084 O O . TYR B 1 125 ? 7.039 -13.383 1.214 1 98.94 125 TYR B O 1
ATOM 3092 N N . GLN B 1 126 ? 5.75 -13.047 2.998 1 98.62 126 GLN B N 1
ATOM 3093 C CA . GLN B 1 126 ? 6.199 -11.68 3.248 1 98.62 126 GLN B CA 1
ATOM 3094 C C . GLN B 1 126 ? 7.227 -11.641 4.375 1 98.62 126 GLN B C 1
ATOM 3096 O O . GLN B 1 126 ? 6.867 -11.711 5.551 1 98.62 126 GLN B O 1
ATOM 3101 N N . PRO B 1 127 ? 8.461 -11.398 4.027 1 98 127 PRO B N 1
ATOM 3102 C CA . PRO B 1 127 ? 9.539 -11.57 5 1 98 127 PRO B CA 1
ATOM 3103 C C . PRO B 1 127 ? 9.477 -10.555 6.141 1 98 127 PRO B C 1
ATOM 3105 O O . PRO B 1 127 ? 9.867 -10.859 7.27 1 98 127 PRO B O 1
ATOM 3108 N N . LEU B 1 128 ? 8.984 -9.406 5.91 1 97.19 128 LEU B N 1
ATOM 3109 C CA . LEU B 1 128 ? 9.047 -8.352 6.91 1 97.19 128 LEU B CA 1
ATOM 3110 C C . LEU B 1 128 ? 8.016 -8.57 8.008 1 97.19 128 LEU B C 1
ATOM 3112 O O . LEU B 1 128 ? 8.281 -8.312 9.18 1 97.19 128 LEU B O 1
ATOM 3116 N N . THR B 1 129 ? 6.816 -9.039 7.645 1 96.19 129 THR B N 1
ATOM 3117 C CA . THR B 1 129 ? 5.758 -9.266 8.625 1 96.19 129 THR B CA 1
ATOM 3118 C C . THR B 1 129 ? 5.734 -10.727 9.062 1 96.19 129 THR B C 1
ATOM 3120 O O . THR B 1 129 ? 5.035 -11.078 10.016 1 96.19 129 THR B O 1
ATOM 3123 N N . ASP B 1 130 ? 6.441 -11.555 8.352 1 97.44 130 ASP B N 1
ATOM 3124 C CA . ASP B 1 130 ? 6.496 -12.992 8.594 1 97.44 130 ASP B CA 1
ATOM 3125 C C . ASP B 1 130 ? 5.145 -13.641 8.336 1 97.44 130 ASP B C 1
ATOM 3127 O O . ASP B 1 130 ? 4.773 -14.609 9.008 1 97.44 130 ASP B O 1
ATOM 3131 N N . GLU B 1 131 ? 4.41 -13.109 7.457 1 97.56 131 GLU B N 1
ATOM 3132 C CA . GLU B 1 131 ? 3.164 -13.734 7.031 1 97.56 131 GLU B CA 1
ATOM 3133 C C . GLU B 1 131 ? 3.406 -14.75 5.918 1 97.56 131 GLU B C 1
ATOM 3135 O O . GLU B 1 131 ? 4.023 -14.422 4.902 1 97.56 131 GLU B O 1
ATOM 3140 N N . SER B 1 132 ? 2.953 -15.922 6.184 1 98.38 132 SER B N 1
ATOM 3141 C CA . SER B 1 132 ? 3.041 -17 5.203 1 98.38 132 SER B CA 1
ATOM 3142 C C . SER B 1 132 ? 1.656 -17.438 4.734 1 98.38 132 SER B C 1
ATOM 3144 O O . SER B 1 132 ? 0.931 -18.109 5.465 1 98.38 132 SER B O 1
ATOM 3146 N N . PHE B 1 133 ? 1.314 -17.062 3.51 1 98.88 133 PHE B N 1
ATOM 3147 C CA . PHE B 1 133 ? 0.067 -17.484 2.883 1 98.88 133 PHE B CA 1
ATOM 3148 C C . PHE B 1 133 ? 0.28 -18.75 2.053 1 98.88 133 PHE B C 1
ATOM 3150 O O . PHE B 1 133 ? 1.206 -18.812 1.242 1 98.88 133 PHE B O 1
ATOM 3157 N N . TRP B 1 134 ? -0.59 -19.75 2.256 1 98.88 134 TRP B N 1
ATOM 3158 C CA . TRP B 1 134 ? -0.313 -20.984 1.534 1 98.88 134 TRP B CA 1
ATOM 3159 C C . TRP B 1 134 ? -1.6 -21.766 1.271 1 98.88 134 TRP B C 1
ATOM 3161 O O . TRP B 1 134 ? -2.611 -21.547 1.942 1 98.88 134 TRP B O 1
ATOM 3171 N N . ALA B 1 135 ? -1.543 -22.531 0.249 1 98.88 135 ALA B N 1
ATOM 3172 C CA . ALA B 1 135 ? -2.672 -23.375 -0.143 1 98.88 135 ALA B CA 1
ATOM 3173 C C . ALA B 1 135 ? -2.195 -24.641 -0.859 1 98.88 135 ALA B C 1
ATOM 3175 O O . ALA B 1 135 ? -1.16 -24.625 -1.528 1 98.88 135 ALA B O 1
ATOM 3176 N N . GLU B 1 136 ? -2.891 -25.672 -0.675 1 98.31 136 GLU B N 1
ATOM 3177 C CA . GLU B 1 136 ? -2.809 -26.891 -1.466 1 98.31 136 GLU B CA 1
ATOM 3178 C C . GLU B 1 136 ? -4.164 -27.25 -2.062 1 98.31 136 GLU B C 1
ATOM 3180 O O . GLU B 1 136 ? -5.199 -27.094 -1.41 1 98.31 136 GLU B O 1
ATOM 3185 N N . LYS B 1 137 ? -4.082 -27.734 -3.266 1 97.88 137 LYS B N 1
ATOM 3186 C CA . LYS B 1 137 ? -5.32 -28.031 -3.982 1 97.88 137 LYS B CA 1
ATOM 3187 C C . LYS B 1 137 ? -6.203 -28.984 -3.184 1 97.88 137 LYS B C 1
ATOM 3189 O O . LYS B 1 137 ? -5.762 -30.062 -2.785 1 97.88 137 LYS B O 1
ATOM 3194 N N . GLY B 1 138 ? -7.395 -28.531 -2.967 1 97.62 138 GLY B N 1
ATOM 3195 C CA . GLY B 1 138 ? -8.398 -29.359 -2.307 1 97.62 138 GLY B CA 1
ATOM 3196 C C . GLY B 1 138 ? -8.297 -29.312 -0.794 1 97.62 138 GLY B C 1
ATOM 3197 O O . GLY B 1 138 ? -9.086 -29.969 -0.1 1 97.62 138 GLY B O 1
ATOM 3198 N N . LYS B 1 139 ? -7.395 -28.5 -0.241 1 97.25 139 LYS B N 1
ATOM 3199 C CA . LYS B 1 139 ? -7.172 -28.547 1.201 1 97.25 139 LYS B CA 1
ATOM 3200 C C . LYS B 1 139 ? -7.473 -27.203 1.846 1 97.25 139 LYS B C 1
ATOM 3202 O O . LYS B 1 139 ? -7.398 -27.062 3.068 1 97.25 139 LYS B O 1
ATOM 3207 N N . GLY B 1 140 ? -7.777 -26.219 1.076 1 98 140 GLY B N 1
ATOM 3208 C CA . GLY B 1 140 ? -8.047 -24.891 1.615 1 98 140 GLY B CA 1
ATOM 3209 C C . GLY B 1 140 ? -6.836 -23.969 1.566 1 98 140 GLY B C 1
ATOM 3210 O O . GLY B 1 140 ? -5.789 -24.344 1.027 1 98 140 GLY B O 1
ATOM 3211 N N . ALA B 1 141 ? -6.961 -22.797 2.002 1 98.56 141 ALA B N 1
ATOM 3212 C CA . ALA B 1 141 ? -5.922 -21.781 2.078 1 98.56 141 ALA B CA 1
ATOM 3213 C C . ALA B 1 141 ? -5.742 -21.281 3.51 1 98.56 141 ALA B C 1
ATOM 3215 O O . ALA B 1 141 ? -6.699 -21.266 4.289 1 98.56 141 ALA B O 1
ATOM 3216 N N . TRP B 1 142 ? -4.508 -20.859 3.816 1 98.38 142 TRP B N 1
ATOM 3217 C CA . TRP B 1 142 ? -4.176 -20.5 5.191 1 98.38 142 TRP B CA 1
ATOM 3218 C C . TRP B 1 142 ? -3.146 -19.375 5.238 1 98.38 142 TRP B C 1
ATOM 3220 O O . TRP B 1 142 ? -2.367 -19.203 4.297 1 98.38 142 TRP B O 1
ATOM 3230 N N . VAL B 1 143 ? -3.217 -18.609 6.27 1 97.5 143 VAL B N 1
ATOM 3231 C CA . VAL B 1 143 ? -2.086 -17.797 6.715 1 97.5 143 VAL B CA 1
ATOM 3232 C C . VAL B 1 143 ? -1.568 -18.328 8.055 1 97.5 143 VAL B C 1
ATOM 3234 O O . VAL B 1 143 ? -2.324 -18.422 9.023 1 97.5 143 VAL B O 1
ATOM 3237 N N . GLN B 1 144 ? -0.336 -18.641 8 1 95.69 144 GLN B N 1
ATOM 3238 C CA . GLN B 1 144 ? 0.158 -19.422 9.125 1 95.69 144 GLN B CA 1
ATOM 3239 C C . GLN B 1 144 ? -0.744 -20.625 9.391 1 95.69 144 GLN B C 1
ATOM 3241 O O . GLN B 1 144 ? -0.914 -21.484 8.516 1 95.69 144 GLN B O 1
ATOM 3246 N N . SER B 1 145 ? -1.493 -20.672 10.5 1 95.44 145 SER B N 1
ATOM 3247 C CA . SER B 1 145 ? -2.354 -21.812 10.812 1 95.44 145 SER B CA 1
ATOM 3248 C C . SER B 1 145 ? -3.824 -21.406 10.805 1 95.44 145 SER B C 1
ATOM 3250 O O . SER B 1 145 ? -4.691 -22.188 11.188 1 95.44 145 SER B O 1
ATOM 3252 N N . GLU B 1 146 ? -4.074 -20.219 10.312 1 94.38 146 GLU B N 1
ATOM 3253 C CA . GLU B 1 146 ? -5.453 -19.734 10.266 1 94.38 146 GLU B CA 1
ATOM 3254 C C . GLU B 1 146 ? -6.043 -19.891 8.867 1 94.38 146 GLU B C 1
ATOM 3256 O O . GLU B 1 146 ? -5.426 -19.484 7.883 1 94.38 146 GLU B O 1
ATOM 3261 N N . ARG B 1 147 ? -7.215 -20.406 8.812 1 96 147 ARG B N 1
ATOM 3262 C CA . ARG B 1 147 ? -7.875 -20.609 7.527 1 96 147 ARG B CA 1
ATOM 3263 C C . ARG B 1 147 ? -8.25 -19.281 6.883 1 96 147 ARG B C 1
ATOM 3265 O O . ARG B 1 147 ? -8.695 -18.359 7.566 1 96 147 ARG B O 1
ATOM 3272 N N . LEU B 1 148 ? -8.07 -19.234 5.602 1 96.12 148 LEU B N 1
ATOM 3273 C CA . LEU B 1 148 ? -8.406 -18.031 4.84 1 96.12 148 LEU B CA 1
ATOM 3274 C C . LEU B 1 148 ? -9.734 -18.203 4.117 1 96.12 148 LEU B C 1
ATOM 3276 O O . LEU B 1 148 ? -10.078 -19.312 3.684 1 96.12 148 LEU B O 1
ATOM 3280 N N . ARG B 1 149 ? -10.391 -17.141 4.023 1 96.25 149 ARG B N 1
ATOM 3281 C CA . ARG B 1 149 ? -11.555 -17.016 3.148 1 96.25 149 ARG B CA 1
ATOM 3282 C C . ARG B 1 149 ? -11.586 -15.633 2.486 1 96.25 149 ARG B C 1
ATOM 3284 O O . ARG B 1 149 ? -11.219 -14.633 3.105 1 96.25 149 ARG B O 1
ATOM 3291 N N . VAL B 1 150 ? -12.047 -15.648 1.285 1 97.12 150 VAL B N 1
ATOM 3292 C CA . VAL B 1 150 ? -12.297 -14.359 0.647 1 97.12 150 VAL B CA 1
ATOM 3293 C C . VAL B 1 150 ? -13.406 -13.617 1.394 1 97.12 150 VAL B C 1
ATOM 3295 O O . VAL B 1 150 ? -14.164 -14.227 2.154 1 97.12 150 VAL B O 1
ATOM 3298 N N . SER B 1 151 ? -13.492 -12.297 1.167 1 94.94 151 SER B N 1
ATOM 3299 C CA . SER B 1 151 ? -14.484 -11.484 1.857 1 94.94 151 SER B CA 1
ATOM 3300 C C . SER B 1 151 ? -15.898 -11.922 1.496 1 94.94 151 SER B C 1
ATOM 3302 O O . SER B 1 151 ? -16.125 -12.516 0.436 1 94.94 151 SER B O 1
ATOM 3304 N N . ALA B 1 152 ? -16.844 -11.594 2.35 1 93.12 152 ALA B N 1
ATOM 3305 C CA . ALA B 1 152 ? -18.25 -11.922 2.104 1 93.12 152 ALA B CA 1
ATOM 3306 C C . ALA B 1 152 ? -19.016 -10.703 1.613 1 93.12 152 ALA B C 1
ATOM 3308 O O . ALA B 1 152 ? -20.25 -10.719 1.553 1 93.12 152 ALA B O 1
ATOM 3309 N N . ARG B 1 153 ? -18.297 -9.68 1.281 1 92.94 153 ARG B N 1
ATOM 3310 C CA . ARG B 1 153 ? -18.969 -8.453 0.842 1 92.94 153 ARG B CA 1
ATOM 3311 C C . ARG B 1 153 ? -19.703 -8.672 -0.471 1 92.94 153 ARG B C 1
ATOM 3313 O O . ARG B 1 153 ? -19.203 -9.359 -1.367 1 92.94 153 ARG B O 1
ATOM 3320 N N . ARG B 1 154 ? -20.828 -8.016 -0.593 1 94.94 154 ARG B N 1
ATOM 3321 C CA . ARG B 1 154 ? -21.672 -8.25 -1.757 1 94.94 154 ARG B CA 1
ATOM 3322 C C . ARG B 1 154 ? -21.891 -6.961 -2.545 1 94.94 154 ARG B C 1
ATOM 3324 O O . ARG B 1 154 ? -22.188 -7 -3.74 1 94.94 154 ARG B O 1
ATOM 3331 N N . ASP B 1 155 ? -21.828 -5.84 -1.855 1 95.81 155 ASP B N 1
ATOM 3332 C CA . ASP B 1 155 ? -22.078 -4.547 -2.482 1 95.81 155 ASP B CA 1
ATOM 3333 C C . ASP B 1 155 ? -20.781 -3.918 -2.986 1 95.81 155 ASP B C 1
ATOM 3335 O O . ASP B 1 155 ? -19.859 -3.695 -2.209 1 95.81 155 ASP B O 1
ATOM 3339 N N . MET B 1 156 ? -20.766 -3.582 -4.25 1 97.44 156 MET B N 1
ATOM 3340 C CA . MET B 1 156 ? -19.594 -2.947 -4.844 1 97.44 156 MET B CA 1
ATOM 3341 C C . MET B 1 156 ? -19.234 -1.673 -4.094 1 97.44 156 MET B C 1
ATOM 3343 O O . MET B 1 156 ? -18.047 -1.354 -3.943 1 97.44 156 MET B O 1
ATOM 3347 N N . ALA B 1 157 ? -20.219 -0.956 -3.59 1 96.94 157 ALA B N 1
ATOM 3348 C CA . ALA B 1 157 ? -20.016 0.332 -2.932 1 96.94 157 ALA B CA 1
ATOM 3349 C C . ALA B 1 157 ? -19.188 0.174 -1.657 1 96.94 157 ALA B C 1
ATOM 3351 O O . ALA B 1 157 ? -18.625 1.146 -1.149 1 96.94 157 ALA B O 1
ATOM 3352 N N . ASP B 1 158 ? -19.094 -1.039 -1.143 1 95.06 158 ASP B N 1
ATOM 3353 C CA . ASP B 1 158 ? -18.344 -1.312 0.08 1 95.06 158 ASP B CA 1
ATOM 3354 C C . ASP B 1 158 ? -16.984 -1.948 -0.233 1 95.06 158 ASP B C 1
ATOM 3356 O O . ASP B 1 158 ? -16.188 -2.199 0.671 1 95.06 158 ASP B O 1
ATOM 3360 N N . ALA B 1 159 ? -16.641 -2.182 -1.511 1 97.25 159 ALA B N 1
ATOM 3361 C CA . ALA B 1 159 ? -15.523 -3.029 -1.911 1 97.25 159 ALA B CA 1
ATOM 3362 C C . ALA B 1 159 ? -14.25 -2.209 -2.068 1 97.25 159 ALA B C 1
ATOM 3364 O O . ALA B 1 159 ? -14.281 -1.083 -2.57 1 97.25 159 ALA B O 1
ATOM 3365 N N . LEU B 1 160 ? -13.234 -2.729 -1.572 1 98.12 160 LEU B N 1
ATOM 3366 C CA . LEU B 1 160 ? -11.898 -2.225 -1.844 1 98.12 160 LEU B CA 1
ATOM 3367 C C . LEU B 1 160 ? -11.18 -3.107 -2.857 1 98.12 160 LEU B C 1
ATOM 3369 O O . LEU B 1 160 ? -10.977 -4.301 -2.615 1 98.12 160 LEU B O 1
ATOM 3373 N N . ILE B 1 161 ? -10.75 -2.504 -4.023 1 98.88 161 ILE B N 1
ATOM 3374 C CA . ILE B 1 161 ? -10.266 -3.277 -5.16 1 98.88 161 ILE B CA 1
ATOM 3375 C C . ILE B 1 161 ? -8.789 -2.955 -5.41 1 98.88 161 ILE B C 1
ATOM 3377 O O . ILE B 1 161 ? -8.406 -1.783 -5.473 1 98.88 161 ILE B O 1
ATOM 3381 N N . ALA B 1 162 ? -7.965 -3.994 -5.512 1 98.88 162 ALA B N 1
ATOM 3382 C CA . ALA B 1 162 ? -6.551 -3.822 -5.828 1 98.88 162 ALA B CA 1
ATOM 3383 C C . ALA B 1 162 ? -6.312 -3.92 -7.332 1 98.88 162 ALA B C 1
ATOM 3385 O O . ALA B 1 162 ? -7.059 -4.594 -8.047 1 98.88 162 ALA B O 1
ATOM 3386 N N . THR B 1 163 ? -5.277 -3.244 -7.789 1 98.81 163 THR B N 1
ATOM 3387 C CA . THR B 1 163 ? -4.883 -3.318 -9.188 1 98.81 163 THR B CA 1
ATOM 3388 C C . THR B 1 163 ? -3.408 -2.959 -9.359 1 98.81 163 THR B C 1
ATOM 3390 O O . THR B 1 163 ? -2.74 -2.592 -8.391 1 98.81 163 THR B O 1
ATOM 3393 N N . GLY B 1 164 ? -2.848 -3.27 -10.508 1 98.5 164 GLY B N 1
ATOM 3394 C CA . GLY B 1 164 ? -1.611 -2.66 -10.969 1 98.5 164 GLY B CA 1
ATOM 3395 C C . GLY B 1 164 ? -1.838 -1.477 -11.891 1 98.5 164 GLY B C 1
ATOM 3396 O O . GLY B 1 164 ? -2.756 -1.489 -12.711 1 98.5 164 GLY B O 1
ATOM 3397 N N . ILE B 1 165 ? -1.066 -0.446 -11.727 1 98.69 165 ILE B N 1
ATOM 3398 C CA . ILE B 1 165 ? -1.195 0.767 -12.523 1 98.69 165 ILE B CA 1
ATOM 3399 C C . ILE B 1 165 ? -0.05 0.844 -13.531 1 98.69 165 ILE B C 1
ATOM 3401 O O . ILE B 1 165 ? 1.113 0.64 -13.18 1 98.69 165 ILE B O 1
ATOM 3405 N N . PRO B 1 166 ? -0.423 1.073 -14.82 1 98.38 166 PRO B N 1
ATOM 3406 C CA . PRO B 1 166 ? 0.649 1.208 -15.812 1 98.38 166 PRO B CA 1
ATOM 3407 C C . PRO B 1 166 ? 1.59 2.371 -15.508 1 98.38 166 PRO B C 1
ATOM 3409 O O . PRO B 1 166 ? 1.188 3.342 -14.859 1 98.38 166 PRO B O 1
ATOM 3412 N N . PHE B 1 167 ? 2.785 2.262 -15.969 1 97.62 167 PHE B N 1
ATOM 3413 C CA . PHE B 1 167 ? 3.844 3.242 -15.758 1 97.62 167 PHE B CA 1
ATOM 3414 C C . PHE B 1 167 ? 4.832 3.225 -16.922 1 97.62 167 PHE B C 1
ATOM 3416 O O . PHE B 1 167 ? 4.582 2.592 -17.953 1 97.62 167 PHE B O 1
ATOM 3423 N N . LEU B 1 168 ? 5.871 3.971 -16.797 1 97.12 168 LEU B N 1
ATOM 3424 C CA . LEU B 1 168 ? 6.816 4.137 -17.891 1 97.12 168 LEU B CA 1
ATOM 3425 C C . LEU B 1 168 ? 7.234 2.787 -18.469 1 97.12 168 LEU B C 1
ATOM 3427 O O . LEU B 1 168 ? 7.84 1.974 -17.766 1 97.12 168 LEU B O 1
ATOM 3431 N N . GLY B 1 169 ? 6.832 2.539 -19.672 1 95.12 169 GLY B N 1
ATOM 3432 C CA . GLY B 1 169 ? 7.281 1.356 -20.391 1 95.12 169 GLY B CA 1
ATOM 3433 C C . GLY B 1 169 ? 6.527 0.099 -20 1 95.12 169 GLY B C 1
ATOM 3434 O O . GLY B 1 169 ? 6.871 -1 -20.438 1 95.12 169 GLY B O 1
ATOM 3435 N N . HIS B 1 170 ? 5.52 0.259 -19.172 1 96 170 HIS B N 1
ATOM 3436 C CA . HIS B 1 170 ? 4.844 -0.929 -18.672 1 96 170 HIS B CA 1
ATOM 3437 C C . HIS B 1 170 ? 3.332 -0.732 -18.641 1 96 170 HIS B C 1
ATOM 3439 O O . HIS B 1 170 ? 2.836 0.201 -18 1 96 170 HIS B O 1
ATOM 3445 N N . GLY B 1 171 ? 2.668 -1.705 -19.312 1 95.38 171 GLY B N 1
ATOM 3446 C CA . GLY B 1 171 ? 1.219 -1.747 -19.203 1 95.38 171 GLY B CA 1
ATOM 3447 C C . GLY B 1 171 ? 0.51 -1.093 -20.375 1 95.38 171 GLY B C 1
ATOM 3448 O O . GLY B 1 171 ? 1.151 -0.49 -21.234 1 95.38 171 GLY B O 1
ATOM 3449 N N . ASN B 1 172 ? -0.755 -1.319 -20.469 1 97.12 172 ASN B N 1
ATOM 3450 C CA . ASN B 1 172 ? -1.666 -0.754 -21.453 1 97.12 172 ASN B CA 1
ATOM 3451 C C . ASN B 1 172 ? -2.504 0.377 -20.859 1 97.12 172 ASN B C 1
ATOM 3453 O O . ASN B 1 172 ? -3.568 0.135 -20.297 1 97.12 172 ASN B O 1
ATOM 3457 N N . PHE B 1 173 ? -2.082 1.626 -21.109 1 98.12 173 PHE B N 1
ATOM 3458 C CA . PHE B 1 173 ? -2.691 2.795 -20.484 1 98.12 173 PHE B CA 1
ATOM 3459 C C . PHE B 1 173 ? -4.148 2.936 -20.906 1 98.12 173 PHE B C 1
ATOM 3461 O O . PHE B 1 173 ? -5.012 3.25 -20.078 1 98.12 173 PHE B O 1
ATOM 3468 N N . ALA B 1 174 ? -4.355 2.729 -22.141 1 97.62 174 ALA B N 1
ATOM 3469 C CA . ALA B 1 174 ? -5.715 2.881 -22.641 1 97.62 174 ALA B CA 1
ATOM 3470 C C . ALA B 1 174 ? -6.66 1.864 -22.016 1 97.62 174 ALA B C 1
ATOM 3472 O O . ALA B 1 174 ? -7.742 2.221 -21.547 1 97.62 174 ALA B O 1
ATOM 3473 N N . GLN B 1 175 ? -6.27 0.613 -21.984 1 98.06 175 GLN B N 1
ATOM 3474 C CA . GLN B 1 175 ? -7.078 -0.443 -21.391 1 98.06 175 GLN B CA 1
ATOM 3475 C C . GLN B 1 175 ? -7.305 -0.185 -19.891 1 98.06 175 GLN B C 1
ATOM 3477 O O . GLN B 1 175 ? -8.43 -0.306 -19.406 1 98.06 175 GLN B O 1
ATOM 3482 N N . TRP B 1 176 ? -6.254 0.165 -19.234 1 98.44 176 TRP B N 1
ATOM 3483 C CA . TRP B 1 176 ? -6.344 0.407 -17.797 1 98.44 176 TRP B CA 1
ATOM 3484 C C . TRP B 1 176 ? -7.305 1.55 -17.5 1 98.44 176 TRP B C 1
ATOM 3486 O O . TRP B 1 176 ? -8.133 1.448 -16.594 1 98.44 176 TRP B O 1
ATOM 3496 N N . SER B 1 177 ? -7.223 2.623 -18.281 1 98.44 177 SER B N 1
ATOM 3497 C CA . SER B 1 177 ? -8.055 3.801 -18.062 1 98.44 177 SER B CA 1
ATOM 3498 C C . SER B 1 177 ? -9.531 3.484 -18.281 1 98.44 177 SER B C 1
ATOM 3500 O O . SER B 1 177 ? -10.398 4.004 -17.562 1 98.44 177 SER B O 1
ATOM 3502 N N . ARG B 1 178 ? -9.766 2.646 -19.25 1 98.31 178 ARG B N 1
ATOM 3503 C CA . ARG B 1 178 ? -11.148 2.234 -19.5 1 98.31 178 ARG B CA 1
ATOM 3504 C C . ARG B 1 178 ? -11.695 1.45 -18.312 1 98.31 178 ARG B C 1
ATOM 3506 O O . ARG B 1 178 ? -12.812 1.715 -17.844 1 98.31 178 ARG B O 1
ATOM 3513 N N . ILE B 1 179 ? -10.953 0.502 -17.875 1 98.75 179 ILE B N 1
ATOM 3514 C CA . ILE B 1 179 ? -11.398 -0.324 -16.75 1 98.75 179 ILE B CA 1
ATOM 3515 C C . ILE B 1 179 ? -11.539 0.538 -15.5 1 98.75 179 ILE B C 1
ATOM 3517 O O . ILE B 1 179 ? -12.547 0.449 -14.789 1 98.75 179 ILE B O 1
ATOM 3521 N N . PHE B 1 180 ? -10.531 1.382 -15.289 1 98.75 180 PHE B N 1
ATOM 3522 C CA . PHE B 1 180 ? -10.57 2.303 -14.164 1 98.75 180 PHE B CA 1
ATOM 3523 C C . PHE B 1 180 ? -11.836 3.148 -14.195 1 98.75 180 PHE B C 1
ATOM 3525 O O . PHE B 1 180 ? -12.523 3.291 -13.18 1 98.75 180 PHE B O 1
ATOM 3532 N N . GLY B 1 181 ? -12.141 3.682 -15.289 1 98.5 181 GLY B N 1
ATOM 3533 C CA . GLY B 1 181 ? -13.312 4.535 -15.445 1 98.5 181 GLY B CA 1
ATOM 3534 C C . GLY B 1 181 ? -14.609 3.824 -15.133 1 98.5 181 GLY B C 1
ATOM 3535 O O . GLY B 1 181 ? -15.578 4.453 -14.703 1 98.5 181 GLY B O 1
ATOM 3536 N N . ALA B 1 182 ? -14.648 2.529 -15.273 1 98.69 182 ALA B N 1
ATOM 3537 C CA . ALA B 1 182 ? -15.852 1.739 -15.023 1 98.69 182 ALA B CA 1
ATOM 3538 C C . ALA B 1 182 ? -15.914 1.279 -13.57 1 98.69 182 ALA B C 1
ATOM 3540 O O . ALA B 1 182 ? -17 1.222 -12.977 1 98.69 182 ALA B O 1
ATOM 3541 N N . VAL B 1 183 ? -14.789 0.981 -12.969 1 98.81 183 VAL B N 1
ATOM 3542 C CA . VAL B 1 183 ? -14.75 0.302 -11.672 1 98.81 183 VAL B CA 1
ATOM 3543 C C . VAL B 1 183 ? -14.703 1.334 -10.547 1 98.81 183 VAL B C 1
ATOM 3545 O O . VAL B 1 183 ? -15.469 1.242 -9.586 1 98.81 183 VAL B O 1
ATOM 3548 N N . ALA B 1 184 ? -13.898 2.361 -10.703 1 98.75 184 ALA B N 1
ATOM 3549 C CA . ALA B 1 184 ? -13.578 3.271 -9.602 1 98.75 184 ALA B CA 1
ATOM 3550 C C . ALA B 1 184 ? -14.828 3.977 -9.086 1 98.75 184 ALA B C 1
ATOM 3552 O O . ALA B 1 184 ? -15.016 4.105 -7.879 1 98.75 184 ALA B O 1
ATOM 3553 N N . PRO B 1 185 ? -15.742 4.379 -9.977 1 98.56 185 PRO B N 1
ATOM 3554 C CA . PRO B 1 185 ? -16.922 5.09 -9.484 1 98.56 185 PRO B CA 1
ATOM 3555 C C . PRO B 1 185 ? -17.891 4.172 -8.742 1 98.56 185 PRO B C 1
ATOM 3557 O O . PRO B 1 185 ? -18.875 4.645 -8.172 1 98.56 185 PRO B O 1
ATOM 3560 N N . GLU B 1 186 ? -17.625 2.861 -8.695 1 98.62 186 GLU B N 1
ATOM 3561 C CA . GLU B 1 186 ? -18.578 1.908 -8.141 1 98.62 186 GLU B CA 1
ATOM 3562 C C . GLU B 1 186 ? -18.094 1.348 -6.809 1 98.62 186 GLU B C 1
ATOM 3564 O O . GLU B 1 186 ? -18.828 0.609 -6.141 1 98.62 186 GLU B O 1
ATOM 3569 N N . VAL B 1 187 ? -16.922 1.659 -6.422 1 98.69 187 VAL B N 1
ATOM 3570 C CA . VAL B 1 187 ? -16.344 0.943 -5.293 1 98.69 187 VAL B CA 1
ATOM 3571 C C . VAL B 1 187 ? -15.914 1.938 -4.219 1 98.69 187 VAL B C 1
ATOM 3573 O O . VAL B 1 187 ? -15.883 3.146 -4.457 1 98.69 187 VAL B O 1
ATOM 3576 N N . ALA B 1 188 ? -15.539 1.398 -3.012 1 97.25 188 ALA B N 1
ATOM 3577 C CA . ALA B 1 188 ? -15.172 2.209 -1.854 1 97.25 188 ALA B CA 1
ATOM 3578 C C . ALA B 1 188 ? -13.734 2.715 -1.971 1 97.25 188 ALA B C 1
ATOM 3580 O O . ALA B 1 188 ? -13.336 3.641 -1.259 1 97.25 188 ALA B O 1
ATOM 3581 N N . GLY B 1 189 ? -12.992 2.055 -2.887 1 98.38 189 GLY B N 1
ATOM 3582 C CA . GLY B 1 189 ? -11.625 2.502 -3.09 1 98.38 189 GLY B CA 1
ATOM 3583 C C . GLY B 1 189 ? -10.828 1.591 -4.004 1 98.38 189 GLY B C 1
ATOM 3584 O O . GLY B 1 189 ? -11.211 0.441 -4.23 1 98.38 189 GLY B O 1
ATOM 3585 N N . ILE B 1 190 ? -9.75 2.123 -4.543 1 98.75 190 ILE B N 1
ATOM 3586 C CA . ILE B 1 190 ? -8.781 1.408 -5.359 1 98.75 190 ILE B CA 1
ATOM 3587 C C . ILE B 1 190 ? -7.41 1.439 -4.68 1 98.75 190 ILE B C 1
ATOM 3589 O O . ILE B 1 190 ? -7.02 2.459 -4.105 1 98.75 190 ILE B O 1
ATOM 3593 N N . ARG B 1 191 ? -6.734 0.307 -4.684 1 98.88 191 ARG B N 1
ATOM 3594 C CA . ARG B 1 191 ? -5.398 0.229 -4.094 1 98.88 191 ARG B CA 1
ATOM 3595 C C . ARG B 1 191 ? -4.383 -0.276 -5.113 1 98.88 191 ARG B C 1
ATOM 3597 O O . ARG B 1 191 ? -4.699 -1.125 -5.949 1 98.88 191 ARG B O 1
ATOM 3604 N N . ARG B 1 192 ? -3.232 0.233 -5.039 1 98.88 192 ARG B N 1
ATOM 3605 C CA . ARG B 1 192 ? -2.029 -0.189 -5.746 1 98.88 192 ARG B CA 1
ATOM 3606 C C . ARG B 1 192 ? -0.823 -0.21 -4.812 1 98.88 192 ARG B C 1
ATOM 3608 O O . ARG B 1 192 ? -0.114 0.79 -4.684 1 98.88 192 ARG B O 1
ATOM 3615 N N . PHE B 1 193 ? -0.484 -1.437 -4.309 1 98.69 193 PHE B N 1
ATOM 3616 C CA . PHE B 1 193 ? 0.57 -1.548 -3.307 1 98.69 193 PHE B CA 1
ATOM 3617 C C . PHE B 1 193 ? 1.89 -1.953 -3.953 1 98.69 193 PHE B C 1
ATOM 3619 O O . PHE B 1 193 ? 2.959 -1.751 -3.373 1 98.69 193 PHE B O 1
ATOM 3626 N N . GLY B 1 194 ? 1.901 -2.668 -5.055 1 98.44 194 GLY B N 1
ATOM 3627 C CA . GLY B 1 194 ? 3.135 -2.797 -5.812 1 98.44 194 GLY B CA 1
ATOM 3628 C C . GLY B 1 194 ? 3.73 -4.191 -5.754 1 98.44 194 GLY B C 1
ATOM 3629 O O . GLY B 1 194 ? 4.867 -4.402 -6.176 1 98.44 194 GLY B O 1
ATOM 3630 N N . ALA B 1 195 ? 2.98 -5.16 -5.215 1 98.69 195 ALA B N 1
ATOM 3631 C CA . ALA B 1 195 ? 3.334 -6.578 -5.238 1 98.69 195 ALA B CA 1
ATOM 3632 C C . ALA B 1 195 ? 2.117 -7.441 -5.551 1 98.69 195 ALA B C 1
ATOM 3634 O O . ALA B 1 195 ? 1.28 -7.688 -4.68 1 98.69 195 ALA B O 1
ATOM 3635 N N . ALA B 1 196 ? 2.076 -7.938 -6.789 1 98.69 196 ALA B N 1
ATOM 3636 C CA . ALA B 1 196 ? 0.894 -8.633 -7.293 1 98.69 196 ALA B CA 1
ATOM 3637 C C . ALA B 1 196 ? 0.617 -9.898 -6.484 1 98.69 196 ALA B C 1
ATOM 3639 O O . ALA B 1 196 ? -0.539 -10.219 -6.203 1 98.69 196 ALA B O 1
ATOM 3640 N N . SER B 1 197 ? 1.688 -10.633 -6.152 1 98.81 197 SER B N 1
ATOM 3641 C CA . SER B 1 197 ? 1.51 -11.844 -5.359 1 98.81 197 SER B CA 1
ATOM 3642 C C . SER B 1 197 ? 0.816 -11.539 -4.035 1 98.81 197 SER B C 1
ATOM 3644 O O . SER B 1 197 ? -0.119 -12.242 -3.643 1 98.81 197 SER B O 1
ATOM 3646 N N . LEU B 1 198 ? 1.19 -10.453 -3.375 1 98.81 198 LEU B N 1
ATOM 3647 C CA . LEU B 1 198 ? 0.571 -10.078 -2.109 1 98.81 198 LEU B CA 1
ATOM 3648 C C . LEU B 1 198 ? -0.848 -9.562 -2.332 1 98.81 198 LEU B C 1
ATOM 3650 O O . LEU B 1 198 ? -1.727 -9.773 -1.492 1 98.81 198 LEU B O 1
ATOM 3654 N N . ASP B 1 199 ? -1.07 -8.844 -3.447 1 98.88 199 ASP B N 1
ATOM 3655 C CA . ASP B 1 199 ? -2.439 -8.445 -3.756 1 98.88 199 ASP B CA 1
ATOM 3656 C C . ASP B 1 199 ? -3.365 -9.656 -3.834 1 98.88 199 ASP B C 1
ATOM 3658 O O . ASP B 1 199 ? -4.461 -9.641 -3.27 1 98.88 199 ASP B O 1
ATOM 3662 N N . LEU B 1 200 ? -2.904 -10.656 -4.516 1 98.94 200 LEU B N 1
ATOM 3663 C CA . LEU B 1 200 ? -3.715 -11.859 -4.672 1 98.94 200 LEU B CA 1
ATOM 3664 C C . LEU B 1 200 ? -3.883 -12.578 -3.336 1 98.94 200 LEU B C 1
ATOM 3666 O O . LEU B 1 200 ? -4.977 -13.047 -3.014 1 98.94 200 LEU B O 1
ATOM 3670 N N . ALA B 1 201 ? -2.805 -12.648 -2.555 1 98.94 201 ALA B N 1
ATOM 3671 C CA . ALA B 1 201 ? -2.893 -13.25 -1.224 1 98.94 201 ALA B CA 1
ATOM 3672 C C . ALA B 1 201 ? -3.898 -12.5 -0.352 1 98.94 201 ALA B C 1
ATOM 3674 O O . ALA B 1 201 ? -4.625 -13.109 0.432 1 98.94 201 ALA B O 1
ATOM 3675 N N . TRP B 1 202 ? -3.947 -11.195 -0.497 1 98.69 202 TRP B N 1
ATOM 3676 C CA . TRP B 1 202 ? -4.824 -10.367 0.331 1 98.69 202 TRP B CA 1
ATOM 3677 C C . TRP B 1 202 ? -6.27 -10.469 -0.14 1 98.69 202 TRP B C 1
ATOM 3679 O O . TRP B 1 202 ? -7.199 -10.289 0.65 1 98.69 202 TRP B O 1
ATOM 3689 N N . VAL B 1 203 ? -6.473 -10.766 -1.421 1 98.69 203 VAL B N 1
ATOM 3690 C CA . VAL B 1 203 ? -7.816 -11.133 -1.855 1 98.69 203 VAL B CA 1
ATOM 3691 C C . VAL B 1 203 ? -8.242 -12.438 -1.182 1 98.69 203 VAL B C 1
ATOM 3693 O O . VAL B 1 203 ? -9.352 -12.539 -0.647 1 98.69 203 VAL B O 1
ATOM 3696 N N . ALA B 1 204 ? -7.344 -13.422 -1.208 1 98.62 204 ALA B N 1
ATOM 3697 C CA . ALA B 1 204 ? -7.633 -14.703 -0.577 1 98.62 204 ALA B CA 1
ATOM 3698 C C . ALA B 1 204 ? -7.922 -14.531 0.911 1 98.62 204 ALA B C 1
ATOM 3700 O O . ALA B 1 204 ? -8.703 -15.289 1.488 1 98.62 204 ALA B O 1
ATOM 3701 N N . ALA B 1 205 ? -7.367 -13.516 1.498 1 97.44 205 ALA B N 1
ATOM 3702 C CA . ALA B 1 205 ? -7.484 -13.281 2.936 1 97.44 205 ALA B CA 1
ATOM 3703 C C . ALA B 1 205 ? -8.68 -12.391 3.252 1 97.44 205 ALA B C 1
ATOM 3705 O O . ALA B 1 205 ? -8.961 -12.094 4.418 1 97.44 205 ALA B O 1
ATOM 3706 N N . GLY B 1 206 ? -9.305 -11.883 2.262 1 96.44 206 GLY B N 1
ATOM 3707 C CA . GLY B 1 206 ? -10.469 -11.047 2.469 1 96.44 206 GLY B CA 1
ATOM 3708 C C . GLY B 1 206 ? -10.125 -9.609 2.811 1 96.44 206 GLY B C 1
ATOM 3709 O O . GLY B 1 206 ? -10.992 -8.828 3.189 1 96.44 206 GLY B O 1
ATOM 3710 N N . ARG B 1 207 ? -8.836 -9.25 2.729 1 96.62 207 ARG B N 1
ATOM 3711 C CA . ARG B 1 207 ? -8.438 -7.863 2.918 1 96.62 207 ARG B CA 1
ATOM 3712 C C . ARG B 1 207 ? -8.852 -7.004 1.729 1 96.62 207 ARG B C 1
ATOM 3714 O O . ARG B 1 207 ? -9.383 -5.902 1.905 1 96.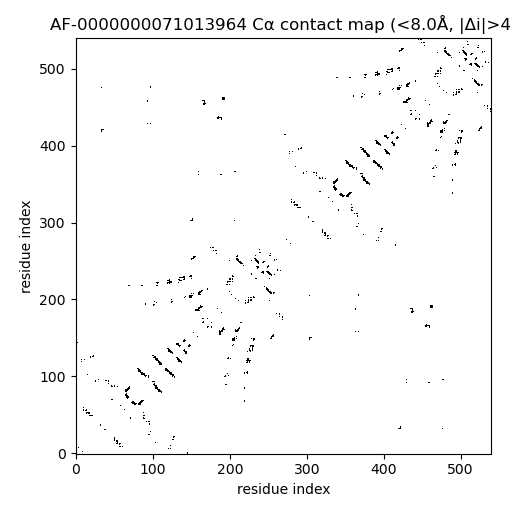62 207 ARG B O 1
ATOM 3721 N N . PHE B 1 208 ? -8.547 -7.484 0.525 1 98.12 208 PHE B N 1
ATOM 3722 C CA . PHE B 1 208 ? -9.133 -6.938 -0.69 1 98.12 208 PHE B CA 1
ATOM 3723 C C . PHE B 1 208 ? -10.375 -7.73 -1.098 1 98.12 208 PHE B C 1
ATOM 3725 O O . PHE B 1 208 ? -10.414 -8.953 -0.93 1 98.12 208 PHE B O 1
ATOM 3732 N N . ASP B 1 209 ? -11.328 -7.023 -1.688 1 97.75 209 ASP B N 1
ATOM 3733 C CA . ASP B 1 209 ? -12.555 -7.668 -2.141 1 97.75 209 ASP B CA 1
ATOM 3734 C C . ASP B 1 209 ? -12.43 -8.141 -3.588 1 97.75 209 ASP B C 1
ATOM 3736 O O . ASP B 1 209 ? -13.219 -8.961 -4.051 1 97.75 209 ASP B O 1
ATOM 3740 N N . GLY B 1 210 ? -11.469 -7.57 -4.238 1 98.75 210 GLY B N 1
ATOM 3741 C CA . GLY B 1 210 ? -11.211 -7.934 -5.625 1 98.75 210 GLY B CA 1
ATOM 3742 C C . GLY B 1 210 ? -9.891 -7.406 -6.145 1 98.75 210 GLY B C 1
ATOM 3743 O O . GLY B 1 210 ? -9.18 -6.695 -5.434 1 98.75 210 GLY B O 1
ATOM 3744 N N . PHE B 1 211 ? -9.602 -7.797 -7.352 1 98.94 211 PHE B N 1
ATOM 3745 C CA . PHE B 1 211 ? -8.344 -7.5 -8.023 1 98.94 211 PHE B CA 1
ATOM 3746 C C . PHE B 1 211 ? -8.508 -7.551 -9.531 1 98.94 211 PHE B C 1
ATOM 3748 O O . PHE B 1 211 ? -9.18 -8.438 -10.062 1 98.94 211 PHE B O 1
ATOM 3755 N N . TRP B 1 212 ? -7.906 -6.547 -10.219 1 98.88 212 TRP B N 1
ATOM 3756 C CA . TRP B 1 212 ? -7.711 -6.699 -11.656 1 98.88 212 TRP B CA 1
ATOM 3757 C C . TRP B 1 212 ? -6.336 -6.188 -12.078 1 98.88 212 TRP B C 1
ATOM 3759 O O . TRP B 1 212 ? -5.867 -5.168 -11.57 1 98.88 212 TRP B O 1
ATOM 3769 N N . GLU B 1 213 ? -5.68 -6.918 -12.93 1 98.75 213 GLU B N 1
ATOM 3770 C CA . GLU B 1 213 ? -4.41 -6.496 -13.508 1 98.75 213 GLU B CA 1
ATOM 3771 C C . GLU B 1 213 ? -4.055 -7.336 -14.734 1 98.75 213 GLU B C 1
ATOM 3773 O O . GLU B 1 213 ? -4.422 -8.508 -14.812 1 98.75 213 GLU B O 1
ATOM 3778 N N . SER B 1 214 ? -3.41 -6.684 -15.695 1 98.06 214 SER B N 1
ATOM 3779 C CA . SER B 1 214 ? -2.943 -7.402 -16.875 1 98.06 214 SER B CA 1
ATOM 3780 C C . SER B 1 214 ? -1.422 -7.363 -16.984 1 98.06 214 SER B C 1
ATOM 3782 O O . SER B 1 214 ? -0.761 -6.645 -16.234 1 98.06 214 SER B O 1
ATOM 3784 N N . ASP B 1 215 ? -0.875 -8.211 -17.781 1 97.38 215 ASP B N 1
ATOM 3785 C CA . ASP B 1 215 ? 0.531 -8.242 -18.172 1 97.38 215 ASP B CA 1
ATOM 3786 C C . ASP B 1 215 ? 1.416 -8.672 -17.016 1 97.38 215 ASP B C 1
ATOM 3788 O O . ASP B 1 215 ? 2.492 -8.109 -16.797 1 97.38 215 ASP B O 1
ATOM 3792 N N . LEU B 1 216 ? 0.878 -9.555 -16.203 1 97.56 216 LEU B N 1
ATOM 3793 C CA . LEU B 1 216 ? 1.65 -10.164 -15.133 1 97.56 216 LEU B CA 1
ATOM 3794 C C . LEU B 1 216 ? 2.316 -11.453 -15.609 1 97.56 216 LEU B C 1
ATOM 3796 O O . LEU B 1 216 ? 1.79 -12.141 -16.484 1 97.56 216 LEU B O 1
ATOM 3800 N N . LYS B 1 217 ? 3.455 -11.695 -15.094 1 97.31 217 LYS B N 1
ATOM 3801 C CA . LYS B 1 217 ? 4.16 -12.938 -15.391 1 97.31 217 LYS B CA 1
ATOM 3802 C C . LYS B 1 217 ? 3.57 -14.102 -14.602 1 97.31 217 LYS B C 1
ATOM 3804 O O . LYS B 1 217 ? 2.936 -13.898 -13.562 1 97.31 217 LYS B O 1
ATOM 3809 N N . TYR B 1 218 ? 3.801 -15.258 -15.125 1 98 218 TYR B N 1
ATOM 3810 C CA . TYR B 1 218 ? 3.223 -16.469 -14.547 1 98 218 TYR B CA 1
ATOM 3811 C C . TYR B 1 218 ? 3.688 -16.656 -13.102 1 98 218 TYR B C 1
ATOM 3813 O O . TYR B 1 218 ? 2.9 -17.031 -12.234 1 98 218 TYR B O 1
ATOM 3821 N N . TRP B 1 219 ? 4.973 -16.328 -12.773 1 98.25 219 TRP B N 1
ATOM 3822 C CA . TRP B 1 219 ? 5.516 -16.5 -11.43 1 98.25 219 TRP B CA 1
ATOM 3823 C C . TRP B 1 219 ? 4.957 -15.453 -10.469 1 98.25 219 TRP B C 1
ATOM 3825 O O . TRP B 1 219 ? 5.074 -15.602 -9.25 1 98.25 219 TRP B O 1
ATOM 3835 N N . ASP B 1 220 ? 4.305 -14.414 -10.945 1 97.81 220 ASP B N 1
ATOM 3836 C CA . ASP B 1 220 ? 3.656 -13.398 -10.109 1 97.81 220 ASP B CA 1
ATOM 3837 C C . ASP B 1 220 ? 2.297 -13.891 -9.617 1 97.81 220 ASP B C 1
ATOM 3839 O O . ASP B 1 220 ? 1.811 -13.43 -8.578 1 97.81 220 ASP B O 1
ATOM 3843 N N . VAL B 1 221 ? 1.683 -14.844 -10.375 1 98.62 221 VAL B N 1
ATOM 3844 C CA . VAL B 1 221 ? 0.255 -15.039 -10.141 1 98.62 221 VAL B CA 1
ATOM 3845 C C . VAL B 1 221 ? -0.014 -16.5 -9.773 1 98.62 221 VAL B C 1
ATOM 3847 O O . VAL B 1 221 ? -1.06 -16.812 -9.203 1 98.62 221 VAL B O 1
ATOM 3850 N N . ALA B 1 222 ? 0.87 -17.422 -10.086 1 98.81 222 ALA B N 1
ATOM 3851 C CA . ALA B 1 222 ? 0.604 -18.859 -9.984 1 98.81 222 ALA B CA 1
ATOM 3852 C C . ALA B 1 222 ? 0.163 -19.234 -8.578 1 98.81 222 ALA B C 1
ATOM 3854 O O . ALA B 1 222 ? -0.893 -19.844 -8.391 1 98.81 222 ALA B O 1
ATOM 3855 N N . ALA B 1 223 ? 0.918 -18.859 -7.574 1 98.94 223 ALA B N 1
ATOM 3856 C CA . ALA B 1 223 ? 0.579 -19.172 -6.191 1 98.94 223 ALA B CA 1
ATOM 3857 C C . ALA B 1 223 ? -0.712 -18.484 -5.766 1 98.94 223 ALA B C 1
ATOM 3859 O O . ALA B 1 223 ? -1.569 -19.094 -5.121 1 98.94 223 ALA B O 1
ATOM 3860 N N . GLY B 1 224 ? -0.833 -17.219 -6.137 1 98.94 224 GLY B N 1
ATOM 3861 C CA . GLY B 1 224 ? -1.983 -16.422 -5.738 1 98.94 224 GLY B CA 1
ATOM 3862 C C . GLY B 1 224 ? -3.293 -16.938 -6.301 1 98.94 224 GLY B C 1
ATOM 3863 O O . GLY B 1 224 ? -4.328 -16.875 -5.637 1 98.94 224 GLY B O 1
ATOM 3864 N N . MET B 1 225 ? -3.281 -17.422 -7.52 1 98.81 225 MET B N 1
ATOM 3865 C CA . MET B 1 225 ? -4.484 -17.969 -8.141 1 98.81 225 MET B CA 1
ATOM 3866 C C . MET B 1 225 ? -5.023 -19.141 -7.332 1 98.81 225 MET B C 1
ATOM 3868 O O . MET B 1 225 ? -6.227 -19.234 -7.082 1 98.81 225 MET B O 1
ATOM 3872 N N . LEU B 1 226 ? -4.133 -20.047 -6.898 1 98.88 226 LEU B N 1
ATOM 3873 C CA . LEU B 1 226 ? -4.57 -21.172 -6.098 1 98.88 226 LEU B CA 1
ATOM 3874 C C . LEU B 1 226 ? -5.078 -20.719 -4.734 1 98.88 226 LEU B C 1
ATOM 3876 O O . LEU B 1 226 ? -6.094 -21.219 -4.242 1 98.88 226 LEU B O 1
ATOM 3880 N N . LEU B 1 227 ? -4.367 -19.781 -4.105 1 98.94 227 LEU B N 1
ATOM 3881 C CA . LEU B 1 227 ? -4.793 -19.234 -2.816 1 98.94 227 LEU B CA 1
ATOM 3882 C C . LEU B 1 227 ? -6.234 -18.75 -2.881 1 98.94 227 LEU B C 1
ATOM 3884 O O . LEU B 1 227 ? -7.051 -19.094 -2.02 1 98.94 227 LEU B O 1
ATOM 3888 N N . ILE B 1 228 ? -6.543 -17.969 -3.898 1 98.94 228 ILE B N 1
ATOM 3889 C CA . ILE B 1 228 ? -7.871 -17.375 -4.016 1 98.94 228 ILE B CA 1
ATOM 3890 C C . ILE B 1 228 ? -8.914 -18.469 -4.219 1 98.94 228 ILE B C 1
ATOM 3892 O O . ILE B 1 228 ? -9.953 -18.484 -3.559 1 98.94 228 ILE B O 1
ATOM 3896 N N . LYS B 1 229 ? -8.609 -19.406 -5.082 1 98.75 229 LYS B N 1
ATOM 3897 C CA . LYS B 1 229 ? -9.547 -20.5 -5.344 1 98.75 229 LYS B CA 1
ATOM 3898 C C . LYS B 1 229 ? -9.82 -21.312 -4.078 1 98.75 229 LYS B C 1
ATOM 3900 O O . LYS B 1 229 ? -10.977 -21.562 -3.736 1 98.75 229 LYS B O 1
ATOM 3905 N N . GLU B 1 230 ? -8.758 -21.719 -3.352 1 98.75 230 GLU B N 1
ATOM 3906 C CA . GLU B 1 230 ? -8.875 -22.531 -2.148 1 98.75 230 GLU B CA 1
ATOM 3907 C C . GLU B 1 230 ? -9.508 -21.75 -1.005 1 98.75 230 GLU B C 1
ATOM 3909 O O . GLU B 1 230 ? -9.992 -22.328 -0.038 1 98.75 230 GLU B O 1
ATOM 3914 N N . ALA B 1 231 ? -9.516 -20.422 -1.104 1 98.44 231 ALA B N 1
ATOM 3915 C CA . ALA B 1 231 ? -10.148 -19.562 -0.106 1 98.44 231 ALA B CA 1
ATOM 3916 C C . ALA B 1 231 ? -11.617 -19.312 -0.444 1 98.44 231 ALA B C 1
ATOM 3918 O O . ALA B 1 231 ? -12.336 -18.656 0.311 1 98.44 231 ALA B O 1
ATOM 3919 N N . GLY B 1 232 ? -12.031 -19.797 -1.584 1 98.44 232 GLY B N 1
ATOM 3920 C CA . GLY B 1 232 ? -13.438 -19.703 -1.946 1 98.44 232 GLY B CA 1
ATOM 3921 C C . GLY B 1 232 ? -13.719 -18.625 -2.969 1 98.44 232 GLY B C 1
ATOM 3922 O O . GLY B 1 232 ? -14.883 -18.281 -3.213 1 98.44 232 GLY B O 1
ATOM 3923 N N . GLY B 1 233 ? -12.68 -18.047 -3.564 1 98.69 233 GLY B N 1
ATOM 3924 C CA . GLY B 1 233 ? -12.859 -17.016 -4.582 1 98.69 233 GLY B CA 1
ATOM 3925 C C . GLY B 1 233 ? -12.695 -17.547 -5.996 1 98.69 233 GLY B C 1
ATOM 3926 O O . GLY B 1 233 ? -12.617 -18.75 -6.207 1 98.69 233 GLY B O 1
ATOM 3927 N N . PHE B 1 234 ? -12.648 -16.562 -6.949 1 98.69 234 PHE B N 1
ATOM 3928 C CA . PHE B 1 234 ? -12.547 -16.891 -8.367 1 98.69 234 PHE B CA 1
ATOM 3929 C C . PHE B 1 234 ? -11.477 -16.047 -9.039 1 98.69 234 PHE B C 1
ATOM 3931 O O . PHE B 1 234 ? -11.242 -14.906 -8.641 1 98.69 234 PHE B O 1
ATOM 3938 N N . VAL B 1 235 ? -10.875 -16.641 -10 1 98.75 235 VAL B N 1
ATOM 3939 C CA . VAL B 1 235 ? -9.953 -15.938 -10.875 1 98.75 235 VAL B CA 1
ATOM 3940 C C . VAL B 1 235 ? -10.289 -16.234 -12.336 1 98.75 235 VAL B C 1
ATOM 3942 O O . VAL B 1 235 ? -10.406 -17.391 -12.734 1 98.75 235 VAL B O 1
ATOM 3945 N N . THR B 1 236 ? -10.5 -15.203 -13.148 1 98.62 236 THR B N 1
ATOM 3946 C CA . THR B 1 236 ? -10.805 -15.336 -14.57 1 98.62 236 THR B CA 1
ATOM 3947 C C . THR B 1 236 ? -10.031 -14.305 -15.391 1 98.62 236 THR B C 1
ATOM 3949 O O . THR B 1 236 ? -9.367 -13.438 -14.828 1 98.62 236 THR B O 1
ATOM 3952 N N . ASP B 1 237 ? -10.039 -14.5 -16.688 1 98.44 237 ASP B N 1
ATOM 3953 C CA . ASP B 1 237 ? -9.609 -13.406 -17.547 1 98.44 237 ASP B CA 1
ATOM 3954 C C . ASP B 1 237 ? -10.68 -12.32 -17.641 1 98.44 237 ASP B C 1
ATOM 3956 O O . ASP B 1 237 ? -11.695 -12.391 -16.953 1 98.44 237 ASP B O 1
ATOM 3960 N N . TYR B 1 238 ? -10.492 -11.234 -18.422 1 98.31 238 TYR B N 1
ATOM 3961 C CA . TYR B 1 238 ? -11.406 -10.102 -18.484 1 98.31 238 TYR B CA 1
ATOM 3962 C C . TYR B 1 238 ? -12.68 -10.477 -19.234 1 98.31 238 TYR B C 1
ATOM 3964 O O . TYR B 1 238 ? -13.656 -9.719 -19.234 1 98.31 238 TYR B O 1
ATOM 3972 N N . ARG B 1 239 ? -12.695 -11.703 -19.75 1 96.19 239 ARG B N 1
ATOM 3973 C CA . ARG B 1 239 ? -13.859 -12.211 -20.469 1 96.19 239 ARG B CA 1
ATOM 3974 C C . ARG B 1 239 ? -14.633 -13.219 -19.625 1 96.19 239 ARG B C 1
ATOM 3976 O O . ARG B 1 239 ? -15.641 -13.766 -20.078 1 96.19 239 ARG B O 1
ATOM 3983 N N . GLY B 1 240 ? -14.164 -13.461 -18.5 1 96.62 240 GLY B N 1
ATOM 3984 C CA . GLY B 1 240 ? -14.82 -14.391 -17.594 1 96.62 240 GLY B CA 1
ATOM 3985 C C . GLY B 1 240 ? -14.406 -15.828 -17.812 1 96.62 240 GLY B C 1
ATOM 3986 O O . GLY B 1 240 ? -15.008 -16.75 -17.234 1 96.62 240 GLY B O 1
ATOM 3987 N N . GLY B 1 241 ? -13.367 -16.031 -18.578 1 96.62 241 GLY B N 1
ATOM 3988 C CA . GLY B 1 241 ? -12.938 -17.375 -18.891 1 96.62 241 GLY B CA 1
ATOM 3989 C C . GLY B 1 241 ? -11.695 -17.812 -18.141 1 96.62 241 GLY B C 1
ATOM 3990 O O . GLY B 1 241 ? -11.211 -17.078 -17.266 1 96.62 241 GLY B O 1
ATOM 3991 N N . ASP B 1 242 ? -11.203 -18.969 -18.469 1 95.62 242 ASP B N 1
ATOM 3992 C CA . ASP B 1 242 ? -10.125 -19.594 -17.703 1 95.62 242 ASP B CA 1
ATOM 3993 C C . ASP B 1 242 ? -8.797 -19.453 -18.438 1 95.62 242 ASP B C 1
ATOM 3995 O O . ASP B 1 242 ? -7.875 -20.25 -18.203 1 95.62 242 ASP B O 1
ATOM 3999 N N . GLN B 1 243 ? -8.68 -18.438 -19.328 1 96.62 243 GLN B N 1
ATOM 4000 C CA . GLN B 1 243 ? -7.449 -18.25 -20.094 1 96.62 243 GLN B CA 1
ATOM 4001 C C . GLN B 1 243 ? -6.633 -17.094 -19.562 1 96.62 243 GLN B C 1
ATOM 4003 O O . GLN B 1 243 ? -6.043 -16.328 -20.328 1 96.62 243 GLN B O 1
ATOM 4008 N N . MET B 1 244 ? -6.684 -16.875 -18.281 1 96.12 244 MET B N 1
ATOM 4009 C CA . MET B 1 244 ? -6.047 -15.719 -17.672 1 96.12 244 MET B CA 1
ATOM 4010 C C . MET B 1 244 ? -4.539 -15.734 -17.906 1 96.12 244 MET B C 1
ATOM 4012 O O . MET B 1 244 ? -3.938 -14.695 -18.172 1 96.12 244 MET B O 1
ATOM 4016 N N . VAL B 1 245 ? -3.891 -16.891 -17.844 1 96.38 245 VAL B N 1
ATOM 4017 C CA . VAL B 1 245 ? -2.443 -16.984 -18 1 96.38 245 VAL B CA 1
ATOM 4018 C C . VAL B 1 245 ? -2.059 -16.703 -19.453 1 96.38 245 VAL B C 1
ATOM 4020 O O . VAL B 1 245 ? -1.144 -15.922 -19.719 1 96.38 245 VAL B O 1
ATOM 4023 N N . ALA B 1 246 ? -2.758 -17.297 -20.375 1 95.94 246 ALA B N 1
ATOM 4024 C CA . ALA B 1 246 ? -2.479 -17.109 -21.797 1 95.94 246 ALA B CA 1
ATOM 4025 C C . ALA B 1 246 ? -2.709 -15.664 -22.219 1 95.94 246 ALA B C 1
ATOM 4027 O O . ALA B 1 246 ? -1.957 -15.117 -23.031 1 95.94 246 ALA B O 1
ATOM 4028 N N . ARG B 1 247 ? -3.719 -15.023 -21.641 1 96.88 247 ARG B N 1
ATOM 4029 C CA . ARG B 1 247 ? -4.09 -13.672 -22.031 1 96.88 247 ARG B CA 1
ATOM 4030 C C . ARG B 1 247 ? -3.379 -12.641 -21.156 1 96.88 247 ARG B C 1
ATOM 4032 O O . ARG B 1 247 ? -3.395 -11.445 -21.469 1 96.88 247 ARG B O 1
ATOM 4039 N N . LYS B 1 248 ? -2.812 -13.109 -20.078 1 97.88 248 LYS B N 1
ATOM 4040 C CA . LYS B 1 248 ? -2.172 -12.242 -19.094 1 97.88 248 LYS B CA 1
ATOM 4041 C C . LYS B 1 248 ? -3.154 -11.211 -18.547 1 97.88 248 LYS B C 1
ATOM 4043 O O . LYS B 1 248 ? -2.83 -10.031 -18.453 1 97.88 248 LYS B O 1
ATOM 4048 N N . GLU B 1 249 ? -4.387 -11.609 -18.438 1 98.12 249 GLU B N 1
ATOM 4049 C CA . GLU B 1 249 ? -5.469 -10.852 -17.812 1 98.12 249 GLU B CA 1
ATOM 4050 C C . GLU B 1 249 ? -6.008 -11.555 -16.578 1 98.12 249 GLU B C 1
ATOM 4052 O O . GLU B 1 249 ? -6.402 -12.719 -16.641 1 98.12 249 GLU B O 1
ATOM 4057 N N . PHE B 1 250 ? -6.023 -10.852 -15.492 1 98.81 250 PHE B N 1
ATOM 4058 C CA . PHE B 1 250 ? -6.43 -11.484 -14.234 1 98.81 250 PHE B CA 1
ATOM 4059 C C . PHE B 1 250 ? -7.496 -10.648 -13.531 1 98.81 250 PHE B C 1
ATOM 4061 O O . PHE B 1 250 ? -7.27 -9.484 -13.211 1 98.81 250 PHE B O 1
ATOM 4068 N N . LEU B 1 251 ? -8.641 -11.195 -13.359 1 98.88 251 LEU B N 1
ATOM 4069 C CA . LEU B 1 251 ? -9.75 -10.695 -12.555 1 98.88 251 LEU B CA 1
ATOM 4070 C C . LEU B 1 251 ? -10.078 -11.664 -11.422 1 98.88 251 LEU B C 1
ATOM 4072 O O . LEU B 1 251 ? -10.305 -12.852 -11.656 1 98.88 251 LEU B O 1
ATOM 4076 N N . ALA B 1 252 ? -10.016 -11.203 -10.195 1 98.94 252 ALA B N 1
ATOM 4077 C CA . ALA B 1 252 ? -10.258 -12.07 -9.047 1 98.94 252 ALA B CA 1
ATOM 4078 C C . ALA B 1 252 ? -11.172 -11.391 -8.031 1 98.94 252 ALA B C 1
ATOM 4080 O O . ALA B 1 252 ? -11.062 -10.18 -7.801 1 98.94 252 ALA B O 1
ATOM 4081 N N . ALA B 1 253 ? -12.094 -12.133 -7.453 1 98.69 253 ALA B N 1
ATOM 4082 C CA . ALA B 1 253 ? -12.984 -11.633 -6.41 1 98.69 253 ALA B CA 1
ATOM 4083 C C . ALA B 1 253 ? -13.703 -12.781 -5.707 1 98.69 253 ALA B C 1
ATOM 4085 O O . ALA B 1 253 ? -13.406 -13.953 -5.953 1 98.69 253 ALA B O 1
ATOM 4086 N N . ASN B 1 254 ? -14.5 -12.398 -4.703 1 97.12 254 ASN B N 1
ATOM 4087 C CA . ASN B 1 254 ? -15.383 -13.391 -4.105 1 97.12 254 ASN B CA 1
ATOM 4088 C C . ASN B 1 254 ? -16.516 -13.766 -5.051 1 97.12 254 ASN B C 1
ATOM 4090 O O . ASN B 1 254 ? -16.547 -13.328 -6.199 1 97.12 254 ASN B O 1
ATOM 4094 N N . ASP B 1 255 ? -17.375 -14.602 -4.695 1 94.25 255 ASP B N 1
ATOM 4095 C CA . ASP B 1 255 ? -18.375 -15.211 -5.57 1 94.25 255 ASP B CA 1
ATOM 4096 C C . ASP B 1 255 ? -19.359 -14.172 -6.098 1 94.25 255 ASP B C 1
ATOM 4098 O O . ASP B 1 255 ? -19.703 -14.18 -7.277 1 94.25 255 ASP B O 1
ATOM 4102 N N . VAL B 1 256 ? -19.734 -13.242 -5.25 1 96.69 256 VAL B N 1
ATOM 4103 C CA . VAL B 1 256 ? -20.75 -12.266 -5.637 1 96.69 256 VAL B CA 1
ATOM 4104 C C . VAL B 1 256 ? -20.094 -11.148 -6.453 1 96.69 256 VAL B C 1
ATOM 4106 O O . VAL B 1 256 ? -20.594 -10.789 -7.523 1 96.69 256 VAL B O 1
ATOM 4109 N N . LEU B 1 257 ? -19 -10.695 -6.012 1 98.38 257 LEU B N 1
ATOM 4110 C CA . LEU B 1 257 ? -18.375 -9.531 -6.637 1 98.38 257 LEU B CA 1
ATOM 4111 C C . LEU B 1 257 ? -17.703 -9.922 -7.953 1 98.38 257 LEU B C 1
ATOM 4113 O O . LEU B 1 257 ? -17.516 -9.07 -8.828 1 98.38 257 LEU B O 1
ATOM 4117 N N . GLN B 1 258 ? -17.406 -11.188 -8.148 1 98.69 258 GLN B N 1
ATOM 4118 C CA . GLN B 1 258 ? -16.781 -11.641 -9.383 1 98.69 258 GLN B CA 1
ATOM 4119 C C . GLN B 1 258 ? -17.656 -11.312 -10.594 1 98.69 258 GLN B C 1
ATOM 4121 O O . GLN B 1 258 ? -17.172 -10.766 -11.586 1 98.69 258 GLN B O 1
ATOM 4126 N N . SER B 1 259 ? -18.859 -11.617 -10.492 1 98.19 259 SER B N 1
ATOM 4127 C CA . SER B 1 259 ? -19.781 -11.383 -11.602 1 98.19 259 SER B CA 1
ATOM 4128 C C . SER B 1 259 ? -19.969 -9.891 -11.852 1 98.19 259 SER B C 1
ATOM 4130 O O . SER B 1 259 ? -20.016 -9.453 -13.008 1 98.19 259 SER B O 1
ATOM 4132 N N . LYS B 1 260 ? -20.094 -9.133 -10.812 1 98.62 260 LYS B N 1
ATOM 4133 C CA . LYS B 1 260 ? -20.297 -7.688 -10.938 1 98.62 260 LYS B CA 1
ATOM 4134 C C . LYS B 1 260 ? -19.078 -7.004 -11.539 1 98.62 260 LYS B C 1
ATOM 4136 O O . LYS B 1 260 ? -19.203 -6.156 -12.422 1 98.62 260 LYS B O 1
ATOM 4141 N N . MET B 1 261 ? -17.938 -7.395 -11.078 1 98.69 261 MET B N 1
ATOM 4142 C CA . MET B 1 261 ? -16.688 -6.844 -11.617 1 98.69 261 MET B CA 1
ATOM 4143 C C . MET B 1 261 ? -16.5 -7.234 -13.078 1 98.69 261 MET B C 1
ATOM 4145 O O . MET B 1 261 ? -16.094 -6.41 -13.898 1 98.69 261 MET B O 1
ATOM 4149 N N . HIS B 1 262 ? -16.797 -8.461 -13.352 1 98.56 262 HIS B N 1
ATOM 4150 C CA . HIS B 1 262 ? -16.672 -8.93 -14.734 1 98.56 262 HIS B CA 1
ATOM 4151 C C . HIS B 1 262 ? -17.562 -8.117 -15.664 1 98.56 262 HIS B C 1
ATOM 4153 O O . HIS B 1 262 ? -17.141 -7.711 -16.75 1 98.56 262 HIS B O 1
ATOM 4159 N N . LYS B 1 263 ? -18.734 -7.898 -15.25 1 98.25 263 LYS B N 1
ATOM 4160 C CA . LYS B 1 263 ? -19.672 -7.133 -16.062 1 98.25 263 LYS B CA 1
ATOM 4161 C C . LYS B 1 263 ? -19.156 -5.723 -16.328 1 98.25 263 LYS B C 1
ATOM 4163 O O . LYS B 1 263 ? -19.188 -5.242 -17.453 1 98.25 263 LYS B O 1
ATOM 4168 N N . LEU B 1 264 ? -18.656 -5.078 -15.281 1 98.5 264 LEU B N 1
ATOM 4169 C CA . LEU B 1 264 ? -18.109 -3.732 -15.422 1 98.5 264 LEU B CA 1
ATOM 4170 C C . LEU B 1 264 ? -16.938 -3.721 -16.391 1 98.5 264 LEU B C 1
ATOM 4172 O O . LEU B 1 264 ? -16.859 -2.871 -17.281 1 98.5 264 LEU B O 1
ATOM 4176 N N . ILE B 1 265 ? -16.031 -4.668 -16.234 1 98.62 265 ILE B N 1
ATOM 4177 C CA . ILE B 1 265 ? -14.789 -4.688 -16.984 1 98.62 265 ILE B CA 1
ATOM 4178 C C . ILE B 1 265 ? -15.062 -5.074 -18.438 1 98.62 265 ILE B C 1
ATOM 4180 O O . ILE B 1 265 ? -14.555 -4.441 -19.359 1 98.62 265 ILE B O 1
ATOM 4184 N N . ALA B 1 266 ? -15.883 -6.07 -18.594 1 97.62 266 ALA B N 1
ATOM 4185 C CA . ALA B 1 266 ? -16.25 -6.473 -19.953 1 97.62 266 ALA B CA 1
ATOM 4186 C C . ALA B 1 266 ? -16.953 -5.336 -20.688 1 97.62 266 ALA B C 1
ATOM 4188 O O . ALA B 1 266 ? -16.703 -5.117 -21.875 1 97.62 266 ALA B O 1
ATOM 4189 N N . GLY B 1 267 ? -17.812 -4.641 -19.984 1 97.62 267 GLY B N 1
ATOM 4190 C CA . GLY B 1 267 ? -18.484 -3.498 -20.578 1 97.62 267 GLY B CA 1
ATOM 4191 C C . GLY B 1 267 ? -17.531 -2.381 -20.969 1 97.62 267 GLY B C 1
ATOM 4192 O O . GLY B 1 267 ? -17.703 -1.738 -22 1 97.62 267 GLY B O 1
ATOM 4193 N N . ALA B 1 268 ? -16.531 -2.184 -20.156 1 97.88 268 ALA B N 1
ATOM 4194 C CA . ALA B 1 268 ? -15.57 -1.115 -20.375 1 97.88 268 ALA B CA 1
ATOM 4195 C C . ALA B 1 268 ? -14.68 -1.426 -21.578 1 97.88 268 ALA B C 1
ATOM 4197 O O . ALA B 1 268 ? -14.156 -0.515 -22.219 1 97.88 268 ALA B O 1
ATOM 4198 N N . LEU B 1 269 ? -14.547 -2.689 -21.938 1 97.25 269 LEU B N 1
ATOM 4199 C CA . LEU B 1 269 ? -13.594 -3.096 -22.953 1 97.25 269 LEU B CA 1
ATOM 4200 C C . LEU B 1 269 ? -14.305 -3.393 -24.281 1 97.25 269 LEU B C 1
ATOM 4202 O O . LEU B 1 269 ? -13.672 -3.777 -25.266 1 97.25 269 LEU B O 1
ATOM 4206 N N . ARG B 1 270 ? -15.625 -3.312 -24.234 1 90.19 270 ARG B N 1
ATOM 4207 C CA . ARG B 1 270 ? -16.375 -3.398 -25.484 1 90.19 270 ARG B CA 1
ATOM 4208 C C . ARG B 1 270 ? -16.188 -2.139 -26.328 1 90.19 270 ARG B C 1
ATOM 4210 O O . ARG B 1 270 ? -16.078 -1.035 -25.781 1 90.19 270 ARG B O 1
#

Sequence (540 aa):
MVSHSGLMTIMDRAARKAGPRLRRDFNEVQQLQVSRKGPADFVSMADQRAEQTLFEELSRGRPDWGFLMEERGEVAGDPNKPRFIVDPLDGTSNFLHGIPHFAISIAVEEMLANGKREITAGLIYQPLTDESFWAEKGKGAWVQSERLRVSARRDMADALIATGIPFLGHGNFAQWSRIFGAVAPEVAGIRRFGAASLDLAWVAAGRFDGFWESDLKYWDVAAGMLLIKEAGGFVTDYRGGDQMVARKEFLAANDVLQSKMHKLIAGALRMVSHSGLMTIMDRAARKAGPRLRRDFNEVQQLQVSRKGPADFVSMADQRAEQTLFEELSRGRPDWGFLMEERGEVAGDPNKPRFIVDPLDGTSNFLHGIPHFAISIAVEEMLANGKREITAGLIYQPLTDESFWAEKGKGAWVQSERLRVSARRDMADALIATGIPFLGHGNFAQWSRIFGAVAPEVAGIRRFGAASLDLAWVAAGRFDGFWESDLKYWDVAAGMLLIKEAGGFVTDYRGGDQMVARKEFLAANDVLQSKMHKLIAGALR

Organism: NCBI:txid2759526

InterPro domains:
  IPR000760 Inositol monophosphatase-like [PF00459] (13-268)
  IPR000760 Inositol monophosphatase-like [PR00377] (41-61)
  IPR000760 Inositol monophosphatase-like [PR00377] (63-79)
  IPR000760 Inositol monophosphatase-like [PR00377] (84-100)
  IPR000760 Inositol monophosphatase-like [PR00377] (138-161)
  IPR000760 Inositol monophosphatase-like [PR00377] (185-206)
  IPR000760 Inositol monophosphatase-like [PR00377] (216-240)
  IPR020550 Inositol monophosphatase, conserved site [PS00630] (219-233)
  IPR020583 Inositol monophosphatase, metal-binding site [PS00629] (84-97)
  IPR022337 Inositol monophosphatase SuhB-like [PR01959] (20-42)
  IPR022337 Inositol monophosphatase SuhB-like [PR01959] (112-131)
  IPR022337 Inositol monophosphatase SuhB-like [PR01959] (164-190)
  IPR022337 Inositol monophosphatase SuhB-like [PR01959] (206-218)
  IPR033942 Inositol monophosphatase [cd01639] (7-254)

Radius of gyration: 23.28 Å; Cα contacts (8 Å, |Δi|>4): 1283; chains: 2; bounding box: 48×76×55 Å

Foldseek 3Di:
DDDDDLLRVLQVVLFQVLLVLLVVLLVVLQVCLPPPPQCPVSLVVSQVSLVVSSCVSNCVSPVQAWEAEDPPGTGHGDPQDKHKYWRSWFQSVCSNNSNQDIWIKIWIWHQDPVRDIATAKIWIARSVVRWIWIDGPPPAIDTPNHGAAAAPDQFQQAFEEEEADADDPGDDNLLVVLLCVLRQVRHVYYDYRRQQLVNLSCRRRRVGQKYKYFDDACSSPRRSQRSQVRNQKHWAALQRHNCCNVRRIIIIGHPNVSVVSSVSSVVSVD/DDDDDLLRVLQVVLFQVLLVLLVVLLVVLQVCLPPPPQLPVSLVVSQVSLVVSSCVSNCVSPVQAWEAEDPPGTGHGDPQDKHKYWRSWFQSVCSNNSNQDIWIKIWIWHQDPVRDIATAKIWIARSVVRWIWIDGPPPAIDTPNHGAAAAPDQFQQAFEEEEADADDPGDDNVLVVLLCVLRQVRHVYYDYRRQQLVRLSCRRRHVGQKYWYFDDACSRPRRSQRSNVRNQKHWAALQRHNCCNVRRIIIIGHPNVSVVSSVSSVVSVD

pLDDT: mean 95.32, std 7.97, range [47.91, 98.94]

Solvent-accessible surface area (backbone atoms only — not comparable to full-atom values): 26457 Å² total; per-residue (Å²): 129,79,74,74,50,74,67,52,45,42,52,50,52,20,51,61,64,28,27,58,58,53,50,52,52,38,58,51,35,51,67,40,48,70,46,82,74,70,55,63,64,55,47,51,49,52,38,51,51,29,37,51,43,33,51,52,44,43,34,72,72,38,70,52,39,19,37,41,30,74,90,80,34,72,41,88,40,42,88,92,44,43,28,39,30,30,22,52,53,37,16,55,70,30,41,56,32,44,39,98,45,45,28,32,28,37,22,32,37,35,72,43,95,86,71,46,74,43,69,45,34,19,34,40,34,26,57,88,80,66,45,41,35,33,22,37,68,94,71,32,16,27,44,72,76,43,78,34,38,26,30,68,69,67,54,52,64,73,27,38,32,35,37,69,66,50,19,43,97,38,75,57,61,70,62,49,50,36,35,44,67,49,47,31,62,44,15,58,32,62,33,22,77,62,22,67,38,55,52,32,45,30,24,13,53,23,38,23,42,23,37,45,43,63,78,60,55,66,42,45,39,50,21,21,53,46,23,18,43,40,12,62,23,44,72,20,17,65,81,69,40,86,51,20,77,83,67,22,23,42,32,35,17,18,74,60,38,34,58,56,50,40,51,40,41,39,60,41,71,101,128,78,73,75,50,73,67,54,44,42,52,49,50,20,52,59,65,28,27,58,57,52,49,53,51,38,57,50,35,51,66,38,50,71,47,81,77,72,57,62,64,54,47,52,49,52,38,51,51,27,37,51,44,33,51,52,44,43,34,72,74,38,70,52,39,18,37,40,31,75,88,80,35,73,40,90,39,43,88,92,44,42,28,39,30,31,21,54,53,37,16,55,69,30,42,54,32,45,39,98,45,44,30,30,29,38,21,31,37,36,73,44,96,85,73,45,73,42,69,46,34,18,34,40,34,25,56,88,81,66,45,39,37,35,23,37,70,93,71,32,15,25,44,71,77,42,78,33,38,27,30,66,68,66,53,52,63,73,28,38,32,35,39,70,66,49,19,43,96,38,76,57,61,67,61,50,51,35,35,44,68,48,47,31,61,43,15,58,31,61,33,23,76,63,22,65,39,56,50,33,45,31,25,13,54,21,37,23,42,24,36,43,44,63,77,60,55,67,42,47,40,52,21,21,53,46,24,18,44,40,13,61,24,45,71,19,16,64,83,68,39,89,51,20,78,86,67,21,22,42,32,34,17,19,72,60,37,36,57,55,49,40,53,40,39,38,58,41,72,101

Secondary structure (DSSP, 8-state):
-----HHHHHHHHHHHHHHHHHHHHHHHHHHHTTSSS-THHHHHHHHHHHHHHHHHHHHHH-TT-EEEETTTEEE---TTS-EEEEEEEE-HHHHHTT-S--EEEEEEEEE-TTS-EEEEEEEEEETTTTEEEEEETTTEEEETTEEP-------GGG-EEEE---BTTBS-HHHHHHHHHHHGGGSSEEEB-S-HHHHHHHHHTTSSSEEEEES--HHHHHHHHHHHHHTT-EEE-TTSSS-HHHHTEEEEE-HHHHHHHHHHHHHHH-/-----HHHHHHHHHHHHHHHHHHHHHHHHHHHTTSSS-THHHHHHHHHHHHHHHHHHHHHH-TT-EEEETTTEEE---TTS-EEEEEEEE-HHHHHHT-S--EEEEEEEEE-TTS-EEEEEEEEEETTTTEEEEEETTTEEEETTEEP-------GGG-EEEE---BTTBS-HHHHHHHHHHHGGGSSEEEB-S-HHHHHHHHHTTSSSEEEEES--HHHHHHHHHHHHHTT-EEE-TTSSS-HHHHTEEEEE-HHHHHHHHHHHHHHT-

Nearest PDB structures (foldseek):
  2qfl-assembly1_A  TM=9.342E-01  e=1.370E-28  Escherichia coli
  6ib8-assembly1_B  TM=9.176E-01  e=1.841E-28  Escherichia coli
  6ib8-assembly1_A  TM=9.302E-01  e=3.745E-28  Escherichia coli
  6tqo-assembly1_T  TM=9.477E-01  e=7.616E-28  Escherichia coli
  5zhh-assembly1_A  TM=9.216E-01  e=1.981E-25  Nostoc sp. PCC 7120 = FACHB-418